Protein AF-A0A2M6Y5S2-F1 (afdb_monomer_lite)

Radius of gyration: 33.94 Å; chains: 1; bounding box: 105×79×78 Å

Sequence (461 aa):
KIAKMRRDILLYLNNHSEAVNIYMGDARPRAISLNTSYFFAAGTSFRGGTDPILTAVAGLVFTLGRTHCLILPEGSVAGDVKIKNIRRALALNSYLEARGVSKSRLEVNLTGADVSFPKELTSIKGMIILFDYKKEPRLDDVADIRSKGPRVSLGVYPTALAVHKGEGAVVEFSVFDSPAGRPSWSFQVFQVMPDGSRLQLQEISGNGPQYNQSFWNGRKKFFGSPYPSGKYIFTVIAKDLQGRETSLSRYLAIRLTPEEEKAMAAKPAAKTTKAAVAPSGAKSRTLKPGAGGRKGKLIRKSSRGKAVLKKGKSSALRKKGVRKPAVRKAVEMPDEEGAGAPPEAAASGKAAPSEGGEFSGQVSYKIYFKENTATITSTSEKKLAQVADTLGLYPRANIALTGYAYSGEANAEVMAENRVNYVATRLTEKYKIEQARMDIKSRVSETPNKSTVEIKMTDNE

Foldseek 3Di:
DLLVLLVVLVVVLVVPVVAKDFDDDDRATQKMFGACVQQDDPQQDGDPPCVVNLLSVLSNLLSLPQKAKEKEFFCQLVQPQDPSRLSNSVSSLVSSQVLQNDPLRYHYDRGNPPPDDDPSCSPDGHIMIGIHPPDGRHQADPDPVPDLFWDKTWHWPPQEDALVVQDWIKIKMKTHADPLGKKKKKKWKWFQDPVRDTDTQDMDIDIGIDIDIDIGRQARVVPHDHDAWGKMKIKMWIAGPVRRIDIDIDMHTHDHDPVVVVVVVPPPPPPPPPPPPDPDDDDDDDDDDDDDDDDDDDDDDDDDDDDDDDDDDDDDDDDDDDDDDDDDDDDDDDDDDDDDDDDDDDDDDDDDDDDDDDDDPWDKDKWAAPALDLHTDPVRVVVLVVVLVVCVVVVPWAKEKEFEDEPPRDVRQVLSQSNSVVSLCCCCPVSVRDSVSYRTYYDYDNDPPRRIMMMTIDDDD

pLDDT: mean 77.04, std 23.63, range [24.09, 97.44]

Secondary structure (DSSP, 8-state):
-HHHHHHHHHHHHHTTTTTEEEEE-SSSEEEEEE-HHHHBSSTTPBPTT-HHHHHHHHHHHHTTTT-EEEEE-TTGGGT---HHHHHHHHHHHHHHHHTT--GGGEEE-SS-TT----GGGTT--SEEEEEESSSPPP------TT-SSS-EEEEEESSEE-GGGT--EEEEEEE--BTTBSPEEEEEEEEEPTTS-EEEEEEEEEES-EEEEEEE-SBTTTTSPBPPSEEEEEEEEEE-TT--EEEEEEEEEEPPPHHHHHHHHTS-----------S------------------------------------------------------------------------PPP------SS-EEEEEBPTTSSPBPHHHHHHHHHHHHHHHH-TT-EEEEEEEEETTSTTHHHHHHHHHHHHHHHHHHTT---GGGEEEEEEEESSTT--EEEEEEEPP-

Structure (mmCIF, N/CA/C/O backbone):
data_AF-A0A2M6Y5S2-F1
#
_entry.id   AF-A0A2M6Y5S2-F1
#
loop_
_atom_site.group_PDB
_atom_site.id
_atom_site.type_symbol
_atom_site.label_atom_id
_atom_site.label_alt_id
_atom_site.label_comp_id
_atom_site.label_asym_id
_atom_site.label_entity_id
_atom_site.label_seq_id
_atom_site.pdbx_PDB_ins_code
_atom_site.Cartn_x
_atom_site.Cartn_y
_atom_site.Cartn_z
_atom_site.occupancy
_atom_site.B_iso_or_equiv
_atom_site.auth_seq_id
_atom_site.auth_comp_id
_atom_site.auth_asym_id
_atom_site.auth_atom_id
_atom_site.pdbx_PDB_model_num
ATOM 1 N N . LYS A 1 1 ? -0.927 -13.638 16.080 1.00 88.25 1 LYS A N 1
ATOM 2 C CA . LYS A 1 1 ? -2.156 -13.266 15.322 1.00 88.25 1 LYS A CA 1
ATOM 3 C C . LYS A 1 1 ? -1.870 -12.912 13.856 1.00 88.25 1 LYS A C 1
ATOM 5 O O . LYS A 1 1 ? -2.447 -13.584 13.014 1.00 88.25 1 LYS A O 1
ATOM 10 N N . ILE A 1 2 ? -0.966 -11.970 13.528 1.00 91.50 2 ILE A N 1
ATOM 11 C CA . ILE A 1 2 ? -0.655 -11.558 12.130 1.00 91.50 2 ILE A CA 1
ATOM 12 C C . ILE A 1 2 ? -0.407 -12.742 11.174 1.00 91.50 2 ILE A C 1
ATOM 14 O O . ILE A 1 2 ? -0.986 -12.773 10.095 1.00 91.50 2 ILE A O 1
ATOM 18 N N . ALA A 1 3 ? 0.359 -13.760 11.583 1.00 92.50 3 ALA A N 1
ATOM 19 C CA . ALA A 1 3 ? 0.596 -14.952 10.758 1.00 92.50 3 ALA A CA 1
ATOM 20 C C . ALA A 1 3 ? -0.687 -15.717 10.358 1.00 92.50 3 ALA A C 1
ATOM 22 O O . ALA A 1 3 ? -0.731 -16.273 9.263 1.00 92.50 3 ALA A O 1
ATOM 23 N N . LYS A 1 4 ? -1.743 -15.702 11.192 1.00 92.62 4 LYS A N 1
ATOM 24 C CA . LYS A 1 4 ? -3.052 -16.260 10.814 1.00 92.62 4 LYS A CA 1
ATOM 25 C C . LYS A 1 4 ? -3.721 -15.380 9.760 1.00 92.62 4 LYS A C 1
ATOM 27 O O . LYS A 1 4 ? -4.085 -15.894 8.718 1.00 92.62 4 LYS A O 1
ATOM 32 N N . MET A 1 5 ? -3.787 -14.063 9.983 1.00 93.56 5 MET A N 1
ATOM 33 C CA . MET A 1 5 ? -4.363 -13.127 9.003 1.00 93.56 5 MET A CA 1
ATOM 34 C C . MET A 1 5 ? -3.682 -13.268 7.635 1.00 93.56 5 MET A C 1
ATOM 36 O O . MET A 1 5 ? -4.363 -13.358 6.623 1.00 93.56 5 MET A O 1
ATOM 40 N N . ARG A 1 6 ? -2.349 -13.409 7.610 1.00 94.88 6 ARG A N 1
ATOM 41 C CA . ARG A 1 6 ? -1.598 -13.694 6.382 1.00 94.88 6 ARG A CA 1
ATOM 42 C C . ARG A 1 6 ? -2.002 -15.018 5.731 1.00 94.88 6 ARG A C 1
ATOM 44 O O . ARG A 1 6 ? -2.213 -15.040 4.526 1.00 94.88 6 ARG A O 1
ATOM 51 N N . ARG A 1 7 ? -2.121 -16.111 6.497 1.00 94.88 7 ARG A N 1
ATOM 52 C CA . ARG A 1 7 ? -2.585 -17.414 5.983 1.00 94.88 7 ARG A CA 1
ATOM 53 C C . ARG A 1 7 ? -3.999 -17.318 5.405 1.00 94.88 7 ARG A C 1
ATOM 55 O O . ARG A 1 7 ? -4.222 -17.799 4.302 1.00 94.88 7 ARG A O 1
ATOM 62 N N . ASP A 1 8 ? -4.917 -16.682 6.125 1.00 95.06 8 ASP A N 1
ATOM 63 C CA . ASP A 1 8 ? -6.316 -16.531 5.722 1.00 95.06 8 ASP A CA 1
ATOM 64 C C . ASP A 1 8 ? -6.422 -15.708 4.411 1.00 95.06 8 ASP A C 1
ATOM 66 O O . ASP A 1 8 ? -7.167 -16.076 3.504 1.00 95.06 8 ASP A O 1
ATOM 70 N N . ILE A 1 9 ? -5.602 -14.656 4.259 1.00 96.44 9 ILE A N 1
ATOM 71 C CA . ILE A 1 9 ? -5.486 -13.849 3.027 1.00 96.44 9 ILE A CA 1
ATOM 72 C C . ILE A 1 9 ? -4.849 -14.636 1.875 1.00 96.44 9 ILE A C 1
ATOM 74 O O . ILE A 1 9 ? -5.352 -14.577 0.757 1.00 96.44 9 ILE A O 1
ATOM 78 N N . LEU A 1 10 ? -3.761 -15.374 2.122 1.00 96.06 10 LEU A N 1
ATOM 79 C CA . LEU A 1 10 ? -3.102 -16.191 1.096 1.00 96.06 10 LEU A CA 1
ATOM 80 C C . LEU A 1 10 ? -4.044 -17.278 0.562 1.00 96.06 10 LEU A C 1
ATOM 82 O O . LEU A 1 10 ? -4.091 -17.485 -0.644 1.00 96.06 10 LEU A O 1
ATOM 86 N N . LEU A 1 11 ? -4.843 -17.913 1.428 1.00 95.88 11 LEU A N 1
ATOM 87 C CA . LEU A 1 11 ? -5.880 -18.866 1.018 1.00 95.88 11 LEU A CA 1
ATOM 88 C C . LEU A 1 11 ? -6.980 -18.189 0.185 1.00 95.88 11 LEU A C 1
ATOM 90 O O . LEU A 1 11 ? -7.353 -18.707 -0.864 1.00 95.88 11 LEU A O 1
ATOM 94 N N . TYR A 1 12 ? -7.462 -17.012 0.601 1.00 96.81 12 TYR A N 1
ATOM 95 C CA . TYR A 1 12 ? -8.447 -16.253 -0.177 1.00 96.81 12 TYR A CA 1
ATOM 96 C C . TYR A 1 12 ? -7.918 -15.861 -1.567 1.00 96.81 12 TYR A C 1
ATOM 98 O O . TYR A 1 12 ? -8.630 -16.028 -2.554 1.00 96.81 12 TYR A O 1
ATOM 106 N N . LEU A 1 13 ? -6.672 -15.386 -1.665 1.00 96.56 13 LEU A N 1
ATOM 107 C CA . LEU A 1 13 ? -6.040 -15.031 -2.940 1.00 96.56 13 LEU A CA 1
ATOM 108 C C . LEU A 1 13 ? -5.778 -16.264 -3.821 1.00 96.56 13 LEU A C 1
ATOM 110 O O . LEU A 1 13 ? -6.035 -16.209 -5.017 1.00 96.56 13 LEU A O 1
ATOM 114 N N . ASN A 1 14 ? -5.345 -17.389 -3.241 1.00 94.31 14 ASN A N 1
ATOM 115 C CA . ASN A 1 14 ? -5.121 -18.645 -3.967 1.00 94.31 14 ASN A CA 1
ATOM 116 C C . ASN A 1 14 ? -6.411 -19.212 -4.589 1.00 94.31 14 ASN A C 1
ATOM 118 O O . ASN A 1 14 ? -6.361 -19.855 -5.633 1.00 94.31 14 ASN A O 1
ATOM 122 N N . ASN A 1 15 ? -7.567 -18.947 -3.974 1.00 95.69 15 ASN A N 1
ATOM 123 C CA . ASN A 1 15 ? -8.879 -19.313 -4.515 1.00 95.69 15 ASN A CA 1
ATOM 124 C C . ASN A 1 15 ? -9.334 -18.422 -5.694 1.00 95.69 15 ASN A C 1
ATOM 126 O O . ASN A 1 15 ? -10.400 -18.676 -6.245 1.00 95.69 15 ASN A O 1
ATOM 130 N N . HIS A 1 16 ? -8.550 -17.403 -6.067 1.00 95.44 16 HIS A N 1
ATOM 131 C CA . HIS A 1 16 ? -8.779 -16.514 -7.213 1.00 95.44 16 HIS A CA 1
ATOM 132 C C . HIS A 1 16 ? -7.547 -16.514 -8.143 1.00 95.44 16 HIS A C 1
ATOM 134 O O . HIS A 1 16 ? -6.990 -15.462 -8.476 1.00 95.44 16 HIS A O 1
ATOM 140 N N . SER A 1 17 ? -7.063 -17.702 -8.519 1.00 90.81 17 SER A N 1
ATOM 141 C CA . SER A 1 17 ? -5.843 -17.886 -9.325 1.00 90.81 17 SER A CA 1
ATOM 142 C C . SER A 1 17 ? -5.946 -17.333 -10.755 1.00 90.81 17 SER A C 1
ATOM 144 O O . SER A 1 17 ? -4.929 -17.033 -11.388 1.00 90.81 17 SER A O 1
ATOM 146 N N . GLU A 1 18 ? -7.164 -17.100 -11.251 1.00 92.69 18 GLU A N 1
ATOM 147 C CA . GLU A 1 18 ? -7.430 -16.366 -12.489 1.00 92.69 18 GLU A CA 1
ATOM 148 C C . GLU A 1 18 ? -7.097 -14.866 -12.374 1.00 92.69 18 GLU A C 1
ATOM 150 O O . GLU A 1 18 ? -6.831 -14.206 -13.386 1.00 92.69 18 GLU A O 1
ATOM 155 N N . ALA A 1 19 ? -7.079 -14.335 -11.147 1.00 94.12 19 ALA A N 1
ATOM 156 C CA . ALA A 1 19 ? -6.738 -12.957 -10.817 1.00 94.12 19 ALA A CA 1
ATOM 157 C C . ALA A 1 19 ? -5.302 -12.820 -10.284 1.00 94.12 19 ALA A C 1
ATOM 159 O O . ALA A 1 19 ? -4.558 -11.960 -10.765 1.00 94.12 19 ALA A O 1
ATOM 160 N N . VAL A 1 20 ? -4.909 -13.640 -9.299 1.00 96.25 20 VAL A N 1
ATOM 161 C CA . VAL A 1 20 ? -3.630 -13.529 -8.574 1.00 96.25 20 VAL A CA 1
ATOM 162 C C . VAL A 1 20 ? -2.955 -14.890 -8.411 1.00 96.25 20 VAL A C 1
ATOM 164 O O . VAL A 1 20 ? -3.503 -15.785 -7.779 1.00 96.25 20 VAL A O 1
ATOM 167 N N . ASN A 1 21 ? -1.716 -15.018 -8.891 1.00 94.44 21 ASN A N 1
ATOM 168 C CA . ASN A 1 21 ? -0.873 -16.188 -8.625 1.00 94.44 21 ASN A CA 1
ATOM 169 C C . ASN A 1 21 ? 0.155 -15.864 -7.536 1.00 94.44 21 ASN A C 1
ATOM 171 O O . ASN A 1 21 ? 0.670 -14.746 -7.470 1.00 94.44 21 ASN A O 1
ATOM 175 N N . ILE A 1 22 ? 0.443 -16.835 -6.667 1.00 93.88 22 ILE A N 1
ATOM 176 C CA . ILE A 1 22 ? 1.291 -16.661 -5.481 1.00 93.88 22 ILE A CA 1
ATOM 177 C C . ILE A 1 22 ? 2.538 -17.530 -5.614 1.00 93.88 22 ILE A C 1
ATOM 179 O O . ILE A 1 22 ? 2.443 -18.744 -5.762 1.00 93.88 22 ILE A O 1
ATOM 183 N N . TYR A 1 23 ? 3.710 -16.910 -5.492 1.00 91.81 23 TYR A N 1
ATOM 184 C CA . TYR A 1 23 ? 5.002 -17.579 -5.592 1.00 91.81 23 TYR A CA 1
ATOM 185 C C . TYR A 1 23 ? 5.626 -17.636 -4.200 1.00 91.81 23 TYR A C 1
ATOM 187 O O . TYR A 1 23 ? 6.154 -16.645 -3.685 1.00 91.81 23 TYR A O 1
ATOM 195 N N . MET A 1 24 ? 5.501 -18.794 -3.556 1.00 91.19 24 MET A N 1
ATOM 196 C CA . MET A 1 24 ? 6.010 -19.034 -2.208 1.00 91.19 24 MET A CA 1
ATOM 197 C C . MET A 1 24 ? 7.519 -19.305 -2.216 1.00 91.19 24 MET A C 1
ATOM 199 O O . MET A 1 24 ? 8.033 -20.003 -3.083 1.00 91.19 24 MET A O 1
ATOM 203 N N . GLY A 1 25 ? 8.221 -18.765 -1.220 1.00 84.69 25 GLY A N 1
ATOM 204 C CA . GLY A 1 25 ? 9.410 -19.405 -0.660 1.00 84.69 25 GLY A CA 1
ATOM 205 C C . GLY A 1 25 ? 9.037 -20.181 0.604 1.00 84.69 25 GLY A C 1
ATOM 206 O O . GLY A 1 25 ? 7.863 -20.243 0.973 1.00 84.69 25 GLY A O 1
ATOM 207 N N . ASP A 1 26 ? 10.045 -20.697 1.301 1.00 79.50 26 ASP A N 1
ATOM 208 C CA . ASP A 1 26 ? 9.968 -21.664 2.410 1.00 79.50 26 ASP A CA 1
ATOM 209 C C . ASP A 1 26 ? 8.795 -21.442 3.387 1.00 79.50 26 ASP A C 1
ATOM 211 O O . ASP A 1 26 ? 8.036 -22.363 3.679 1.00 79.50 26 ASP A O 1
ATOM 215 N N . ALA A 1 27 ? 8.620 -20.210 3.883 1.00 84.25 27 ALA A N 1
ATOM 216 C CA . ALA A 1 27 ? 7.582 -19.867 4.867 1.00 84.25 27 ALA A CA 1
ATOM 217 C C . ALA A 1 27 ? 6.834 -18.546 4.582 1.00 84.25 27 ALA A C 1
ATOM 219 O O . ALA A 1 27 ? 6.041 -18.078 5.411 1.00 84.25 27 ALA A O 1
ATOM 220 N N . ARG A 1 28 ? 7.114 -17.885 3.450 1.00 90.00 28 ARG A N 1
ATOM 221 C CA . ARG A 1 28 ? 6.581 -16.556 3.087 1.00 90.00 28 ARG A CA 1
ATOM 222 C C . ARG A 1 28 ? 6.488 -16.409 1.559 1.00 90.00 28 ARG A C 1
ATOM 224 O O . ARG A 1 28 ? 7.314 -16.996 0.864 1.00 90.00 28 ARG A O 1
ATOM 231 N N . PRO A 1 29 ? 5.549 -15.612 1.014 1.00 92.56 29 PRO A N 1
ATOM 232 C CA . PRO A 1 29 ? 5.533 -15.314 -0.418 1.00 92.56 29 PRO A CA 1
ATOM 233 C C . PRO A 1 29 ? 6.794 -14.536 -0.813 1.00 92.56 29 PRO A C 1
ATOM 235 O O . PRO A 1 29 ? 7.163 -13.577 -0.136 1.00 92.56 29 PRO A O 1
ATOM 238 N N . ARG A 1 30 ? 7.450 -14.928 -1.905 1.00 92.19 30 ARG A N 1
ATOM 239 C CA . ARG A 1 30 ? 8.561 -14.182 -2.525 1.00 92.19 30 ARG A CA 1
ATOM 240 C C . ARG A 1 30 ? 8.066 -13.267 -3.642 1.00 92.19 30 ARG A C 1
ATOM 242 O O . ARG A 1 30 ? 8.657 -12.215 -3.862 1.00 92.19 30 ARG A O 1
ATOM 249 N N . ALA A 1 31 ? 6.956 -13.624 -4.288 1.00 93.75 31 ALA A N 1
ATOM 250 C CA . ALA A 1 31 ? 6.244 -12.746 -5.206 1.00 93.75 31 ALA A CA 1
ATOM 251 C C . ALA A 1 31 ? 4.741 -13.062 -5.271 1.00 93.75 31 ALA A C 1
ATOM 253 O O . ALA A 1 31 ? 4.296 -14.141 -4.871 1.00 93.75 31 ALA A O 1
ATOM 254 N N . ILE A 1 32 ? 3.975 -12.138 -5.845 1.00 95.38 32 ILE A N 1
ATOM 255 C CA . ILE A 1 32 ? 2.676 -12.418 -6.472 1.00 95.38 32 ILE A CA 1
ATOM 256 C C . ILE A 1 32 ? 2.669 -11.871 -7.901 1.00 95.38 32 ILE A C 1
ATOM 258 O O . ILE A 1 32 ? 3.343 -10.878 -8.181 1.00 95.38 32 ILE A O 1
ATOM 262 N N . SER A 1 33 ? 1.880 -12.474 -8.790 1.00 95.00 33 SER A N 1
ATOM 263 C CA . SER A 1 33 ? 1.545 -11.877 -10.085 1.00 95.00 33 SER A CA 1
ATOM 264 C C . SER A 1 33 ? 0.052 -11.596 -10.196 1.00 95.00 33 SER A C 1
ATOM 266 O O . SER A 1 33 ? -0.781 -12.372 -9.733 1.00 95.00 33 SER A O 1
ATOM 268 N N . LEU A 1 34 ? -0.281 -10.451 -10.786 1.00 96.62 34 LEU A N 1
ATOM 269 C CA . LEU A 1 34 ? -1.629 -9.941 -10.970 1.00 96.62 34 LEU A CA 1
ATOM 270 C C . LEU A 1 34 ? -1.964 -9.947 -12.464 1.00 96.62 34 LEU A C 1
ATOM 272 O O . LEU A 1 34 ? -1.293 -9.298 -13.275 1.00 96.62 34 LEU A O 1
ATOM 276 N N . ASN A 1 35 ? -3.040 -10.640 -12.829 1.00 95.38 35 ASN A N 1
ATOM 277 C CA . ASN A 1 35 ? -3.552 -10.676 -14.192 1.00 95.38 35 ASN A CA 1
ATOM 278 C C . ASN A 1 35 ? -4.073 -9.283 -14.595 1.00 95.38 35 ASN A C 1
ATOM 280 O O . ASN A 1 35 ? -5.148 -8.849 -14.173 1.00 95.38 35 A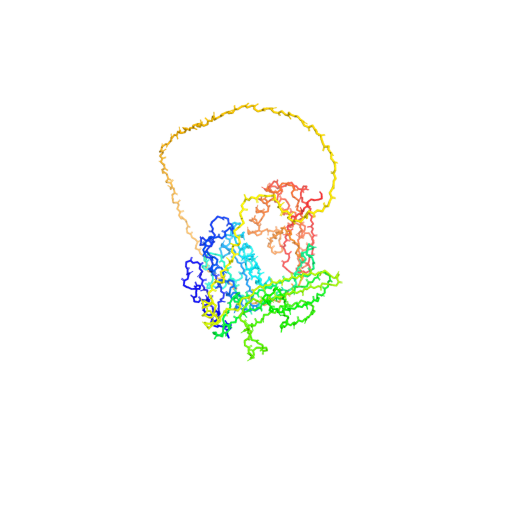SN A O 1
ATOM 284 N N . THR A 1 36 ? -3.331 -8.562 -15.443 1.00 93.88 36 THR A N 1
ATOM 285 C CA . THR A 1 36 ? -3.689 -7.180 -15.816 1.00 93.88 36 THR A CA 1
ATOM 286 C C . THR A 1 36 ? -4.986 -7.100 -16.625 1.00 93.88 36 THR A C 1
ATOM 288 O O . THR A 1 36 ? -5.627 -6.048 -16.660 1.00 93.88 36 THR A O 1
ATOM 291 N N . SER A 1 37 ? -5.390 -8.202 -17.263 1.00 92.88 37 SER A N 1
ATOM 292 C CA . SER A 1 37 ? -6.654 -8.305 -17.991 1.00 92.88 37 SER A CA 1
ATOM 293 C C . SER A 1 37 ? -7.832 -8.607 -17.065 1.00 92.88 37 SER A C 1
ATOM 295 O O . SER A 1 37 ? -8.950 -8.223 -17.393 1.00 92.88 37 SER A O 1
ATOM 297 N N . TYR A 1 38 ? -7.596 -9.204 -15.894 1.00 95.12 38 TYR A N 1
ATOM 298 C CA . TYR A 1 38 ? -8.596 -9.306 -14.829 1.00 95.12 38 TYR A CA 1
ATOM 299 C C . TYR A 1 38 ? -8.804 -7.946 -14.150 1.00 95.12 38 TYR A C 1
ATOM 301 O O . TYR A 1 38 ? -9.917 -7.427 -14.105 1.00 95.12 38 TYR A O 1
ATOM 309 N N . PHE A 1 39 ? -7.723 -7.322 -13.670 1.00 95.12 39 PHE A N 1
ATOM 310 C CA . PHE A 1 39 ? -7.830 -6.112 -12.849 1.00 95.12 39 PHE A CA 1
ATOM 311 C C . PHE A 1 39 ? -8.221 -4.850 -13.615 1.00 95.12 39 PHE A C 1
ATOM 313 O O . PHE A 1 39 ? -8.902 -4.005 -13.043 1.00 95.12 39 PHE A O 1
ATOM 320 N N . PHE A 1 40 ? -7.844 -4.703 -14.889 1.00 94.88 40 PHE A N 1
ATOM 321 C CA . PHE A 1 40 ? -8.068 -3.468 -15.648 1.00 94.88 40 PHE A CA 1
ATOM 322 C C . PHE A 1 40 ? -8.975 -3.691 -16.865 1.00 94.88 40 PHE A C 1
ATOM 324 O O . PHE A 1 40 ? -8.863 -4.698 -17.572 1.00 94.88 40 PHE A O 1
ATOM 331 N N . ALA A 1 41 ? -9.867 -2.735 -17.140 1.00 84.25 41 ALA A N 1
ATOM 332 C CA . ALA A 1 41 ? -10.672 -2.718 -18.365 1.00 84.25 41 ALA A CA 1
ATOM 333 C C . ALA A 1 41 ? -9.865 -2.085 -19.514 1.00 84.25 41 ALA A C 1
ATOM 335 O O . ALA A 1 41 ? -9.048 -2.749 -20.157 1.00 84.25 41 ALA A O 1
ATOM 336 N N . ALA A 1 42 ? -10.037 -0.780 -19.722 1.00 80.50 42 ALA A N 1
ATOM 337 C CA . ALA A 1 42 ? -9.237 0.037 -20.626 1.00 80.50 42 ALA A CA 1
ATOM 338 C C . ALA A 1 42 ? -8.294 0.950 -19.824 1.00 80.50 42 ALA A C 1
ATOM 340 O O . ALA A 1 42 ? -8.620 1.380 -18.718 1.00 80.50 42 ALA A O 1
ATOM 341 N N . GLY A 1 43 ? -7.113 1.238 -20.379 1.00 85.81 43 GLY A N 1
ATOM 342 C CA . GLY A 1 43 ? -6.108 2.079 -19.723 1.00 85.81 43 GLY A CA 1
ATOM 343 C C . GLY A 1 43 ? -5.727 1.587 -18.320 1.00 85.81 43 GLY A C 1
ATOM 344 O O . GLY A 1 43 ? -5.275 0.448 -18.155 1.00 85.81 43 GLY A O 1
ATOM 345 N N . THR A 1 44 ? -5.898 2.479 -17.342 1.00 90.56 44 THR A N 1
ATOM 346 C CA . THR A 1 44 ? -5.498 2.354 -15.930 1.00 90.56 44 THR A CA 1
ATOM 347 C C . THR A 1 44 ? -6.658 2.142 -14.957 1.00 90.56 44 THR A C 1
ATOM 349 O O . THR A 1 44 ? -6.414 1.956 -13.769 1.00 90.56 44 THR A O 1
ATOM 352 N N . SER A 1 45 ? -7.912 2.168 -15.414 1.00 92.56 45 SER A N 1
ATOM 353 C CA . SER A 1 45 ? -9.073 2.020 -14.531 1.00 92.56 45 SER A CA 1
ATOM 354 C C . SER A 1 45 ? -9.289 0.559 -14.132 1.00 92.56 45 SER A C 1
ATOM 356 O O . SER A 1 45 ? -9.368 -0.326 -14.994 1.00 92.56 45 SER A O 1
ATOM 358 N N . PHE A 1 46 ? -9.418 0.316 -12.826 1.00 94.56 46 PHE A N 1
ATOM 359 C CA . PHE A 1 46 ? -9.778 -0.995 -12.288 1.00 94.56 46 PHE A CA 1
ATOM 360 C C . PHE A 1 46 ? -11.188 -1.417 -12.729 1.00 94.56 46 PHE A C 1
ATOM 362 O O . PHE A 1 46 ? -12.073 -0.575 -12.905 1.00 94.56 46 PHE A O 1
ATOM 369 N N . ARG A 1 47 ? -11.417 -2.723 -12.900 1.00 95.56 47 ARG A N 1
ATOM 370 C CA . ARG A 1 47 ? -12.755 -3.265 -13.183 1.00 95.56 47 ARG A CA 1
ATOM 371 C C . ARG A 1 47 ? -13.617 -3.263 -11.921 1.00 95.56 47 ARG A C 1
ATOM 373 O O . ARG A 1 47 ? -13.129 -3.541 -10.823 1.00 95.56 47 ARG A O 1
ATOM 380 N N . GLY A 1 48 ? -14.918 -3.030 -12.094 1.00 93.94 48 GLY A N 1
ATOM 381 C CA . GLY A 1 48 ? -15.902 -3.265 -11.036 1.00 93.94 48 GLY A CA 1
ATOM 382 C C . GLY A 1 48 ? -15.817 -4.705 -10.512 1.00 93.94 48 GLY A C 1
ATOM 383 O O . GLY A 1 48 ? -15.512 -5.622 -11.269 1.00 93.94 48 GLY A O 1
ATOM 384 N N . GLY A 1 49 ? -16.034 -4.890 -9.209 1.00 92.44 49 GLY A N 1
ATOM 385 C CA . GLY A 1 49 ? -15.932 -6.197 -8.547 1.00 92.44 49 GLY A CA 1
ATOM 386 C C . GLY A 1 49 ? -14.516 -6.639 -8.152 1.00 92.44 49 GLY A C 1
ATOM 387 O O . GLY A 1 49 ? -14.397 -7.580 -7.379 1.00 92.44 49 GLY A O 1
ATOM 388 N N . THR A 1 50 ? -13.448 -5.959 -8.592 1.00 95.00 50 THR A N 1
ATOM 389 C CA . THR A 1 50 ? -12.057 -6.363 -8.269 1.00 95.00 50 THR A CA 1
ATOM 390 C C . THR A 1 50 ? -11.528 -5.826 -6.931 1.00 95.00 50 THR A C 1
ATOM 392 O O . THR A 1 50 ? -10.521 -6.318 -6.419 1.00 95.00 50 THR A O 1
ATOM 395 N N . ASP A 1 51 ? -12.225 -4.861 -6.321 1.00 94.62 51 ASP A N 1
ATOM 396 C CA . ASP A 1 51 ? -11.834 -4.222 -5.055 1.00 94.62 51 ASP A CA 1
ATOM 397 C C . ASP A 1 51 ? -11.634 -5.186 -3.861 1.00 94.62 51 ASP A C 1
ATOM 399 O O . ASP A 1 51 ? -10.682 -4.971 -3.109 1.00 94.62 51 ASP A O 1
ATOM 403 N N . PRO A 1 52 ? -12.414 -6.276 -3.673 1.00 95.81 52 PRO A N 1
ATOM 404 C CA . PRO A 1 52 ? -12.156 -7.254 -2.612 1.00 95.81 52 PRO A CA 1
ATOM 405 C C . PRO A 1 52 ? -10.789 -7.936 -2.754 1.00 95.81 52 PRO A C 1
ATOM 407 O O . PRO A 1 52 ? -10.061 -8.071 -1.771 1.00 95.81 52 PRO A O 1
ATOM 410 N N . ILE A 1 53 ? -10.397 -8.291 -3.981 1.00 96.88 53 ILE A N 1
ATOM 411 C CA . ILE A 1 53 ? -9.113 -8.947 -4.266 1.00 96.88 53 ILE A CA 1
ATOM 412 C C . ILE A 1 53 ? -7.967 -7.935 -4.151 1.00 96.88 53 ILE A C 1
ATOM 414 O O . ILE A 1 53 ? -6.963 -8.225 -3.507 1.00 96.88 53 ILE A O 1
ATOM 418 N N . LEU A 1 54 ? -8.135 -6.707 -4.654 1.00 96.56 54 LEU A N 1
ATOM 419 C CA . LEU A 1 54 ? -7.168 -5.620 -4.439 1.00 96.56 54 LEU A CA 1
ATOM 420 C C . LEU A 1 54 ? -7.016 -5.272 -2.942 1.00 96.56 54 LEU A C 1
ATOM 422 O O . LEU A 1 54 ? -5.918 -4.986 -2.469 1.00 96.56 54 LEU A O 1
ATOM 426 N N . THR A 1 55 ? -8.102 -5.329 -2.167 1.00 96.19 55 THR A N 1
ATOM 427 C CA . THR A 1 55 ? -8.099 -5.170 -0.702 1.00 96.19 55 THR A CA 1
ATOM 428 C C . THR A 1 55 ? -7.379 -6.326 -0.006 1.00 96.19 55 THR A C 1
ATOM 430 O O . THR A 1 55 ? -6.667 -6.090 0.969 1.00 96.19 55 THR A O 1
ATOM 433 N N . ALA A 1 56 ? -7.504 -7.557 -0.504 1.00 97.12 56 ALA A N 1
ATOM 434 C CA . ALA A 1 56 ? -6.745 -8.704 -0.012 1.00 97.12 56 ALA A CA 1
ATOM 435 C C . ALA A 1 56 ? -5.250 -8.617 -0.377 1.00 97.12 56 ALA A C 1
ATOM 437 O O . ALA A 1 56 ? -4.415 -8.930 0.465 1.00 97.12 56 ALA A O 1
ATOM 438 N N . VAL A 1 57 ? -4.889 -8.107 -1.562 1.00 97.44 57 VAL A N 1
ATOM 439 C CA . VAL A 1 57 ? -3.490 -7.814 -1.936 1.00 97.44 57 VAL A CA 1
ATOM 440 C C . VAL A 1 57 ? -2.888 -6.736 -1.026 1.00 97.44 57 VAL A C 1
ATOM 442 O O . VAL A 1 57 ? -1.801 -6.935 -0.487 1.00 97.44 57 VAL A O 1
ATOM 445 N N . ALA A 1 58 ? -3.606 -5.637 -0.766 1.00 96.62 58 ALA A N 1
ATOM 446 C CA . ALA A 1 58 ? -3.173 -4.633 0.212 1.00 96.62 58 ALA A CA 1
ATOM 447 C C . ALA A 1 58 ? -3.027 -5.244 1.621 1.00 96.62 58 ALA A C 1
ATOM 449 O O . ALA A 1 58 ? -2.024 -5.029 2.299 1.00 96.62 58 ALA A O 1
ATOM 450 N N . GLY A 1 59 ? -3.996 -6.068 2.033 1.00 96.50 59 GLY A N 1
ATOM 451 C CA . GLY A 1 59 ? -3.964 -6.837 3.277 1.00 96.50 59 GLY A CA 1
ATOM 452 C C . GLY A 1 59 ? -2.746 -7.748 3.404 1.00 96.50 59 GLY A C 1
ATOM 453 O O . GLY A 1 59 ? -2.128 -7.800 4.468 1.00 96.50 59 GLY A O 1
ATOM 454 N N . LEU A 1 60 ? -2.362 -8.426 2.318 1.00 97.12 60 LEU A N 1
ATOM 455 C CA . LEU A 1 60 ? -1.159 -9.249 2.282 1.00 97.12 60 LEU A CA 1
ATOM 456 C C . LEU A 1 60 ? 0.061 -8.392 2.627 1.00 97.12 60 LEU A C 1
ATOM 458 O O . LEU A 1 60 ? 0.755 -8.729 3.585 1.00 97.12 60 LEU A O 1
ATOM 462 N N . VAL A 1 61 ? 0.251 -7.258 1.940 1.00 96.56 61 VAL A N 1
ATOM 463 C CA . VAL A 1 61 ? 1.361 -6.319 2.187 1.00 96.56 61 VAL A CA 1
ATOM 464 C C . VAL A 1 61 ? 1.398 -5.853 3.648 1.00 96.56 61 VAL A C 1
ATOM 466 O O . VAL A 1 61 ? 2.441 -5.986 4.289 1.00 96.56 61 VAL A O 1
ATOM 469 N N . PHE A 1 62 ? 0.267 -5.429 4.231 1.00 95.81 62 PHE A N 1
ATOM 470 C CA . PHE A 1 62 ? 0.198 -5.091 5.664 1.00 95.81 62 PHE A CA 1
ATOM 471 C C . PHE A 1 62 ? 0.708 -6.243 6.553 1.00 95.81 62 PHE A C 1
ATOM 473 O O . PHE A 1 62 ? 1.510 -6.025 7.462 1.00 95.81 62 PHE A O 1
ATOM 480 N N . THR A 1 63 ? 0.312 -7.491 6.272 1.00 95.31 63 THR A N 1
ATOM 481 C CA . THR A 1 63 ? 0.743 -8.673 7.049 1.00 95.31 63 THR A CA 1
ATOM 482 C C . THR A 1 63 ? 2.176 -9.166 6.772 1.00 95.31 63 THR A C 1
ATOM 484 O O . THR A 1 63 ? 2.605 -10.157 7.381 1.00 95.31 63 THR A O 1
ATOM 487 N N . LEU A 1 64 ? 2.931 -8.498 5.891 1.00 94.00 64 LEU A N 1
ATOM 488 C CA . LEU A 1 64 ? 4.356 -8.753 5.645 1.00 94.00 64 LEU A CA 1
ATOM 489 C C . LEU A 1 64 ? 5.296 -7.828 6.446 1.00 94.00 64 LEU A C 1
ATOM 491 O O . LEU A 1 64 ? 6.494 -8.103 6.509 1.00 94.00 64 LEU A O 1
ATOM 495 N N . GLY A 1 65 ? 4.799 -6.799 7.138 1.00 89.94 65 GLY A N 1
ATOM 496 C CA . GLY A 1 65 ? 5.613 -5.998 8.065 1.00 89.94 65 GLY A CA 1
ATOM 497 C C . GLY A 1 65 ? 6.554 -5.000 7.383 1.00 89.94 65 GLY A C 1
ATOM 498 O O . GLY A 1 65 ? 6.129 -4.247 6.513 1.00 89.94 65 GLY A O 1
ATOM 499 N N . ARG A 1 66 ? 7.836 -4.966 7.789 1.00 91.81 66 ARG A N 1
ATOM 500 C CA . ARG A 1 66 ? 8.873 -4.083 7.197 1.00 91.81 66 ARG A CA 1
ATOM 501 C C . ARG A 1 66 ? 9.250 -4.445 5.747 1.00 91.81 66 ARG A C 1
ATOM 503 O O . ARG A 1 66 ? 9.964 -3.677 5.124 1.00 91.81 66 ARG A O 1
ATOM 510 N N . THR A 1 67 ? 8.771 -5.580 5.231 1.00 93.69 67 THR A N 1
ATOM 511 C CA . THR A 1 67 ? 9.077 -6.120 3.893 1.00 93.69 67 THR A CA 1
ATOM 512 C C . THR A 1 67 ? 8.876 -5.090 2.783 1.00 93.69 67 THR A C 1
ATOM 514 O O . THR A 1 67 ? 7.793 -4.519 2.641 1.00 93.69 67 THR A O 1
ATOM 517 N N . HIS A 1 68 ? 9.910 -4.900 1.972 1.00 94.50 68 HIS A N 1
ATOM 518 C CA . HIS A 1 68 ? 9.896 -4.030 0.810 1.00 94.50 68 HIS A CA 1
ATOM 519 C C . HIS A 1 68 ? 9.183 -4.706 -0.375 1.00 94.50 68 HIS A C 1
ATOM 521 O O . HIS A 1 68 ? 9.386 -5.887 -0.656 1.00 94.50 68 HIS A O 1
ATOM 527 N N . CYS A 1 69 ? 8.338 -3.957 -1.078 1.00 95.31 69 CYS A N 1
ATOM 528 C CA . CYS A 1 69 ? 7.467 -4.422 -2.152 1.00 95.31 69 CYS A CA 1
ATOM 529 C C . CYS A 1 69 ? 7.821 -3.698 -3.460 1.00 95.31 69 CYS A C 1
ATOM 531 O O . CYS A 1 69 ? 7.485 -2.527 -3.648 1.00 95.31 69 CYS A O 1
ATOM 533 N N . LEU A 1 70 ? 8.492 -4.407 -4.367 1.00 94.75 70 LEU A N 1
ATOM 534 C CA . LEU A 1 70 ? 8.881 -3.895 -5.680 1.00 94.75 70 LEU A CA 1
ATOM 535 C C . LEU A 1 70 ? 7.837 -4.300 -6.728 1.00 94.75 70 LEU A C 1
ATOM 537 O O . LEU A 1 70 ? 7.692 -5.481 -7.044 1.00 94.75 70 LEU A O 1
ATOM 541 N N . ILE A 1 71 ? 7.112 -3.320 -7.263 1.00 95.75 71 ILE A N 1
ATOM 542 C CA . ILE A 1 71 ? 6.088 -3.495 -8.295 1.00 95.75 71 ILE A CA 1
ATOM 543 C C . ILE A 1 71 ? 6.739 -3.379 -9.676 1.00 95.75 71 ILE A C 1
ATOM 545 O O . ILE A 1 71 ? 7.449 -2.414 -9.963 1.00 95.75 71 ILE A O 1
ATOM 549 N N . LEU A 1 72 ? 6.461 -4.350 -10.543 1.00 94.50 72 LEU A N 1
ATOM 550 C CA . LEU A 1 72 ? 7.017 -4.458 -11.888 1.00 94.50 72 LEU A CA 1
ATOM 551 C C . LEU A 1 72 ? 5.890 -4.532 -12.929 1.00 94.50 72 LEU A C 1
ATOM 553 O O . LEU A 1 72 ? 4.993 -5.377 -12.800 1.00 94.50 72 LEU A O 1
ATOM 557 N N . PRO A 1 73 ? 5.911 -3.679 -13.967 1.00 94.50 73 PRO A N 1
ATOM 558 C CA . PRO A 1 73 ? 4.998 -3.764 -15.096 1.00 94.50 73 PRO A CA 1
ATOM 559 C C . PRO A 1 73 ? 4.964 -5.147 -15.755 1.00 94.50 73 PRO A C 1
ATOM 561 O O . PRO A 1 73 ? 5.969 -5.845 -15.886 1.00 94.50 73 PRO A O 1
ATOM 564 N N . GLU A 1 74 ? 3.792 -5.512 -16.269 1.00 92.19 74 GLU A N 1
ATOM 565 C CA . GLU A 1 74 ? 3.670 -6.652 -17.176 1.00 92.19 74 GLU A CA 1
ATOM 566 C C . GLU A 1 74 ? 4.532 -6.425 -18.427 1.00 92.19 74 GLU A C 1
ATOM 568 O O . GLU A 1 74 ? 4.353 -5.428 -19.136 1.00 92.19 74 GLU A O 1
ATOM 573 N N . GLY A 1 75 ? 5.455 -7.359 -18.671 1.00 88.62 75 GLY A N 1
ATOM 574 C CA . GLY A 1 75 ? 6.492 -7.278 -19.703 1.00 88.62 75 GLY A CA 1
ATOM 575 C C . GLY A 1 75 ? 7.922 -7.209 -19.153 1.00 88.62 75 GLY A C 1
ATOM 576 O O . GLY A 1 75 ? 8.844 -7.603 -19.860 1.00 88.62 75 GLY A O 1
ATOM 577 N N . SER A 1 76 ? 8.125 -6.800 -17.890 1.00 89.38 76 SER A N 1
ATOM 578 C CA . SER A 1 76 ? 9.468 -6.547 -17.329 1.00 89.38 76 SER A CA 1
ATOM 579 C C . SER A 1 76 ? 10.420 -7.742 -17.371 1.00 89.38 76 SER A C 1
ATOM 581 O O . SER A 1 76 ? 11.599 -7.557 -17.644 1.00 89.38 76 SER A O 1
ATOM 583 N N . VAL A 1 77 ? 9.920 -8.964 -17.172 1.00 84.62 77 VAL A N 1
ATOM 584 C CA . VAL A 1 77 ? 10.741 -10.191 -17.216 1.00 84.62 77 VAL A CA 1
ATOM 585 C C . VAL A 1 77 ? 11.280 -10.484 -18.627 1.00 84.62 77 VAL A C 1
ATOM 587 O O . VAL A 1 77 ? 12.330 -11.097 -18.775 1.00 84.62 77 VAL A O 1
ATOM 590 N N . ALA A 1 78 ? 10.579 -10.022 -19.668 1.00 82.75 78 ALA A N 1
ATOM 591 C CA . ALA A 1 78 ? 10.929 -10.228 -21.075 1.00 82.75 78 ALA A CA 1
ATOM 592 C C . ALA A 1 78 ? 11.525 -8.972 -21.750 1.00 82.75 78 ALA A C 1
ATOM 594 O O . ALA A 1 78 ? 11.760 -8.977 -22.955 1.00 82.75 78 ALA A O 1
ATOM 595 N N . GLY A 1 79 ? 11.700 -7.868 -21.014 1.00 82.69 79 GLY A N 1
ATOM 596 C CA . GLY A 1 79 ? 12.138 -6.569 -21.546 1.00 82.69 79 GLY A CA 1
ATOM 597 C C . GLY A 1 79 ? 11.100 -5.793 -22.380 1.00 82.69 79 GLY A C 1
ATOM 598 O O . GLY A 1 79 ? 11.289 -4.604 -22.624 1.00 82.69 79 GLY A O 1
ATOM 599 N N . ASP A 1 80 ? 9.980 -6.405 -22.777 1.00 86.00 80 ASP A N 1
ATOM 600 C CA . ASP A 1 80 ? 8.892 -5.780 -23.554 1.00 86.00 80 ASP A CA 1
ATOM 601 C C . ASP A 1 80 ? 7.896 -5.023 -22.650 1.00 86.00 80 ASP A C 1
ATOM 603 O O . ASP A 1 80 ? 6.712 -5.360 -22.531 1.00 86.00 80 ASP A O 1
ATOM 607 N N . VAL A 1 81 ? 8.380 -3.986 -21.957 1.00 89.31 81 VAL A N 1
ATOM 608 C CA . VAL A 1 81 ? 7.523 -3.151 -21.105 1.00 89.31 81 VAL A CA 1
ATOM 609 C C . VAL A 1 81 ? 6.791 -2.088 -21.917 1.00 89.31 81 VAL A C 1
ATOM 611 O O . VAL A 1 81 ? 7.326 -1.043 -22.286 1.00 89.31 81 VAL A O 1
ATOM 614 N N . LYS A 1 82 ? 5.494 -2.310 -22.117 1.00 91.62 82 LYS A N 1
ATOM 615 C CA . LYS A 1 82 ? 4.607 -1.367 -22.808 1.00 91.62 82 LYS A CA 1
ATOM 616 C C . LYS A 1 82 ? 4.143 -0.247 -21.872 1.00 91.62 82 LYS A C 1
ATOM 618 O O . LYS A 1 82 ? 3.708 -0.509 -20.753 1.00 91.62 82 LYS A O 1
ATOM 623 N N . ILE A 1 83 ? 4.110 1.000 -22.359 1.00 90.94 83 ILE A N 1
ATOM 624 C CA . ILE A 1 83 ? 3.708 2.209 -21.595 1.00 90.94 83 ILE A CA 1
ATOM 625 C C . ILE A 1 83 ? 2.358 2.031 -20.869 1.00 90.94 83 ILE A C 1
ATOM 627 O O . ILE A 1 83 ? 2.184 2.473 -19.732 1.00 90.94 83 ILE A O 1
ATOM 631 N N . LYS A 1 84 ? 1.403 1.328 -21.494 1.00 93.44 84 LYS A N 1
ATOM 632 C CA . LYS A 1 84 ? 0.109 0.948 -20.894 1.00 93.44 84 LYS A CA 1
ATOM 633 C C . LYS A 1 84 ? 0.275 0.189 -19.569 1.00 93.44 84 LYS A C 1
ATOM 635 O O . LYS A 1 84 ? -0.475 0.437 -18.628 1.00 93.44 84 LYS A O 1
ATOM 640 N N . ASN A 1 85 ? 1.253 -0.708 -19.491 1.00 93.19 85 ASN A N 1
ATOM 641 C CA . ASN A 1 85 ? 1.525 -1.545 -18.327 1.00 93.19 85 ASN A CA 1
ATOM 642 C C . ASN A 1 85 ? 2.308 -0.783 -17.249 1.00 93.19 85 ASN A C 1
ATOM 644 O O . ASN A 1 85 ? 1.999 -0.953 -16.072 1.00 93.19 85 ASN A O 1
ATOM 648 N N . ILE A 1 86 ? 3.193 0.148 -17.631 1.00 93.69 86 ILE A N 1
ATOM 649 C CA . ILE A 1 86 ? 3.814 1.110 -16.699 1.00 93.69 86 ILE A CA 1
ATOM 650 C C . ILE A 1 86 ? 2.732 1.923 -15.977 1.00 93.69 86 ILE A C 1
ATOM 652 O O . ILE A 1 86 ? 2.669 1.947 -14.749 1.00 93.69 86 ILE A O 1
ATOM 656 N N . ARG A 1 87 ? 1.805 2.530 -16.733 1.00 94.38 87 ARG A N 1
ATOM 657 C CA . ARG A 1 87 ? 0.704 3.323 -16.157 1.00 94.38 87 ARG A CA 1
ATOM 658 C C . ARG A 1 87 ? -0.219 2.490 -15.253 1.00 94.38 87 ARG A C 1
ATOM 660 O O . ARG A 1 87 ? -0.746 3.017 -14.278 1.00 94.38 87 ARG A O 1
ATOM 667 N N . ARG A 1 88 ? -0.403 1.195 -15.542 1.00 95.56 88 ARG A N 1
ATOM 668 C CA . ARG A 1 88 ? -1.148 0.253 -14.684 1.00 95.56 88 ARG A CA 1
ATOM 669 C C . ARG A 1 88 ? -0.397 -0.089 -13.390 1.00 95.56 88 ARG A C 1
ATOM 671 O O . ARG A 1 88 ? -1.035 -0.156 -12.345 1.00 95.56 88 ARG A O 1
ATOM 678 N N . ALA A 1 89 ? 0.925 -0.266 -13.437 1.00 95.88 89 ALA A N 1
ATOM 679 C CA . ALA A 1 89 ? 1.746 -0.495 -12.243 1.00 95.88 89 ALA A CA 1
ATOM 680 C C . ALA A 1 89 ? 1.723 0.721 -11.302 1.00 95.88 89 ALA A C 1
ATOM 682 O O . ALA A 1 89 ? 1.510 0.571 -10.101 1.00 95.88 89 ALA A O 1
ATOM 683 N N . LEU A 1 90 ? 1.811 1.933 -11.862 1.00 95.44 90 LEU A N 1
ATOM 684 C CA . LEU A 1 90 ? 1.622 3.179 -11.112 1.00 95.44 90 LEU A CA 1
ATOM 685 C C . LEU A 1 90 ? 0.210 3.283 -10.502 1.00 95.44 90 LEU A C 1
ATOM 687 O O . LEU A 1 90 ? 0.079 3.674 -9.346 1.00 95.44 90 LEU A O 1
ATOM 691 N N . ALA A 1 91 ? -0.840 2.870 -11.222 1.00 95.50 91 ALA A N 1
ATOM 692 C CA . ALA A 1 91 ? -2.204 2.840 -10.685 1.00 95.50 91 ALA A CA 1
ATOM 693 C C . ALA A 1 91 ? -2.377 1.841 -9.521 1.00 95.50 91 ALA A C 1
ATOM 695 O O . ALA A 1 91 ? -3.080 2.146 -8.556 1.00 95.50 91 ALA A O 1
ATOM 696 N N . LEU A 1 92 ? -1.713 0.676 -9.568 1.00 96.88 92 LEU A N 1
ATOM 697 C CA . LEU A 1 92 ? -1.671 -0.263 -8.441 1.00 96.88 92 LEU A CA 1
ATOM 698 C C . LEU A 1 92 ? -0.915 0.326 -7.245 1.00 96.88 92 LEU A C 1
ATOM 700 O O . LEU A 1 92 ? -1.403 0.242 -6.120 1.00 96.88 92 LEU A O 1
ATOM 704 N N . ASN A 1 93 ? 0.224 0.975 -7.486 1.00 96.56 93 ASN A N 1
ATOM 705 C CA . ASN A 1 93 ? 0.977 1.661 -6.442 1.00 96.56 93 ASN A CA 1
ATOM 706 C C . ASN A 1 93 ? 0.119 2.727 -5.732 1.00 96.56 93 ASN A C 1
ATOM 708 O O . ASN A 1 93 ? -0.063 2.669 -4.518 1.00 96.56 93 ASN A O 1
ATOM 712 N N . SER A 1 94 ? -0.514 3.633 -6.486 1.00 95.00 94 SER A N 1
ATOM 713 C CA . SER A 1 94 ? -1.415 4.651 -5.926 1.00 95.00 94 SER A CA 1
ATOM 714 C C . SER A 1 94 ? -2.624 4.059 -5.188 1.00 95.00 94 SER A C 1
ATOM 716 O O . SER A 1 94 ? -3.101 4.663 -4.229 1.00 95.00 94 SER A O 1
ATOM 718 N N . TYR A 1 95 ? -3.114 2.876 -5.578 1.00 96.19 95 TYR A N 1
AT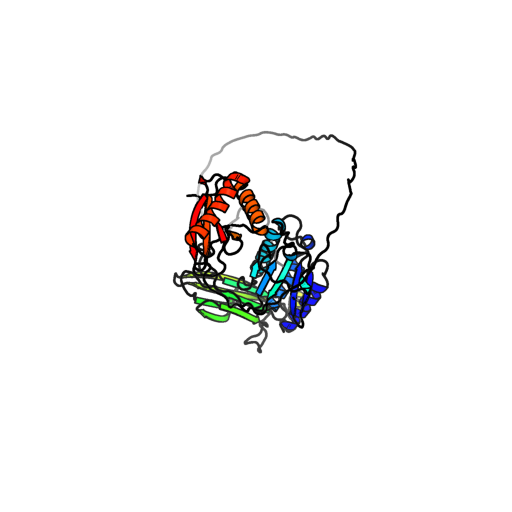OM 719 C CA . TYR A 1 95 ? -4.158 2.170 -4.828 1.00 96.19 95 TYR A CA 1
ATOM 720 C C . TYR A 1 95 ? -3.655 1.683 -3.457 1.00 96.19 95 TYR A C 1
ATOM 722 O O . TYR A 1 95 ? -4.339 1.880 -2.450 1.00 96.19 95 TYR A O 1
ATOM 730 N N . LEU A 1 96 ? -2.459 1.084 -3.392 1.00 96.31 96 LEU A N 1
ATOM 731 C CA . LEU A 1 96 ? -1.854 0.638 -2.130 1.00 96.31 96 LEU A CA 1
ATOM 732 C C . LEU A 1 96 ? -1.591 1.831 -1.196 1.00 96.31 96 LEU A C 1
ATOM 734 O O . LEU A 1 96 ? -1.982 1.798 -0.027 1.00 96.31 96 LEU A O 1
ATOM 738 N N . GLU A 1 97 ? -1.038 2.922 -1.730 1.00 94.12 97 GLU A N 1
ATOM 739 C CA . GLU A 1 97 ? -0.841 4.187 -1.010 1.00 94.12 97 GLU A CA 1
ATOM 740 C C . GLU A 1 97 ? -2.162 4.764 -0.472 1.00 94.12 97 GLU A C 1
ATOM 742 O O . GLU A 1 97 ? -2.243 5.156 0.694 1.00 94.12 97 GLU A O 1
ATOM 747 N N . ALA A 1 98 ? -3.229 4.773 -1.280 1.00 93.12 98 ALA A N 1
ATOM 748 C CA . ALA A 1 98 ? -4.548 5.253 -0.861 1.00 93.12 98 ALA A CA 1
ATOM 749 C C . ALA A 1 98 ? -5.142 4.401 0.276 1.00 93.12 98 ALA A C 1
ATOM 751 O O . ALA A 1 98 ? -5.698 4.944 1.236 1.00 93.12 98 ALA A O 1
ATOM 752 N N . ARG A 1 99 ? -4.951 3.073 0.225 1.00 93.94 99 ARG A N 1
ATOM 753 C CA . ARG A 1 99 ? -5.278 2.143 1.324 1.00 93.94 99 ARG A CA 1
ATOM 754 C C . ARG A 1 99 ? -4.399 2.340 2.569 1.00 93.94 99 ARG A C 1
ATOM 756 O O . ARG A 1 99 ? -4.736 1.814 3.627 1.00 93.94 99 ARG A O 1
ATOM 763 N N . GLY A 1 100 ? -3.344 3.150 2.478 1.00 92.44 100 GLY A N 1
ATOM 764 C CA . GLY A 1 100 ? -2.478 3.545 3.587 1.00 92.44 100 GLY A CA 1
ATOM 765 C C . GLY A 1 100 ? -1.193 2.731 3.712 1.00 92.44 100 GLY A C 1
ATOM 766 O O . GLY A 1 100 ? -0.508 2.870 4.719 1.00 92.44 100 GLY A O 1
ATOM 767 N N . VAL A 1 101 ? -0.863 1.898 2.719 1.00 94.56 101 VAL A N 1
ATOM 768 C CA . VAL A 1 101 ? 0.416 1.179 2.683 1.00 94.56 101 VAL A CA 1
ATOM 769 C C . VAL A 1 101 ? 1.546 2.202 2.568 1.00 94.56 101 VAL A C 1
ATOM 771 O O . VAL A 1 101 ? 1.568 3.009 1.638 1.00 94.56 101 VAL A O 1
ATOM 774 N N . SER A 1 102 ? 2.480 2.189 3.521 1.00 93.00 102 SER A N 1
ATOM 775 C CA . SER A 1 102 ? 3.562 3.179 3.550 1.00 93.00 102 SER A CA 1
ATOM 776 C C . SER A 1 102 ? 4.487 3.101 2.327 1.00 93.00 102 SER A C 1
ATOM 778 O O . SER A 1 102 ? 5.057 2.040 2.047 1.00 93.00 102 SER A O 1
ATOM 780 N N . LYS A 1 103 ? 4.695 4.261 1.678 1.00 90.75 103 LYS A N 1
ATOM 781 C CA . LYS A 1 103 ? 5.607 4.476 0.538 1.00 90.75 103 LYS A CA 1
ATOM 782 C C . LYS A 1 103 ? 7.053 4.049 0.804 1.00 90.75 103 LYS A C 1
ATOM 784 O O . LYS A 1 103 ? 7.747 3.714 -0.143 1.00 90.75 103 LYS A O 1
ATOM 789 N N . SER A 1 104 ? 7.507 4.000 2.059 1.00 90.94 104 SER A N 1
ATOM 790 C CA . SER A 1 104 ? 8.892 3.623 2.389 1.00 90.94 104 SER A CA 1
ATOM 791 C C . SER A 1 104 ? 9.247 2.183 2.004 1.00 90.94 104 SER A C 1
ATOM 793 O O . SER A 1 104 ? 10.421 1.830 1.929 1.00 90.94 104 SER A O 1
ATOM 795 N N . ARG A 1 105 ? 8.236 1.347 1.740 1.00 93.31 105 ARG A N 1
ATOM 796 C CA . ARG A 1 105 ? 8.371 -0.027 1.234 1.00 93.31 105 ARG A CA 1
ATOM 797 C C . ARG A 1 105 ? 7.773 -0.204 -0.165 1.00 93.31 105 ARG A C 1
ATOM 799 O O . ARG A 1 105 ? 7.619 -1.345 -0.581 1.00 93.31 105 ARG A O 1
ATOM 806 N N . LEU A 1 106 ? 7.353 0.860 -0.852 1.00 93.50 106 LEU A N 1
ATOM 807 C CA . LEU A 1 106 ? 6.754 0.766 -2.186 1.00 93.50 106 LEU A CA 1
ATOM 808 C C . LEU A 1 106 ? 7.699 1.361 -3.226 1.00 93.50 106 LEU A C 1
ATOM 810 O O . LEU A 1 106 ? 8.009 2.548 -3.199 1.00 93.50 106 LEU A O 1
ATOM 814 N N . GLU A 1 107 ? 8.108 0.530 -4.176 1.00 92.38 107 GLU A N 1
ATOM 815 C CA . GLU A 1 107 ? 8.950 0.917 -5.304 1.00 92.38 107 GLU A CA 1
ATOM 816 C C . GLU A 1 107 ? 8.295 0.432 -6.597 1.00 92.38 107 GLU A C 1
ATOM 818 O O . GLU A 1 107 ? 7.712 -0.653 -6.632 1.00 92.38 107 GLU A O 1
ATOM 823 N N . VAL A 1 108 ? 8.391 1.216 -7.671 1.00 91.81 108 VAL A N 1
ATOM 824 C CA . VAL A 1 108 ? 7.913 0.814 -9.001 1.00 91.81 108 VAL A CA 1
ATOM 825 C C . VAL A 1 108 ? 9.070 0.946 -9.983 1.00 91.81 108 VAL A C 1
ATOM 827 O O . VAL A 1 108 ? 9.369 2.051 -10.435 1.00 91.81 108 VAL A O 1
ATOM 830 N N . ASN A 1 109 ? 9.729 -0.163 -10.326 1.00 91.00 109 ASN A N 1
ATOM 831 C CA . ASN A 1 109 ? 10.735 -0.140 -11.390 1.00 91.00 109 ASN A CA 1
ATOM 832 C C . ASN A 1 109 ? 10.007 -0.228 -12.740 1.00 91.00 109 ASN A C 1
ATOM 834 O O . ASN A 1 109 ? 9.307 -1.198 -13.026 1.00 91.00 109 ASN A O 1
ATOM 838 N N . LEU A 1 110 ? 10.147 0.819 -13.555 1.00 86.50 110 LEU A N 1
ATOM 839 C CA . LEU A 1 110 ? 9.377 1.010 -14.787 1.00 86.50 110 LEU A CA 1
ATOM 840 C C . LEU A 1 110 ? 9.887 0.167 -15.970 1.00 86.50 110 LEU A C 1
ATOM 842 O O . LEU A 1 110 ? 9.198 0.098 -16.984 1.00 86.50 110 LEU A O 1
ATOM 846 N N . THR A 1 111 ? 11.069 -0.448 -15.860 1.00 73.94 111 THR A N 1
ATOM 847 C CA . THR A 1 111 ? 11.695 -1.268 -16.915 1.00 73.94 111 THR A CA 1
ATOM 848 C C . THR A 1 111 ? 11.874 -2.721 -16.470 1.00 73.94 111 THR A C 1
ATOM 850 O O . THR A 1 111 ? 11.594 -3.641 -17.232 1.00 73.94 111 THR A O 1
ATOM 853 N N . GLY A 1 112 ? 12.285 -2.943 -15.220 1.00 70.88 112 GLY A N 1
ATOM 854 C CA . GLY A 1 112 ? 12.718 -4.241 -14.700 1.00 70.88 112 GLY A CA 1
ATOM 855 C C . GLY A 1 112 ? 14.145 -4.638 -15.098 1.00 70.88 112 GLY A C 1
ATOM 856 O O . GLY A 1 112 ? 14.579 -5.721 -14.726 1.00 70.88 112 GLY A O 1
ATOM 857 N N . ALA A 1 113 ? 14.878 -3.784 -15.824 1.00 67.50 113 ALA A N 1
ATOM 858 C CA . ALA A 1 113 ? 16.185 -4.120 -16.398 1.00 67.50 113 ALA A CA 1
ATOM 859 C C . ALA A 1 113 ? 17.264 -4.412 -15.338 1.00 67.50 113 ALA A C 1
ATOM 861 O O . ALA A 1 113 ? 18.104 -5.284 -15.534 1.00 67.50 113 ALA A O 1
ATOM 862 N N . ASP A 1 114 ? 17.210 -3.708 -14.208 1.00 71.75 114 ASP A N 1
ATOM 863 C CA . ASP A 1 114 ? 18.188 -3.795 -13.115 1.00 71.75 114 ASP A CA 1
ATOM 864 C C . ASP A 1 114 ? 17.774 -4.808 -12.025 1.00 71.75 114 ASP A C 1
ATOM 866 O O . ASP A 1 114 ? 18.336 -4.833 -10.929 1.00 71.75 114 ASP A O 1
ATOM 870 N N . VAL A 1 115 ? 16.745 -5.625 -12.288 1.00 75.19 115 VAL A N 1
ATOM 871 C CA . VAL A 1 115 ? 16.146 -6.539 -11.306 1.00 75.19 115 VAL A CA 1
ATOM 872 C C . VAL A 1 115 ? 16.664 -7.958 -11.516 1.00 75.19 115 VAL A C 1
ATOM 874 O O . VAL A 1 115 ? 16.356 -8.613 -12.508 1.00 75.19 115 VAL A O 1
ATOM 877 N N . SER A 1 116 ? 17.405 -8.475 -10.534 1.00 70.69 116 SER A N 1
ATOM 878 C CA . SER A 1 116 ? 17.800 -9.886 -10.510 1.00 70.69 116 SER A CA 1
ATOM 879 C C . SER A 1 116 ? 16.592 -10.769 -10.181 1.00 70.69 116 SER A C 1
ATOM 881 O O . SER A 1 116 ? 16.193 -10.905 -9.021 1.00 70.69 116 SER A O 1
ATOM 883 N N . PHE A 1 117 ? 15.980 -11.352 -11.213 1.00 71.75 117 PHE A N 1
ATOM 884 C CA . PHE A 1 117 ? 14.896 -12.319 -11.058 1.00 71.75 117 PHE A CA 1
ATOM 885 C C . PHE A 1 117 ? 15.453 -13.683 -10.608 1.00 71.75 117 PHE A C 1
ATOM 887 O O . PHE A 1 117 ? 16.301 -14.254 -11.298 1.00 71.75 117 PHE A O 1
ATOM 894 N N . PRO A 1 118 ? 14.957 -14.268 -9.499 1.00 69.44 118 PRO A N 1
ATOM 895 C CA . PRO A 1 118 ? 15.162 -15.683 -9.203 1.00 69.44 118 PRO A CA 1
ATOM 896 C C . PRO A 1 118 ? 14.676 -16.551 -10.367 1.00 69.44 118 PRO A C 1
ATOM 898 O O . PRO A 1 118 ? 13.683 -16.206 -11.012 1.00 69.44 118 PRO A O 1
ATOM 901 N N . LYS A 1 119 ? 15.333 -17.691 -10.620 1.00 71.44 119 LYS A N 1
ATOM 902 C CA . LYS A 1 119 ? 15.046 -18.549 -11.786 1.00 71.44 119 LYS A CA 1
ATOM 903 C C . LYS A 1 119 ? 13.576 -18.977 -11.820 1.00 71.44 119 LYS A C 1
ATOM 905 O O . LYS A 1 119 ? 12.942 -18.918 -12.869 1.00 71.44 119 LYS A O 1
ATOM 910 N N . GLU A 1 120 ? 13.014 -19.280 -10.654 1.00 71.31 120 GLU A N 1
ATOM 911 C CA . GLU A 1 120 ? 11.600 -19.610 -10.417 1.00 71.31 120 GLU A CA 1
ATOM 912 C C . GLU A 1 120 ? 10.605 -18.542 -10.918 1.00 71.31 120 GLU A C 1
ATOM 914 O O . GLU A 1 120 ? 9.444 -18.859 -11.170 1.00 71.31 120 GLU A O 1
ATOM 919 N N . LEU A 1 121 ? 11.030 -17.278 -11.038 1.00 72.19 121 LEU A N 1
ATOM 920 C CA . LEU A 1 121 ? 10.176 -16.137 -11.389 1.00 72.19 121 LEU A CA 1
ATOM 921 C C . LEU A 1 121 ? 10.331 -15.684 -12.858 1.00 72.19 121 LEU A C 1
ATOM 923 O O . LEU A 1 121 ? 9.662 -14.744 -13.286 1.00 72.19 121 LEU A O 1
ATOM 927 N N . THR A 1 122 ? 11.179 -16.354 -13.646 1.00 71.81 122 THR A N 1
ATOM 928 C CA . THR A 1 122 ? 11.504 -15.974 -15.040 1.00 71.81 122 THR A CA 1
ATOM 929 C C . THR A 1 122 ? 10.394 -16.256 -16.061 1.00 71.81 122 THR A C 1
ATOM 931 O O . THR A 1 122 ? 10.412 -15.707 -17.158 1.00 71.81 122 THR A O 1
ATOM 934 N N . SER A 1 123 ? 9.396 -17.072 -15.714 1.00 72.56 123 SER A N 1
ATOM 935 C CA . SER A 1 123 ? 8.276 -17.446 -16.595 1.00 72.56 123 SER A CA 1
ATOM 936 C C . SER A 1 123 ? 6.960 -16.719 -16.275 1.00 72.56 123 SER A C 1
ATOM 938 O O . SER A 1 123 ? 5.905 -17.047 -16.829 1.00 72.56 123 SER A O 1
ATOM 940 N N . ILE A 1 124 ? 6.993 -15.738 -15.366 1.00 81.19 124 ILE A N 1
ATOM 941 C CA . ILE A 1 124 ? 5.791 -15.102 -14.820 1.00 81.19 124 ILE A CA 1
ATOM 942 C C . ILE A 1 124 ? 5.113 -14.178 -15.838 1.00 81.19 124 ILE A C 1
ATOM 944 O O . ILE A 1 124 ? 5.730 -13.302 -16.442 1.00 81.19 124 ILE A O 1
ATOM 948 N N . LYS A 1 125 ? 3.791 -14.343 -15.964 1.00 83.88 125 LYS A N 1
ATOM 949 C CA . LYS A 1 125 ? 2.895 -13.492 -16.760 1.00 83.88 125 LYS A CA 1
ATOM 950 C C . LYS A 1 125 ? 2.111 -12.537 -15.853 1.00 83.88 125 LYS A C 1
ATOM 952 O O . LYS A 1 125 ? 1.858 -12.851 -14.689 1.00 83.88 125 LYS A O 1
ATOM 957 N N . GLY A 1 126 ? 1.677 -11.404 -16.403 1.00 91.00 126 GLY A N 1
ATOM 958 C CA . GLY A 1 126 ? 0.995 -10.346 -15.654 1.00 91.00 126 GLY A CA 1
ATOM 959 C C . GLY A 1 126 ? 1.953 -9.338 -15.012 1.00 91.00 126 GLY A C 1
ATOM 960 O O . GLY A 1 126 ? 3.148 -9.317 -15.295 1.00 91.00 126 GLY A O 1
ATOM 961 N N . MET A 1 127 ? 1.405 -8.461 -14.171 1.00 94.62 127 MET A N 1
ATOM 962 C CA . MET A 1 127 ? 2.165 -7.488 -13.375 1.00 94.62 127 MET A CA 1
ATOM 963 C C . MET A 1 127 ? 2.666 -8.169 -12.102 1.00 94.62 127 MET A C 1
ATOM 965 O O . MET A 1 127 ? 1.918 -8.938 -11.508 1.00 94.62 127 MET A O 1
ATOM 969 N N . ILE A 1 128 ? 3.891 -7.896 -11.660 1.00 94.38 128 ILE A N 1
ATOM 970 C CA . ILE A 1 128 ? 4.516 -8.627 -10.546 1.00 94.38 128 ILE A CA 1
ATOM 971 C C . ILE A 1 128 ? 4.680 -7.698 -9.340 1.00 94.38 128 ILE A C 1
ATOM 973 O O . ILE A 1 128 ? 5.004 -6.526 -9.508 1.00 94.38 128 ILE A O 1
ATOM 977 N N . ILE A 1 129 ? 4.490 -8.219 -8.127 1.00 95.50 129 ILE A N 1
ATOM 978 C CA . ILE A 1 129 ? 5.039 -7.617 -6.905 1.00 95.50 129 ILE A CA 1
ATOM 979 C C . ILE A 1 129 ? 6.051 -8.600 -6.320 1.00 95.50 129 ILE A C 1
ATOM 981 O O . ILE A 1 129 ? 5.682 -9.721 -5.968 1.00 95.50 129 ILE A O 1
ATOM 985 N N . LEU A 1 130 ? 7.314 -8.187 -6.226 1.00 93.81 130 LEU A N 1
ATOM 986 C CA . LEU A 1 130 ? 8.380 -8.917 -5.538 1.00 93.81 130 LEU A CA 1
ATOM 987 C C . LEU A 1 130 ? 8.463 -8.466 -4.075 1.00 93.81 130 LEU A C 1
ATOM 989 O O . LEU A 1 130 ? 8.348 -7.274 -3.784 1.00 93.81 130 LEU A O 1
ATOM 993 N N . PHE A 1 131 ? 8.696 -9.412 -3.165 1.00 94.25 131 PHE A N 1
ATOM 994 C CA . PHE A 1 131 ? 8.811 -9.168 -1.727 1.00 94.25 131 PHE A CA 1
ATOM 995 C C . PHE A 1 131 ? 10.254 -9.368 -1.253 1.00 94.25 131 PHE A C 1
ATOM 997 O O . PHE A 1 131 ? 10.727 -10.499 -1.123 1.00 94.25 131 PHE A O 1
ATOM 1004 N N . ASP A 1 132 ? 10.942 -8.263 -0.968 1.00 92.38 132 ASP A N 1
ATOM 1005 C CA . ASP A 1 132 ? 12.280 -8.262 -0.384 1.00 92.38 132 ASP A CA 1
ATOM 1006 C C . ASP A 1 132 ? 12.190 -8.100 1.143 1.00 92.38 132 ASP A C 1
ATOM 1008 O O . ASP A 1 132 ? 11.700 -7.103 1.674 1.00 92.38 132 ASP A O 1
ATOM 1012 N N . TYR A 1 133 ? 12.659 -9.123 1.857 1.00 91.88 133 TYR A N 1
ATOM 1013 C CA . TYR A 1 133 ? 12.675 -9.193 3.320 1.00 91.88 133 TYR A CA 1
ATOM 1014 C C . TYR A 1 133 ? 13.968 -8.647 3.951 1.00 91.88 133 TYR A C 1
ATOM 1016 O O . TYR A 1 133 ? 14.084 -8.666 5.176 1.00 91.88 133 TYR A O 1
ATOM 1024 N N . LYS A 1 134 ? 14.943 -8.225 3.136 1.00 90.31 134 LYS A N 1
ATOM 1025 C CA . LYS A 1 134 ? 16.257 -7.705 3.546 1.00 90.31 134 LYS A CA 1
ATOM 1026 C C . LYS A 1 134 ? 16.381 -6.194 3.332 1.00 90.31 134 LYS A C 1
ATOM 1028 O O . LYS A 1 134 ? 17.053 -5.542 4.125 1.00 90.31 134 LYS A O 1
ATOM 1033 N N . LYS A 1 135 ? 15.749 -5.638 2.290 1.00 90.06 135 LYS A N 1
ATOM 1034 C CA . LYS A 1 135 ? 15.702 -4.185 2.044 1.00 90.06 135 LYS A CA 1
ATOM 1035 C C . LYS A 1 135 ? 14.842 -3.490 3.110 1.00 90.06 135 LYS A C 1
ATOM 1037 O O . LYS A 1 135 ? 13.674 -3.826 3.299 1.00 90.06 135 LYS A O 1
ATOM 1042 N N . GLU A 1 136 ? 15.444 -2.537 3.817 1.00 88.25 136 GLU A N 1
ATOM 1043 C CA . GLU A 1 136 ? 14.801 -1.735 4.866 1.00 88.25 136 GLU A CA 1
ATOM 1044 C C . GLU A 1 136 ? 13.809 -0.699 4.285 1.00 88.25 136 GLU A C 1
ATOM 1046 O O . GLU A 1 136 ? 13.943 -0.302 3.123 1.00 88.25 136 GLU A O 1
ATOM 1051 N N . PRO A 1 137 ? 12.827 -0.215 5.075 1.00 89.00 137 PRO A N 1
ATOM 1052 C CA . PRO A 1 137 ? 11.949 0.877 4.660 1.00 89.00 137 PRO A CA 1
ATOM 1053 C C . PRO A 1 137 ? 12.717 2.202 4.490 1.00 89.00 137 PRO A C 1
ATOM 1055 O O . PRO A 1 137 ? 13.202 2.760 5.472 1.00 89.00 137 PRO A O 1
ATOM 1058 N N . ARG A 1 138 ? 12.771 2.748 3.269 1.00 90.00 138 ARG A N 1
ATOM 1059 C CA . ARG A 1 138 ? 13.421 4.035 2.960 1.00 90.00 138 ARG A CA 1
ATOM 1060 C C . ARG A 1 138 ? 12.577 5.211 3.458 1.00 90.00 138 ARG A C 1
ATOM 1062 O O . ARG A 1 138 ? 11.458 5.404 2.985 1.00 90.00 138 ARG A O 1
ATOM 1069 N N . LEU A 1 139 ? 13.111 6.016 4.374 1.00 87.38 139 LEU A N 1
ATOM 1070 C CA . LEU A 1 139 ? 12.426 7.202 4.921 1.00 87.38 139 LEU A CA 1
ATOM 1071 C C . LEU A 1 139 ? 13.000 8.528 4.386 1.00 87.38 139 LEU A C 1
ATOM 1073 O O . LEU A 1 139 ? 12.431 9.594 4.626 1.00 87.38 139 LEU A O 1
ATOM 1077 N N . ASP A 1 140 ? 14.070 8.430 3.602 1.00 80.00 140 ASP A N 1
ATOM 1078 C CA . ASP A 1 140 ? 14.854 9.523 3.026 1.00 80.00 140 ASP A CA 1
ATOM 1079 C C . ASP A 1 140 ? 14.315 9.834 1.619 1.00 80.00 140 ASP A C 1
ATOM 1081 O O . ASP A 1 140 ? 14.820 9.369 0.587 1.00 80.00 140 ASP A O 1
ATOM 1085 N N . ASP A 1 141 ? 13.190 10.544 1.589 1.00 67.12 141 ASP A N 1
ATOM 1086 C CA . ASP A 1 141 ? 12.400 10.837 0.391 1.00 67.12 141 ASP A CA 1
ATOM 1087 C C . ASP A 1 141 ? 12.716 12.253 -0.116 1.00 67.12 141 ASP A C 1
ATOM 1089 O O . ASP A 1 141 ? 12.400 13.254 0.532 1.00 67.12 141 ASP A O 1
ATOM 1093 N N . VAL A 1 142 ? 13.403 12.348 -1.259 1.00 54.69 142 VAL A N 1
ATOM 1094 C CA . VAL A 1 142 ? 13.977 13.614 -1.735 1.00 54.69 142 VAL A CA 1
ATOM 1095 C C . VAL A 1 142 ? 12.896 14.488 -2.372 1.00 54.69 142 VAL A C 1
ATOM 1097 O O . VAL A 1 142 ? 12.565 14.355 -3.546 1.00 54.69 142 VAL A O 1
ATOM 1100 N N . ALA A 1 143 ? 12.404 15.426 -1.565 1.00 49.47 143 ALA A N 1
ATOM 1101 C CA . ALA A 1 143 ? 11.774 16.680 -1.969 1.00 49.47 143 ALA A CA 1
ATOM 1102 C C . ALA A 1 143 ? 10.589 16.593 -2.957 1.00 49.47 143 ALA A C 1
ATOM 1104 O O . ALA A 1 143 ? 10.696 16.949 -4.131 1.00 49.47 143 ALA A O 1
ATOM 1105 N N . ASP A 1 144 ? 9.385 16.361 -2.423 1.00 55.28 144 ASP A N 1
ATOM 1106 C CA . ASP A 1 144 ? 8.229 17.101 -2.946 1.00 55.28 144 ASP A CA 1
ATOM 1107 C C . ASP A 1 144 ? 8.265 18.525 -2.367 1.00 55.28 144 ASP A C 1
ATOM 1109 O O . ASP A 1 144 ? 7.798 18.778 -1.253 1.00 55.28 144 ASP A O 1
ATOM 1113 N N . ILE A 1 145 ? 8.847 19.465 -3.119 1.00 52.47 145 ILE A N 1
ATOM 1114 C CA . ILE A 1 145 ? 8.983 20.882 -2.728 1.00 52.47 145 ILE A CA 1
ATOM 1115 C C . ILE A 1 145 ? 7.604 21.538 -2.486 1.00 52.47 145 ILE A C 1
ATOM 1117 O O . ILE A 1 145 ? 7.504 22.537 -1.777 1.00 52.47 145 ILE A O 1
ATOM 1121 N N . ARG A 1 146 ? 6.516 20.956 -3.017 1.00 57.47 146 ARG A N 1
ATOM 1122 C CA . ARG A 1 146 ? 5.134 21.440 -2.852 1.00 57.47 146 ARG A CA 1
ATOM 1123 C C . ARG A 1 146 ? 4.434 20.854 -1.615 1.00 57.47 146 ARG A C 1
ATOM 1125 O O . ARG A 1 146 ? 3.262 21.160 -1.379 1.00 57.47 146 ARG A O 1
ATOM 1132 N N . SER A 1 147 ? 5.116 20.021 -0.826 1.00 64.19 147 SER A N 1
ATOM 1133 C CA . SER A 1 147 ? 4.577 19.460 0.418 1.00 64.19 147 SER A CA 1
ATOM 1134 C C . SER A 1 147 ? 4.315 20.541 1.478 1.00 64.19 147 SER A C 1
ATOM 1136 O O . SER A 1 147 ? 5.097 21.470 1.681 1.00 64.19 147 SER A O 1
ATOM 1138 N N . LYS A 1 148 ? 3.182 20.422 2.183 1.00 73.19 148 LYS A N 1
ATOM 1139 C CA . LYS A 1 148 ? 2.723 21.386 3.205 1.00 73.19 148 LYS A CA 1
ATOM 1140 C C . LYS A 1 148 ? 3.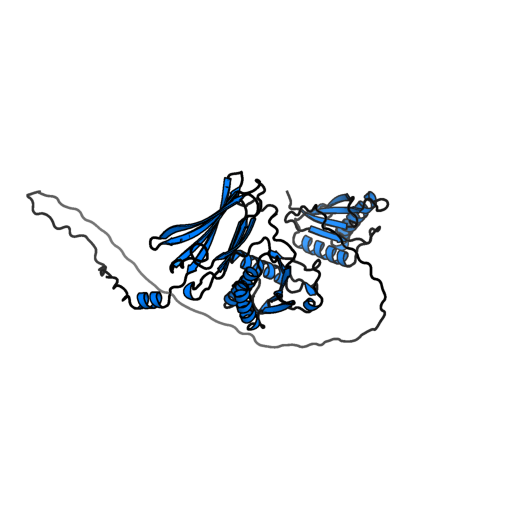301 21.119 4.606 1.00 73.19 148 LYS A C 1
ATOM 1142 O O . LYS A 1 148 ? 2.708 21.524 5.599 1.00 73.19 148 LYS A O 1
ATOM 1147 N N . GLY A 1 149 ? 4.431 20.421 4.679 1.00 83.12 149 GLY A N 1
ATOM 1148 C CA . GLY A 1 149 ? 5.028 19.869 5.895 1.00 83.12 149 GLY A CA 1
ATOM 1149 C C . GLY A 1 149 ? 5.586 18.463 5.637 1.00 83.12 149 GLY A C 1
ATOM 1150 O O . GLY A 1 149 ? 5.577 18.012 4.488 1.00 83.12 149 GLY A O 1
ATOM 1151 N N . PRO A 1 150 ? 6.056 17.755 6.679 1.00 88.12 150 PRO A N 1
ATOM 1152 C CA . PRO A 1 150 ? 6.632 16.416 6.550 1.00 88.12 150 PRO A CA 1
ATOM 1153 C C . PRO A 1 150 ? 5.680 15.433 5.867 1.00 88.12 150 PRO A C 1
ATOM 1155 O O . PRO A 1 150 ? 4.490 15.388 6.187 1.00 88.12 150 PRO A O 1
ATOM 1158 N N . ARG A 1 151 ? 6.192 14.589 4.966 1.00 89.81 151 ARG A N 1
ATOM 1159 C CA . ARG A 1 151 ? 5.378 13.515 4.385 1.00 89.81 151 ARG A CA 1
ATOM 1160 C C . ARG A 1 151 ? 5.043 12.497 5.480 1.00 89.81 151 ARG A C 1
ATOM 1162 O O . ARG A 1 151 ? 5.913 12.078 6.242 1.00 89.81 151 ARG A O 1
ATOM 1169 N N . VAL A 1 152 ? 3.785 12.059 5.522 1.00 92.81 152 VAL A N 1
ATOM 1170 C CA . VAL A 1 152 ? 3.319 10.980 6.405 1.00 92.81 152 VAL A CA 1
ATOM 1171 C C . VAL A 1 152 ? 2.523 9.936 5.630 1.00 92.81 152 VAL A C 1
ATOM 1173 O O . VAL A 1 152 ? 1.932 10.224 4.588 1.00 92.81 152 VAL A O 1
ATOM 1176 N N . SER A 1 153 ? 2.471 8.719 6.162 1.00 94.06 153 SER A N 1
ATOM 1177 C CA . SER A 1 153 ? 1.528 7.681 5.741 1.00 94.06 153 SER A CA 1
ATOM 1178 C C . SER A 1 153 ? 0.904 7.010 6.963 1.00 94.06 153 SER A C 1
ATOM 1180 O O . SER A 1 153 ? 1.528 6.948 8.019 1.00 94.06 153 SER A O 1
ATOM 1182 N N . LEU A 1 154 ? -0.333 6.529 6.825 1.00 96.62 154 LEU A N 1
ATOM 1183 C CA . LEU A 1 154 ? -1.072 5.818 7.868 1.00 96.62 154 LEU A CA 1
ATOM 1184 C C . LEU A 1 154 ? -2.016 4.807 7.211 1.00 96.62 154 LEU A C 1
ATOM 1186 O O . LEU A 1 154 ? -2.868 5.181 6.396 1.00 96.62 154 LEU A O 1
ATOM 1190 N N . GLY A 1 155 ? -1.892 3.544 7.610 1.00 96.06 155 GLY A N 1
ATOM 1191 C CA . GLY A 1 155 ? -2.702 2.426 7.145 1.00 96.06 155 GLY A CA 1
ATOM 1192 C C . GLY A 1 155 ? -3.237 1.592 8.303 1.00 96.06 155 GLY A C 1
ATOM 1193 O O . GLY A 1 155 ? -2.585 1.430 9.334 1.00 96.06 155 GLY A O 1
ATOM 1194 N N . VAL A 1 156 ? -4.457 1.082 8.136 1.00 96.31 156 VAL A N 1
ATOM 1195 C CA . VAL A 1 156 ? -5.167 0.277 9.139 1.00 96.31 156 VAL A CA 1
ATOM 1196 C C . VAL A 1 156 ? -5.867 -0.872 8.423 1.00 96.31 156 VAL A C 1
ATOM 1198 O O . VAL A 1 156 ? -6.713 -0.634 7.558 1.00 96.31 156 VAL A O 1
ATOM 1201 N N . TYR A 1 157 ? -5.527 -2.114 8.771 1.00 95.75 157 TYR A N 1
ATOM 1202 C CA . TYR A 1 157 ? -6.068 -3.301 8.111 1.00 95.75 157 TYR A CA 1
ATOM 1203 C C . TYR A 1 157 ? -6.313 -4.477 9.079 1.00 95.75 157 TYR A C 1
ATOM 1205 O O . TYR A 1 157 ? -5.375 -4.901 9.755 1.00 95.75 157 TYR A O 1
ATOM 1213 N N . PRO A 1 158 ? -7.514 -5.090 9.097 1.00 94.69 158 PRO A N 1
ATOM 1214 C CA . PRO A 1 158 ? -8.735 -4.649 8.420 1.00 94.69 158 PRO A CA 1
ATOM 1215 C C . PRO A 1 158 ? -9.311 -3.368 9.048 1.00 94.69 158 PRO A C 1
ATOM 1217 O O . PRO A 1 158 ? -9.052 -3.047 10.204 1.00 94.69 158 PRO A O 1
ATOM 1220 N N . THR A 1 159 ? -10.154 -2.657 8.297 1.00 93.62 159 THR A N 1
ATOM 1221 C CA . THR A 1 159 ? -10.872 -1.455 8.767 1.00 93.62 159 THR A CA 1
ATOM 1222 C C . THR A 1 159 ? -12.085 -1.768 9.655 1.00 93.62 159 THR A C 1
ATOM 1224 O O . THR A 1 159 ? -12.728 -0.853 10.169 1.00 93.62 159 THR A O 1
ATOM 1227 N N . ALA A 1 160 ? -12.410 -3.045 9.871 1.00 94.06 160 ALA A N 1
ATOM 1228 C CA . ALA A 1 160 ? -13.421 -3.485 10.828 1.00 94.06 160 ALA A CA 1
ATOM 1229 C C . ALA A 1 160 ? -13.021 -4.818 11.475 1.00 94.06 160 ALA A C 1
ATOM 1231 O O . ALA A 1 160 ? -12.528 -5.710 10.782 1.00 94.06 160 ALA A O 1
ATOM 1232 N N . LEU A 1 161 ? -13.259 -4.962 12.781 1.00 93.50 161 LEU A N 1
ATOM 1233 C CA . LEU A 1 161 ? -12.879 -6.146 13.562 1.00 93.50 161 LEU A CA 1
ATOM 1234 C C . LEU A 1 161 ? -13.910 -6.500 14.644 1.00 93.50 161 LEU A C 1
ATOM 1236 O O . LEU A 1 161 ? -14.638 -5.638 15.128 1.00 93.50 161 LEU A O 1
ATOM 1240 N N . ALA A 1 162 ? -13.959 -7.768 15.043 1.00 91.44 162 ALA A N 1
ATOM 1241 C CA . ALA A 1 162 ? -14.735 -8.274 16.173 1.00 91.44 162 ALA A CA 1
ATOM 1242 C C . ALA A 1 162 ? -13.808 -8.675 17.338 1.00 91.44 162 ALA A C 1
ATOM 1244 O O . ALA A 1 162 ? -13.268 -9.786 17.368 1.00 91.44 162 ALA A O 1
ATOM 1245 N N . VAL A 1 163 ? -13.649 -7.798 18.340 1.00 89.06 163 VAL A N 1
ATOM 1246 C CA . VAL A 1 163 ? -12.806 -8.076 19.530 1.00 89.06 163 VAL A CA 1
ATOM 1247 C C . VAL A 1 163 ? -13.283 -9.325 20.282 1.00 89.06 163 VAL A C 1
ATOM 1249 O O . VAL A 1 163 ? -12.463 -10.080 20.805 1.00 89.06 163 VAL A O 1
ATOM 1252 N N . HIS A 1 164 ? -14.592 -9.601 20.267 1.00 87.00 164 HIS A N 1
ATOM 1253 C CA . HIS A 1 164 ? -15.183 -10.799 20.870 1.00 87.00 164 HIS A CA 1
ATOM 1254 C C . HIS A 1 164 ? -14.739 -12.114 20.188 1.00 87.00 164 HIS A C 1
ATOM 1256 O O . HIS A 1 164 ? -14.704 -13.150 20.840 1.00 87.00 164 HIS A O 1
ATOM 1262 N N . LYS A 1 165 ? -14.308 -12.080 18.915 1.00 88.19 165 LYS A N 1
ATOM 1263 C CA . LYS A 1 165 ? -13.685 -13.222 18.204 1.00 88.19 165 LYS A CA 1
ATOM 1264 C C . LYS A 1 165 ? -12.154 -13.240 18.333 1.00 88.19 165 LYS A C 1
ATOM 1266 O O . LYS A 1 165 ? -11.470 -14.072 17.735 1.00 88.19 165 LYS A O 1
ATOM 1271 N N . GLY A 1 166 ? -11.584 -12.297 19.087 1.00 85.62 166 GLY A N 1
ATOM 1272 C CA . GLY A 1 166 ? -10.141 -12.081 19.169 1.00 85.62 166 GLY A CA 1
ATOM 1273 C C . GLY A 1 166 ? -9.519 -11.667 17.831 1.00 85.62 166 GLY A C 1
ATOM 1274 O O . GLY A 1 166 ? -8.374 -12.046 17.557 1.00 85.62 166 GLY A O 1
ATOM 1275 N N . GLU A 1 167 ? -10.268 -10.957 16.985 1.00 90.56 167 GLU A N 1
ATOM 1276 C CA . GLU A 1 167 ? -9.732 -10.258 15.812 1.00 90.56 167 GLU A CA 1
ATOM 1277 C C . GLU A 1 167 ? -8.873 -9.051 16.248 1.00 90.56 167 GLU A C 1
ATOM 1279 O O . GLU A 1 167 ? -8.835 -8.675 17.420 1.00 90.56 167 GLU A O 1
ATOM 1284 N N . GLY A 1 168 ? -8.141 -8.459 15.309 1.00 92.38 168 GLY A N 1
ATOM 1285 C CA . GLY A 1 168 ? -7.272 -7.304 15.536 1.00 92.38 168 GLY A CA 1
ATOM 1286 C C . GLY A 1 168 ? -6.826 -6.708 14.204 1.00 92.38 168 GLY A C 1
ATOM 1287 O O . GLY A 1 168 ? -6.873 -7.403 13.190 1.00 92.38 168 GLY A O 1
ATOM 1288 N N . ALA A 1 169 ? -6.383 -5.454 14.205 1.00 95.00 169 ALA A N 1
ATOM 1289 C CA . ALA A 1 169 ? -5.845 -4.782 13.028 1.00 95.00 169 ALA A CA 1
ATOM 1290 C C . ALA A 1 169 ? -4.321 -4.647 13.097 1.00 95.00 169 ALA A C 1
ATOM 1292 O O . ALA A 1 169 ? -3.743 -4.422 14.160 1.00 95.00 169 ALA A O 1
ATOM 1293 N N . VAL A 1 170 ? -3.670 -4.749 11.942 1.00 96.12 170 VAL A N 1
ATOM 1294 C CA . VAL A 1 170 ? -2.360 -4.144 11.711 1.00 96.12 170 VAL A CA 1
ATOM 1295 C C . VAL A 1 170 ? -2.578 -2.641 11.557 1.00 96.12 170 VAL A C 1
ATOM 1297 O O . VAL A 1 170 ? -3.409 -2.220 10.750 1.00 96.12 170 VAL A O 1
ATOM 1300 N N . VAL A 1 171 ? -1.841 -1.844 12.324 1.00 95.38 171 VAL A N 1
ATOM 1301 C CA . VAL A 1 171 ? -1.773 -0.388 12.168 1.00 95.38 171 VAL A CA 1
ATOM 1302 C C . VAL A 1 171 ? -0.328 -0.037 11.873 1.00 95.38 171 VAL A C 1
ATOM 1304 O O . VAL A 1 171 ? 0.556 -0.366 12.664 1.00 95.38 171 VAL A O 1
ATOM 1307 N N . GLU A 1 172 ? -0.081 0.616 10.746 1.00 95.38 172 GLU A N 1
ATOM 1308 C CA . GLU A 1 172 ? 1.248 1.094 10.370 1.00 95.38 172 GLU A CA 1
ATOM 1309 C C . GLU A 1 172 ? 1.223 2.574 10.028 1.00 95.38 172 GLU A C 1
ATOM 1311 O O . GLU A 1 172 ? 0.241 3.088 9.491 1.00 95.38 172 GLU A O 1
ATOM 1316 N N . PHE A 1 173 ? 2.329 3.246 10.314 1.00 95.88 173 PHE A N 1
ATOM 1317 C CA . PHE A 1 173 ? 2.568 4.599 9.855 1.00 95.88 173 PHE A CA 1
ATOM 1318 C C . PHE A 1 173 ? 4.023 4.796 9.458 1.00 95.88 173 PHE A C 1
ATOM 1320 O O . PHE A 1 173 ? 4.921 4.071 9.897 1.00 95.88 173 PHE A O 1
ATOM 1327 N N . SER A 1 174 ? 4.254 5.827 8.653 1.00 94.94 174 SER A N 1
ATOM 1328 C CA . SER A 1 174 ? 5.582 6.410 8.540 1.00 94.94 174 SER A CA 1
ATOM 1329 C C . SER A 1 174 ? 5.541 7.925 8.576 1.00 94.94 174 SER A C 1
ATOM 1331 O O . SER A 1 174 ? 4.583 8.542 8.110 1.00 94.94 174 SER A O 1
ATOM 1333 N N . VAL A 1 175 ? 6.622 8.493 9.091 1.00 94.38 175 VAL A N 1
ATOM 1334 C CA . VAL A 1 175 ? 6.995 9.899 8.981 1.00 94.38 175 VAL A CA 1
ATOM 1335 C C . VAL A 1 175 ? 8.331 9.913 8.249 1.00 94.38 175 VAL A C 1
ATOM 1337 O O . VAL A 1 175 ? 9.267 9.237 8.675 1.00 94.38 175 VAL A O 1
ATOM 1340 N N . PHE A 1 176 ? 8.388 10.603 7.115 1.00 92.00 176 PHE A N 1
ATOM 1341 C CA . PHE A 1 176 ? 9.606 10.765 6.315 1.00 92.00 176 PHE A CA 1
ATOM 1342 C C . PHE A 1 176 ? 10.367 12.003 6.792 1.00 92.00 176 PHE A C 1
ATOM 1344 O O . PHE A 1 176 ? 9.766 12.887 7.409 1.00 92.00 176 PHE A O 1
ATOM 1351 N N . ASP A 1 177 ? 11.664 12.089 6.496 1.00 87.88 177 ASP A N 1
ATOM 1352 C CA . ASP A 1 177 ? 12.420 13.305 6.806 1.00 87.88 177 ASP A CA 1
ATOM 1353 C C . ASP A 1 177 ? 11.925 14.509 5.979 1.00 87.88 177 ASP A C 1
ATOM 1355 O O . ASP A 1 177 ? 11.304 14.358 4.922 1.00 87.88 177 ASP A O 1
ATOM 1359 N N . SER A 1 178 ? 12.165 15.725 6.478 1.00 83.12 178 SER A N 1
ATOM 1360 C CA . SER A 1 178 ? 11.794 16.974 5.797 1.00 83.12 178 SER A CA 1
ATOM 1361 C C . SER A 1 178 ? 13.049 17.740 5.367 1.00 83.12 178 SER A C 1
ATOM 1363 O O . SER A 1 178 ? 13.997 17.830 6.150 1.00 83.12 178 SER A O 1
ATOM 1365 N N . PRO A 1 179 ? 13.058 18.397 4.188 1.00 78.19 179 PRO A N 1
ATOM 1366 C CA . PRO A 1 179 ? 14.112 19.350 3.823 1.00 78.19 179 PRO A CA 1
ATOM 1367 C C . PRO A 1 179 ? 14.281 20.501 4.832 1.00 78.19 179 PRO A C 1
ATOM 1369 O O . PRO A 1 179 ? 15.326 21.139 4.869 1.00 78.19 179 PRO A O 1
ATOM 1372 N N . ALA A 1 180 ? 13.268 20.757 5.669 1.00 79.12 180 ALA A N 1
ATOM 1373 C CA . ALA A 1 180 ? 13.313 21.712 6.778 1.00 79.12 180 ALA A CA 1
ATOM 1374 C C . ALA A 1 180 ? 13.810 21.092 8.108 1.00 79.12 180 ALA A C 1
ATOM 1376 O O . ALA A 1 180 ? 13.491 21.601 9.183 1.00 79.12 180 ALA A O 1
ATOM 1377 N N . GLY A 1 181 ? 14.564 19.991 8.046 1.00 80.25 181 GLY A N 1
ATOM 1378 C CA . GLY A 1 181 ? 15.126 19.289 9.201 1.00 80.25 181 GLY A CA 1
ATOM 1379 C C . GLY A 1 181 ? 14.214 18.207 9.788 1.00 80.25 181 GLY A C 1
ATOM 1380 O O . GLY A 1 181 ? 13.078 18.005 9.354 1.00 80.25 181 GLY A O 1
ATOM 1381 N N . ARG A 1 182 ? 14.732 17.500 10.801 1.00 87.94 182 ARG A N 1
ATOM 1382 C CA . ARG A 1 182 ? 14.063 16.345 11.422 1.00 87.94 182 ARG A CA 1
ATOM 1383 C C . ARG A 1 182 ? 12.677 16.721 11.967 1.00 87.94 182 ARG A C 1
ATOM 1385 O O . ARG A 1 182 ? 12.594 17.619 12.806 1.00 87.94 182 ARG A O 1
ATOM 1392 N N . PRO A 1 183 ? 11.597 16.038 11.551 1.00 91.62 183 PRO A N 1
ATOM 1393 C CA . PRO A 1 183 ? 10.249 16.363 11.997 1.00 91.62 183 PRO A CA 1
ATOM 1394 C C . PRO A 1 183 ? 9.983 15.880 13.424 1.00 91.62 183 PRO A C 1
ATOM 1396 O O . PRO A 1 183 ? 10.459 14.826 13.837 1.00 91.62 183 PRO A O 1
ATOM 1399 N N . SER A 1 184 ? 9.145 16.612 14.147 1.00 94.88 184 SER A N 1
ATOM 1400 C CA . SER A 1 184 ? 8.446 16.107 15.334 1.00 94.88 184 SER A CA 1
ATOM 1401 C C . SER A 1 184 ? 7.145 15.420 14.910 1.00 94.88 184 SER A C 1
ATOM 1403 O O . SER A 1 184 ? 6.554 15.802 13.897 1.00 94.88 184 SER A O 1
ATOM 1405 N N . TRP A 1 185 ? 6.684 14.407 15.644 1.00 96.12 185 TRP A N 1
ATOM 1406 C CA . TRP A 1 185 ? 5.433 13.716 15.321 1.00 96.12 185 TRP A CA 1
ATOM 1407 C C . TRP A 1 185 ? 4.696 13.152 16.539 1.00 96.12 185 TRP A C 1
ATOM 1409 O O . TRP A 1 185 ? 5.297 12.835 17.567 1.00 96.12 185 TRP A O 1
ATOM 1419 N N . SER A 1 186 ? 3.380 12.977 16.393 1.00 97.25 186 SER A N 1
ATOM 1420 C CA . SER A 1 186 ? 2.539 12.195 17.301 1.00 97.25 186 SER A CA 1
ATOM 1421 C C . SER A 1 186 ? 1.623 11.232 16.539 1.00 97.25 186 SER A C 1
ATOM 1423 O O . SER A 1 186 ? 1.123 11.514 15.449 1.00 97.25 186 SER A O 1
ATOM 1425 N N . PHE A 1 187 ? 1.416 10.059 17.127 1.00 96.81 187 PHE A N 1
ATOM 1426 C CA . PHE A 1 187 ? 0.451 9.047 16.722 1.00 96.81 187 PHE A CA 1
ATOM 1427 C C . PHE A 1 187 ? -0.571 8.889 17.848 1.00 96.81 187 PHE A C 1
ATOM 1429 O O . PHE A 1 187 ? -0.218 8.559 18.981 1.00 96.81 187 PHE A O 1
ATOM 1436 N N . GLN A 1 188 ? -1.839 9.125 17.532 1.00 95.12 188 GLN A N 1
ATOM 1437 C CA . GLN A 1 188 ? -2.938 9.194 18.491 1.00 95.12 188 GLN A CA 1
ATOM 1438 C C . GLN A 1 188 ? -4.065 8.236 18.087 1.00 95.12 188 GLN A C 1
ATOM 1440 O O . GLN A 1 188 ? -4.379 8.079 16.903 1.00 95.12 188 GLN A O 1
ATOM 1445 N N . VAL A 1 189 ? -4.704 7.616 19.080 1.00 94.12 189 VAL A N 1
ATOM 1446 C CA . VAL A 1 189 ? -5.870 6.741 18.895 1.00 94.12 189 VAL A CA 1
ATOM 1447 C C . VAL A 1 189 ? -7.049 7.299 19.678 1.00 94.12 189 VAL A C 1
ATOM 1449 O O . VAL A 1 189 ? -6.966 7.467 20.894 1.00 94.12 189 VAL A O 1
ATOM 1452 N N . PHE A 1 190 ? -8.162 7.542 18.990 1.00 94.00 190 PHE A N 1
ATOM 1453 C CA . PHE A 1 190 ? -9.389 8.099 19.552 1.00 94.00 190 PHE A CA 1
ATOM 1454 C C . PHE A 1 190 ? -10.562 7.125 19.429 1.00 94.00 190 PHE A C 1
ATOM 1456 O O . PHE A 1 190 ? -10.737 6.483 18.392 1.00 94.00 190 PHE A O 1
ATOM 1463 N N . GLN A 1 191 ? -11.424 7.089 20.443 1.00 94.06 191 GLN A N 1
ATOM 1464 C CA . GLN A 1 191 ? -12.800 6.613 20.310 1.00 94.06 191 GLN A CA 1
ATOM 1465 C C . GLN A 1 191 ? -13.684 7.778 19.858 1.00 94.06 191 GLN A C 1
ATOM 1467 O O . GLN A 1 191 ? -13.601 8.868 20.423 1.00 94.06 191 GLN A O 1
ATOM 1472 N N . VAL A 1 192 ? -14.547 7.545 18.868 1.00 93.31 192 VAL A N 1
ATOM 1473 C CA . VAL A 1 192 ? -15.614 8.485 18.505 1.00 93.31 192 VAL A CA 1
ATOM 1474 C C . VAL A 1 192 ? -16.830 8.180 19.371 1.00 93.31 192 VAL A C 1
ATOM 1476 O O . VAL A 1 192 ? -17.356 7.066 19.350 1.00 93.31 192 VAL A O 1
ATOM 1479 N N . MET A 1 193 ? -17.253 9.169 20.144 1.00 92.88 193 MET A N 1
ATOM 1480 C CA . MET A 1 193 ? -18.388 9.082 21.056 1.00 92.88 193 MET A CA 1
ATOM 1481 C C . MET A 1 193 ? -19.721 9.330 20.313 1.00 92.88 193 MET A C 1
ATOM 1483 O O . MET A 1 193 ? -19.708 9.821 19.180 1.00 92.88 193 MET A O 1
ATOM 1487 N N . PRO A 1 194 ? -20.889 8.986 20.898 1.00 87.69 194 PRO A N 1
ATOM 1488 C CA . PRO A 1 194 ? -22.188 9.115 20.220 1.00 87.69 194 PRO A CA 1
ATOM 1489 C C . PRO A 1 194 ? -22.589 10.552 19.845 1.00 87.69 194 PRO A C 1
ATOM 1491 O O . PRO A 1 194 ? -23.369 10.744 18.918 1.00 87.69 194 PRO A O 1
ATOM 1494 N N . ASP A 1 195 ? -22.045 11.546 20.546 1.00 88.50 195 ASP A N 1
ATOM 1495 C CA . ASP A 1 195 ? -22.178 12.986 20.282 1.00 88.50 195 ASP A CA 1
ATOM 1496 C C . ASP A 1 195 ? -21.212 13.504 19.193 1.00 88.50 195 ASP A C 1
ATOM 1498 O O . ASP A 1 195 ? -21.263 14.672 18.815 1.00 88.50 195 ASP A O 1
ATOM 1502 N N . GLY A 1 196 ? -20.322 12.646 18.681 1.00 87.00 196 GLY A N 1
ATOM 1503 C CA . GLY A 1 196 ? -19.263 13.001 17.736 1.00 87.00 196 GLY A CA 1
ATOM 1504 C C . GLY A 1 196 ? -17.968 13.505 18.384 1.00 87.00 196 GLY A C 1
ATOM 1505 O O . GLY A 1 196 ? -17.002 13.762 17.658 1.00 87.00 196 GLY A O 1
ATOM 1506 N N . SER A 1 197 ? -17.905 13.614 19.717 1.00 91.44 197 SER A N 1
ATOM 1507 C CA . SER A 1 197 ? -16.672 13.968 20.429 1.00 91.44 197 SER A CA 1
ATOM 1508 C C . SER A 1 197 ? -15.620 12.852 20.328 1.00 91.44 197 SER A C 1
ATOM 1510 O O . SER A 1 197 ? -15.905 11.714 19.935 1.00 91.44 197 SER A O 1
ATOM 1512 N N . ARG A 1 198 ? -14.358 13.186 20.626 1.00 93.38 198 ARG A N 1
ATOM 1513 C CA . ARG A 1 198 ? -13.211 12.276 20.495 1.00 93.38 198 ARG A CA 1
ATOM 1514 C C . ARG A 1 198 ? -12.554 12.056 21.852 1.00 93.38 198 ARG A C 1
ATOM 1516 O O . ARG A 1 198 ? -11.922 12.964 22.380 1.00 93.38 198 ARG A O 1
ATOM 1523 N N . LEU A 1 199 ? -12.655 10.841 22.381 1.00 92.06 199 LEU A N 1
ATOM 1524 C CA . LEU A 1 199 ? -11.948 10.436 23.594 1.00 92.06 199 LEU A CA 1
ATOM 1525 C C . LEU A 1 199 ? -10.584 9.848 23.215 1.00 92.06 199 LEU A C 1
ATOM 1527 O O . LEU A 1 199 ? -10.531 8.814 22.547 1.00 92.06 199 LEU A O 1
ATOM 1531 N N . GLN A 1 200 ? -9.490 10.484 23.636 1.00 92.50 200 GLN A N 1
ATOM 1532 C CA . GLN A 1 200 ? -8.136 9.962 23.431 1.00 92.50 200 GLN A CA 1
ATOM 1533 C C . GLN A 1 200 ? -7.911 8.704 24.286 1.00 92.50 200 GLN A C 1
ATOM 1535 O O . GLN A 1 200 ? -8.208 8.683 25.478 1.00 92.50 200 GLN A O 1
ATOM 1540 N N . LEU A 1 201 ? -7.400 7.642 23.662 1.00 90.38 201 LEU A N 1
ATOM 1541 C CA . LEU A 1 201 ? -7.185 6.323 24.272 1.00 90.38 201 LEU A CA 1
ATOM 1542 C C . LEU A 1 201 ? -5.703 5.988 24.439 1.00 90.38 201 LEU A C 1
ATOM 1544 O O . LEU A 1 201 ? -5.333 5.233 25.337 1.00 90.38 201 LEU A O 1
ATOM 1548 N N . GLN A 1 202 ? -4.886 6.491 23.516 1.00 88.69 202 GLN A N 1
ATOM 1549 C CA . GLN A 1 202 ? -3.455 6.250 23.419 1.00 88.69 202 GLN A CA 1
ATOM 1550 C C . GLN A 1 202 ? -2.818 7.390 22.625 1.00 88.69 202 GLN A C 1
ATOM 1552 O O . GLN A 1 202 ? -3.394 7.859 21.643 1.00 88.69 202 GLN A O 1
ATOM 1557 N N . GLU A 1 203 ? -1.615 7.778 23.027 1.00 91.88 203 GLU A N 1
ATOM 1558 C CA . GLU A 1 203 ? -0.735 8.678 22.293 1.00 91.88 203 GLU A CA 1
ATOM 1559 C C . GLU A 1 203 ? 0.704 8.158 22.389 1.00 91.88 203 GLU A C 1
ATOM 1561 O O . GLU A 1 203 ? 1.090 7.564 23.397 1.00 91.88 203 GLU A O 1
ATOM 1566 N N . ILE A 1 204 ? 1.470 8.334 21.315 1.00 93.44 204 ILE A N 1
ATOM 1567 C CA . ILE A 1 204 ? 2.913 8.096 21.233 1.00 93.44 204 ILE A CA 1
ATOM 1568 C C . ILE A 1 204 ? 3.491 9.259 20.431 1.00 93.44 204 ILE A C 1
ATOM 1570 O O . ILE A 1 204 ? 2.995 9.537 19.342 1.00 93.44 204 ILE A O 1
ATOM 1574 N N . SER A 1 205 ? 4.537 9.913 20.922 1.00 95.19 205 SER A N 1
ATOM 1575 C CA . SER A 1 205 ? 5.256 10.963 20.194 1.00 95.19 205 SER A CA 1
ATOM 1576 C C . SER A 1 205 ? 6.721 10.596 19.965 1.00 95.19 205 SER A C 1
ATOM 1578 O O . SER A 1 205 ? 7.261 9.692 20.607 1.00 95.19 205 SER A O 1
ATOM 1580 N N . GLY A 1 206 ? 7.357 11.282 19.019 1.00 94.56 206 GLY A N 1
ATOM 1581 C CA . GLY A 1 206 ? 8.759 11.085 18.671 1.00 94.56 206 GLY A CA 1
ATOM 1582 C C . GLY A 1 206 ? 9.298 12.194 17.772 1.00 94.56 206 GLY A C 1
ATOM 1583 O O . GLY A 1 206 ? 8.585 13.130 17.415 1.00 94.56 206 GLY A O 1
ATOM 1584 N N . ASN A 1 207 ? 10.579 12.084 17.422 1.00 94.00 207 ASN A N 1
ATOM 1585 C CA . ASN A 1 207 ? 11.289 13.030 16.562 1.00 94.00 207 ASN A CA 1
ATOM 1586 C C . ASN A 1 207 ? 12.134 12.272 15.529 1.00 94.00 207 ASN A C 1
ATOM 1588 O O . ASN A 1 207 ? 12.607 11.170 15.804 1.00 94.00 207 ASN A O 1
ATOM 1592 N N . GLY A 1 208 ? 12.365 12.890 14.373 1.00 91.62 208 GLY A N 1
ATOM 1593 C CA . GLY A 1 208 ? 13.049 12.279 13.237 1.00 91.62 208 GLY A CA 1
ATOM 1594 C C . GLY A 1 208 ? 12.153 11.352 12.403 1.00 91.62 208 GLY A C 1
ATOM 1595 O O . GLY A 1 208 ? 10.973 11.156 12.721 1.00 91.62 208 GLY A O 1
ATOM 1596 N N . PRO A 1 209 ? 12.709 10.784 11.320 1.00 92.50 209 PRO A N 1
ATOM 1597 C CA . PRO A 1 209 ? 11.998 9.853 10.459 1.00 92.50 209 PRO A CA 1
ATOM 1598 C C . PRO A 1 209 ? 11.691 8.556 11.218 1.00 92.50 209 PRO A C 1
ATOM 1600 O O . PRO A 1 209 ? 12.529 8.019 11.940 1.00 92.50 209 PRO A O 1
ATOM 1603 N N . GLN A 1 210 ? 10.485 8.021 11.037 1.00 93.94 210 GLN A N 1
ATOM 1604 C CA . GLN A 1 210 ? 10.041 6.798 11.703 1.00 93.94 210 GLN A CA 1
ATOM 1605 C C . GLN A 1 210 ? 9.213 5.937 10.752 1.00 93.94 210 GLN A C 1
ATOM 1607 O O . GLN A 1 210 ? 8.283 6.422 10.119 1.00 93.94 210 GLN A O 1
ATOM 1612 N N . TYR A 1 211 ? 9.471 4.629 10.738 1.00 94.88 211 TYR A N 1
ATOM 1613 C CA . TYR A 1 211 ? 8.498 3.621 10.312 1.00 94.88 211 TYR A CA 1
ATOM 1614 C C . TYR A 1 211 ? 8.044 2.825 11.537 1.00 94.88 211 TYR A C 1
ATOM 1616 O O . TYR A 1 211 ? 8.883 2.339 12.300 1.00 94.88 211 TYR A O 1
ATOM 1624 N N . ASN A 1 212 ? 6.738 2.661 11.729 1.00 94.56 212 ASN A N 1
ATOM 1625 C CA . ASN A 1 212 ? 6.178 1.843 12.801 1.00 94.56 212 ASN A CA 1
ATOM 1626 C C . ASN A 1 212 ? 5.081 0.928 12.245 1.00 94.56 212 ASN A C 1
ATOM 1628 O O . ASN A 1 212 ? 4.254 1.358 11.444 1.00 94.56 212 ASN A O 1
ATOM 1632 N N . GLN A 1 213 ? 5.051 -0.326 12.698 1.00 93.56 213 GLN A N 1
ATOM 1633 C CA . GLN A 1 213 ? 3.897 -1.203 12.537 1.00 93.56 213 GLN A CA 1
ATOM 1634 C C . GLN A 1 213 ? 3.596 -1.890 13.871 1.00 93.56 213 GLN A C 1
ATOM 1636 O O . GLN A 1 213 ? 4.477 -2.476 14.497 1.00 93.56 213 GLN A O 1
ATOM 1641 N N . SER A 1 214 ? 2.328 -1.854 14.268 1.00 91.75 214 SER A N 1
ATOM 1642 C CA . SER A 1 214 ? 1.804 -2.417 15.508 1.00 91.75 214 SER A CA 1
ATOM 1643 C C . SER A 1 214 ? 0.573 -3.293 15.244 1.00 91.75 214 SER A C 1
ATOM 1645 O O . SER A 1 214 ? -0.043 -3.235 14.176 1.00 91.75 214 SER A O 1
ATOM 1647 N N . PHE A 1 215 ? 0.208 -4.131 16.218 1.00 92.25 215 PHE A N 1
ATOM 1648 C CA . PHE A 1 215 ? -1.017 -4.932 16.179 1.00 92.25 215 PHE A CA 1
ATOM 1649 C C . PHE A 1 215 ? -1.994 -4.441 17.249 1.00 92.25 215 PHE A C 1
ATOM 1651 O O . PHE A 1 215 ? -1.784 -4.666 18.441 1.00 92.25 215 PHE A O 1
ATOM 1658 N N . TRP A 1 216 ? -3.073 -3.792 16.819 1.00 93.06 216 TRP A N 1
ATOM 1659 C CA . TRP A 1 216 ? -4.113 -3.262 17.692 1.00 93.06 216 TRP A CA 1
ATOM 1660 C C . TRP A 1 216 ? -5.264 -4.265 17.814 1.00 93.06 216 TRP A C 1
ATOM 1662 O O . TRP A 1 216 ? -5.994 -4.533 16.861 1.00 93.06 216 TRP A O 1
ATOM 1672 N N . ASN A 1 217 ? -5.430 -4.843 19.002 1.00 89.06 217 ASN A N 1
ATOM 1673 C CA . ASN A 1 217 ? -6.394 -5.915 19.274 1.00 89.06 217 ASN A CA 1
ATOM 1674 C C . ASN A 1 217 ? -7.725 -5.426 19.881 1.00 89.06 217 ASN A C 1
ATOM 1676 O O . ASN A 1 217 ? -8.505 -6.237 20.380 1.00 89.06 217 ASN A O 1
ATOM 1680 N N . GLY A 1 218 ? -7.965 -4.110 19.888 1.00 88.56 218 GLY A N 1
ATOM 1681 C CA . GLY A 1 218 ? -9.172 -3.506 20.453 1.00 88.56 218 GLY A CA 1
ATOM 1682 C C . GLY A 1 218 ? -9.331 -3.685 21.967 1.00 88.56 218 GLY A C 1
ATOM 1683 O O . GLY A 1 218 ? -10.461 -3.753 22.444 1.00 88.56 218 GLY A O 1
ATOM 1684 N N . ARG A 1 219 ? -8.232 -3.758 22.734 1.00 87.25 219 ARG A N 1
ATOM 1685 C CA . ARG A 1 219 ? -8.247 -3.886 24.205 1.00 87.25 219 ARG A CA 1
ATOM 1686 C C . ARG A 1 219 ? -7.393 -2.833 24.904 1.00 87.25 219 ARG A C 1
ATOM 1688 O O . ARG A 1 219 ? -6.308 -2.481 24.440 1.00 87.25 219 ARG A O 1
ATOM 1695 N N . LYS A 1 220 ? -7.849 -2.392 26.080 1.00 83.31 220 LYS A N 1
ATOM 1696 C CA . LYS A 1 220 ? -7.094 -1.493 26.969 1.00 83.31 220 LYS A CA 1
ATOM 1697 C C . LYS A 1 220 ? -5.782 -2.161 27.396 1.00 83.31 220 LYS A C 1
ATOM 1699 O O . LYS A 1 220 ? -5.801 -3.304 27.845 1.00 83.31 220 LYS A O 1
ATOM 1704 N N . LYS A 1 221 ? -4.648 -1.457 27.274 1.00 74.88 221 LYS A N 1
ATOM 1705 C CA . LYS A 1 221 ? -3.299 -1.964 27.625 1.00 74.88 221 LYS A CA 1
ATOM 1706 C C . LYS A 1 221 ? -2.982 -3.361 27.037 1.00 74.88 221 LYS A C 1
ATOM 1708 O O . LYS A 1 221 ? -2.321 -4.164 27.688 1.00 74.88 221 LYS A O 1
ATOM 1713 N N . PHE A 1 222 ? -3.483 -3.662 25.832 1.00 73.56 222 PHE A N 1
ATOM 1714 C CA . PHE A 1 222 ? -3.382 -4.948 25.112 1.00 73.56 222 PHE A CA 1
ATOM 1715 C C . PHE A 1 222 ? -4.057 -6.163 25.787 1.00 73.56 222 PHE A C 1
ATOM 1717 O O . PHE A 1 222 ? -4.795 -6.887 25.120 1.00 73.56 222 PHE A O 1
ATOM 1724 N N . PHE A 1 223 ? -3.857 -6.399 27.084 1.00 75.12 223 PHE A N 1
ATOM 1725 C CA . PHE A 1 223 ? -4.388 -7.567 27.807 1.00 75.12 223 PHE A CA 1
ATOM 1726 C C . PHE A 1 223 ? -5.682 -7.295 28.591 1.00 75.12 223 PHE A C 1
ATOM 1728 O O . PHE A 1 223 ? -6.327 -8.236 29.046 1.00 75.12 223 PHE A O 1
ATOM 1735 N N . GLY A 1 224 ? -6.079 -6.030 28.747 1.00 81.12 224 GLY A N 1
ATOM 1736 C CA . GLY A 1 224 ? -7.251 -5.638 29.525 1.00 81.12 224 GLY A CA 1
ATOM 1737 C C . GLY A 1 224 ? -8.593 -5.875 28.826 1.00 81.12 224 GLY A C 1
ATOM 1738 O O . GLY A 1 224 ? -8.730 -6.636 27.857 1.00 81.12 224 GLY A O 1
ATOM 1739 N N . SER A 1 225 ? -9.617 -5.189 29.336 1.00 86.62 225 SER A N 1
ATOM 1740 C CA . SER A 1 225 ? -10.970 -5.245 28.786 1.00 86.62 225 SER A CA 1
ATOM 1741 C C . SER A 1 225 ? -11.030 -4.729 27.338 1.00 86.62 225 SER A C 1
ATOM 1743 O O . SER A 1 225 ? -10.258 -3.834 26.965 1.00 86.62 225 SER A O 1
ATOM 1745 N N . PRO A 1 226 ? -11.936 -5.284 26.509 1.00 89.75 226 PRO A N 1
ATOM 1746 C CA . PRO A 1 226 ? -12.273 -4.716 25.209 1.00 89.75 226 PRO A CA 1
ATOM 1747 C C . PRO A 1 226 ? -12.614 -3.227 25.297 1.00 89.75 226 PRO A C 1
ATOM 1749 O O . PRO A 1 226 ? -13.227 -2.769 26.265 1.00 89.75 226 PRO A O 1
ATOM 1752 N N . TYR A 1 227 ? -12.254 -2.480 24.259 1.00 90.88 2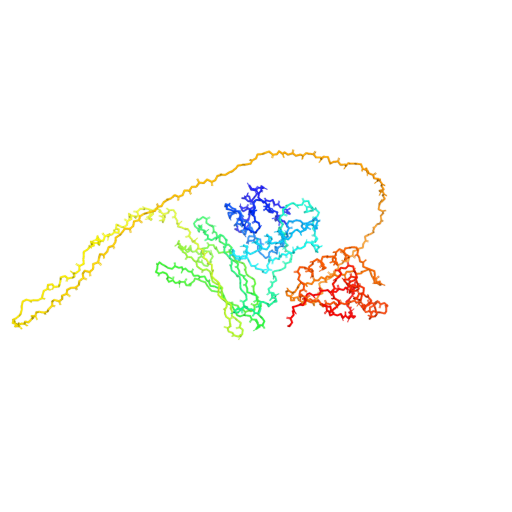27 TYR A N 1
ATOM 1753 C CA . TYR A 1 227 ? -12.969 -1.252 23.931 1.00 90.88 227 TYR A CA 1
ATOM 1754 C C . TYR A 1 227 ? -14.382 -1.616 23.426 1.00 90.88 227 TYR A C 1
ATOM 1756 O O . TYR A 1 227 ? -14.553 -2.700 22.856 1.00 90.88 227 TYR A O 1
ATOM 1764 N N . PRO A 1 228 ? -15.398 -0.766 23.668 1.00 91.38 228 PRO A N 1
ATOM 1765 C CA . PRO A 1 228 ? -16.770 -1.031 23.239 1.00 91.38 228 PRO A CA 1
ATOM 1766 C C . PRO A 1 228 ? -16.900 -1.070 21.709 1.00 91.38 228 PRO A C 1
ATOM 1768 O O . PRO A 1 228 ? -16.000 -0.666 20.970 1.00 91.38 228 PRO A O 1
ATOM 1771 N N . SER A 1 229 ? -18.044 -1.539 21.215 1.00 92.50 229 SER A N 1
ATOM 1772 C CA . SER A 1 229 ? -18.377 -1.405 19.799 1.00 92.50 229 SER A CA 1
ATOM 1773 C C . SER A 1 229 ? -18.580 0.062 19.405 1.00 92.50 229 SER A C 1
ATOM 1775 O O . SER A 1 229 ? -19.011 0.897 20.203 1.00 92.50 229 SER A O 1
ATOM 1777 N N . GLY A 1 230 ? -18.210 0.407 18.169 1.00 92.75 230 GLY A N 1
ATOM 1778 C CA . GLY A 1 230 ? -18.213 1.798 17.714 1.00 92.75 230 GLY A CA 1
ATOM 1779 C C . GLY A 1 230 ? -17.121 2.133 16.702 1.00 92.75 230 GLY A C 1
ATOM 1780 O O . GLY A 1 230 ? -16.490 1.253 16.111 1.00 92.75 230 GLY A O 1
ATOM 1781 N N . LYS A 1 231 ? -16.917 3.436 16.483 1.00 94.94 231 LYS A N 1
ATOM 1782 C CA . LYS A 1 231 ? -15.932 3.981 15.539 1.00 94.94 231 LYS A CA 1
ATOM 1783 C C . LYS A 1 231 ? -14.696 4.481 16.281 1.00 94.94 231 LYS A C 1
ATOM 1785 O O . LYS A 1 231 ? -14.802 5.168 17.292 1.00 94.94 231 LYS A O 1
ATOM 1790 N N . TYR A 1 232 ? -13.535 4.189 15.715 1.00 95.44 232 TYR A N 1
ATOM 1791 C CA . TYR A 1 232 ? -12.223 4.571 16.216 1.00 95.44 232 TYR A CA 1
ATOM 1792 C C . TYR A 1 232 ? -11.468 5.326 15.123 1.00 95.44 232 TYR A C 1
ATOM 1794 O O . TYR A 1 232 ? -11.626 5.027 13.935 1.00 95.44 232 TYR A O 1
ATOM 1802 N N . ILE A 1 233 ? -10.673 6.318 15.517 1.00 96.25 233 ILE A N 1
ATOM 1803 C CA . ILE A 1 233 ? -9.823 7.102 14.616 1.00 96.25 233 ILE A CA 1
ATOM 1804 C C . ILE A 1 233 ? -8.376 6.925 15.054 1.00 96.25 233 ILE A C 1
ATOM 1806 O O . ILE A 1 233 ? -8.022 7.244 16.185 1.00 96.25 233 ILE A O 1
ATOM 1810 N N . PHE A 1 234 ? -7.546 6.464 14.131 1.00 96.50 234 PHE A N 1
ATOM 1811 C CA . PHE A 1 234 ? -6.097 6.573 14.216 1.00 96.50 234 PHE A CA 1
ATOM 1812 C C . PHE A 1 234 ? -5.690 7.862 13.508 1.00 96.50 234 PHE A C 1
ATOM 1814 O O . PHE A 1 234 ? -6.189 8.124 12.412 1.00 96.50 234 PHE A O 1
ATOM 1821 N N . THR A 1 235 ? -4.801 8.651 14.102 1.00 96.69 235 THR A N 1
ATOM 1822 C CA . THR A 1 235 ? -4.270 9.885 13.510 1.00 96.69 235 THR A CA 1
ATOM 1823 C C . THR A 1 235 ? -2.757 9.918 13.663 1.00 96.69 235 THR A C 1
ATOM 1825 O O . THR A 1 235 ? -2.237 9.579 14.722 1.00 96.69 235 THR A O 1
ATOM 1828 N N . VAL A 1 236 ? -2.063 10.345 12.611 1.00 96.81 236 VAL A N 1
ATOM 1829 C CA . VAL A 1 236 ? -0.647 10.728 12.640 1.00 96.81 236 VAL A CA 1
ATOM 1830 C C . VAL A 1 236 ? -0.569 12.215 12.338 1.00 96.81 236 VAL A C 1
ATOM 1832 O O . VAL A 1 236 ? -1.166 12.668 11.361 1.00 96.81 236 VAL A O 1
ATOM 1835 N N . ILE A 1 237 ? 0.169 12.953 13.157 1.00 95.62 237 ILE A N 1
ATOM 1836 C CA . ILE A 1 237 ? 0.506 14.362 12.958 1.00 95.62 237 ILE A CA 1
ATOM 1837 C C . ILE A 1 237 ? 2.029 14.447 12.890 1.00 95.62 237 ILE A C 1
ATOM 1839 O O . ILE A 1 237 ? 2.703 13.883 13.749 1.00 95.62 237 ILE A O 1
ATOM 1843 N N . ALA A 1 238 ? 2.579 15.138 11.894 1.00 94.94 238 ALA A N 1
ATOM 1844 C CA . ALA A 1 238 ? 4.006 15.441 11.822 1.00 94.94 238 ALA A CA 1
ATOM 1845 C C . ALA A 1 238 ? 4.241 16.907 11.453 1.00 94.94 238 ALA A C 1
ATOM 1847 O O . ALA A 1 238 ? 3.536 17.459 10.605 1.00 94.94 238 ALA A O 1
ATOM 1848 N N . LYS A 1 239 ? 5.242 17.525 12.082 1.00 93.25 239 LYS A N 1
ATOM 1849 C CA . LYS A 1 239 ? 5.532 18.959 12.007 1.00 93.25 239 LYS A CA 1
ATOM 1850 C C . LYS A 1 239 ? 7.036 19.210 11.916 1.00 93.25 239 LYS A C 1
ATOM 1852 O O . LYS A 1 239 ? 7.794 18.688 12.736 1.00 93.25 239 LYS A O 1
ATOM 1857 N N . ASP A 1 240 ? 7.467 19.987 10.924 1.00 90.06 240 ASP A N 1
ATOM 1858 C CA . ASP A 1 240 ? 8.880 20.358 10.752 1.00 90.06 240 ASP A CA 1
ATOM 1859 C C . ASP A 1 240 ? 9.290 21.592 11.575 1.00 90.06 240 ASP A C 1
ATOM 1861 O O . ASP A 1 240 ? 8.470 22.213 12.256 1.00 90.06 240 ASP A O 1
ATOM 1865 N N . LEU A 1 241 ? 10.577 21.953 11.508 1.00 87.06 241 LEU A N 1
ATOM 1866 C CA . LEU A 1 241 ? 11.148 23.092 12.238 1.00 87.06 241 LEU A CA 1
ATOM 1867 C C . LEU A 1 241 ? 10.613 24.452 11.751 1.00 87.06 241 LEU A C 1
ATOM 1869 O O . LEU A 1 241 ? 10.654 25.425 12.497 1.00 87.06 241 LEU A O 1
ATOM 1873 N N . GLN A 1 242 ? 10.061 24.520 10.533 1.00 86.50 242 GLN A N 1
ATOM 1874 C CA . GLN A 1 242 ? 9.342 25.693 10.014 1.00 86.50 242 GLN A CA 1
ATOM 1875 C C . GLN A 1 242 ? 7.884 25.745 10.510 1.00 86.50 242 GLN A C 1
ATOM 1877 O O . GLN A 1 242 ? 7.127 26.644 10.147 1.00 86.50 242 GLN A O 1
ATOM 1882 N N . GLY A 1 243 ? 7.469 24.780 11.335 1.00 84.69 243 GLY A N 1
ATOM 1883 C CA . GLY A 1 243 ? 6.134 24.689 11.908 1.00 84.69 243 GLY A CA 1
ATOM 1884 C C . GLY A 1 243 ? 5.066 24.173 10.943 1.00 84.69 243 GLY A C 1
ATOM 1885 O O . GLY A 1 243 ? 3.886 24.202 11.299 1.00 84.69 243 GLY A O 1
ATOM 1886 N N . ARG A 1 244 ? 5.447 23.692 9.753 1.00 89.31 244 ARG A N 1
ATOM 1887 C CA . ARG A 1 244 ? 4.519 23.193 8.731 1.00 89.31 244 ARG A CA 1
ATOM 1888 C C . ARG A 1 244 ? 4.043 21.795 9.117 1.00 89.31 244 ARG A C 1
ATOM 1890 O O . ARG A 1 244 ? 4.861 20.913 9.377 1.00 89.31 244 ARG A O 1
ATOM 1897 N N . GLU A 1 245 ? 2.729 21.592 9.162 1.00 92.00 245 GLU A N 1
ATOM 1898 C CA . GLU A 1 245 ? 2.103 20.391 9.723 1.00 92.00 245 GLU A CA 1
ATOM 1899 C C . GLU A 1 245 ? 1.363 19.569 8.659 1.00 92.00 245 GLU A C 1
ATOM 1901 O O . GLU A 1 245 ? 0.550 20.095 7.897 1.00 92.00 245 GLU A O 1
ATOM 1906 N N . THR A 1 246 ? 1.586 18.253 8.664 1.00 93.06 246 THR A N 1
ATOM 1907 C CA . THR A 1 246 ? 0.760 17.287 7.932 1.00 93.06 246 THR A CA 1
ATOM 1908 C C . THR A 1 246 ? 0.060 16.356 8.916 1.00 93.06 246 THR A C 1
ATOM 1910 O O . THR A 1 246 ? 0.709 15.660 9.696 1.00 93.06 246 THR A O 1
ATOM 1913 N N . SER A 1 247 ? -1.271 16.313 8.844 1.00 94.12 247 SER A N 1
ATOM 1914 C CA . SER A 1 247 ? -2.124 15.438 9.653 1.00 94.12 247 SER A CA 1
ATOM 1915 C C . SER A 1 247 ? -2.878 14.449 8.762 1.00 94.12 247 SER A C 1
ATOM 1917 O O . SER A 1 247 ? -3.417 14.822 7.716 1.00 94.12 247 SER A O 1
ATOM 1919 N N . LEU A 1 248 ? -2.912 13.174 9.157 1.00 95.12 248 LEU A N 1
ATOM 1920 C CA . LEU A 1 248 ? -3.549 12.093 8.408 1.00 95.12 248 LEU A CA 1
ATOM 1921 C C . LEU A 1 248 ? -4.305 11.153 9.349 1.00 95.12 248 LEU A C 1
ATOM 1923 O O . LEU A 1 248 ? -3.708 10.533 10.226 1.00 95.12 248 LEU A O 1
ATOM 1927 N N . SER A 1 249 ? -5.610 10.988 9.117 1.00 95.62 249 SER A N 1
ATOM 1928 C CA . SER A 1 249 ? -6.465 10.081 9.895 1.00 95.62 249 SER A CA 1
ATOM 1929 C C . SER A 1 249 ? -6.942 8.857 9.102 1.00 95.62 249 SER A C 1
ATOM 1931 O O . SER A 1 249 ? -7.108 8.897 7.876 1.00 95.62 249 SER A O 1
ATOM 1933 N N . ARG A 1 250 ? -7.219 7.761 9.815 1.00 95.88 250 ARG A N 1
ATOM 1934 C CA . ARG A 1 250 ? -7.857 6.533 9.314 1.00 95.88 250 ARG A CA 1
ATOM 1935 C C . ARG A 1 250 ? -8.901 6.024 10.306 1.00 95.88 250 ARG A C 1
ATOM 1937 O O . ARG A 1 250 ? -8.690 6.066 11.514 1.00 95.88 250 ARG A O 1
ATOM 1944 N N . TYR A 1 251 ? -10.020 5.530 9.781 1.00 94.81 251 TYR A N 1
ATOM 1945 C CA . TYR A 1 251 ? -11.124 4.989 10.576 1.00 94.81 251 TYR A CA 1
ATOM 1946 C C . TYR A 1 251 ? -11.026 3.471 10.733 1.00 94.81 251 TYR A C 1
ATOM 1948 O O . TYR A 1 251 ? -10.636 2.764 9.803 1.00 94.81 251 TYR A O 1
ATOM 1956 N N . LEU A 1 252 ? -11.477 2.983 11.886 1.00 95.56 252 LEU A N 1
ATOM 1957 C CA . LEU A 1 252 ? -11.717 1.573 12.168 1.00 95.56 252 LEU A CA 1
ATOM 1958 C C . LEU A 1 252 ? -13.060 1.401 12.889 1.00 95.56 252 LEU A C 1
ATOM 1960 O O . LEU A 1 252 ? -13.439 2.240 13.704 1.00 95.56 252 LEU A O 1
ATOM 1964 N N . ALA A 1 253 ? -13.771 0.308 12.617 1.00 95.69 253 ALA A N 1
ATOM 1965 C CA . ALA A 1 253 ? -14.980 -0.072 13.345 1.00 95.69 253 ALA A CA 1
ATOM 1966 C C . ALA A 1 253 ? -14.742 -1.304 14.234 1.00 95.69 253 ALA A C 1
ATOM 1968 O O . ALA A 1 253 ? -14.350 -2.365 13.742 1.00 95.69 253 ALA A O 1
ATOM 1969 N N . ILE A 1 254 ? -15.045 -1.197 15.530 1.00 94.69 254 ILE A N 1
ATOM 1970 C CA . ILE A 1 254 ? -15.290 -2.383 16.356 1.00 94.69 254 ILE A CA 1
ATOM 1971 C C . ILE A 1 254 ? -16.737 -2.808 16.102 1.00 94.69 254 ILE A C 1
ATOM 1973 O O . ILE A 1 254 ? -17.673 -2.052 16.376 1.00 94.69 254 ILE A O 1
ATOM 1977 N N . ARG A 1 255 ? -16.907 -4.013 15.550 1.00 92.81 255 ARG A N 1
ATOM 1978 C CA . ARG A 1 255 ? -18.210 -4.656 15.353 1.00 92.81 255 ARG A CA 1
ATOM 1979 C C . ARG A 1 255 ? -18.877 -4.918 16.700 1.00 92.81 255 ARG A C 1
ATOM 1981 O O . ARG A 1 255 ? -18.203 -5.265 17.671 1.00 92.81 255 ARG A O 1
ATOM 1988 N N . LEU A 1 256 ? -20.198 -4.798 16.702 1.00 88.56 256 LEU A N 1
ATOM 1989 C CA . LEU A 1 256 ? -21.060 -5.107 17.836 1.00 88.56 256 LEU A CA 1
ATOM 1990 C C . LEU A 1 256 ? -20.891 -6.565 18.288 1.00 88.56 256 LEU A C 1
ATOM 1992 O O . LEU A 1 256 ? -20.456 -7.427 17.518 1.00 88.56 256 LEU A O 1
ATOM 1996 N N . THR A 1 257 ? -21.208 -6.853 19.547 1.00 86.44 257 THR A N 1
ATOM 1997 C CA . THR A 1 257 ? -21.386 -8.240 20.003 1.00 86.44 257 THR A CA 1
ATOM 1998 C C . THR A 1 257 ? -22.732 -8.791 19.506 1.00 86.44 257 THR A C 1
ATOM 2000 O O . THR A 1 257 ? -23.658 -8.014 19.275 1.00 86.44 257 THR A O 1
ATOM 2003 N N . PRO A 1 258 ? -22.913 -10.122 19.395 1.00 84.31 258 PRO A N 1
ATOM 2004 C CA . PRO A 1 258 ? -24.215 -10.702 19.045 1.00 84.31 258 PRO A CA 1
ATOM 2005 C C . PRO A 1 258 ? -25.339 -10.355 20.040 1.00 84.31 258 PRO A C 1
ATOM 2007 O O . PRO A 1 258 ? -26.517 -10.453 19.708 1.00 84.31 258 PRO A O 1
ATOM 2010 N N . GLU A 1 259 ? -24.986 -9.962 21.266 1.00 80.56 259 GLU A N 1
ATOM 2011 C CA . GLU A 1 259 ? -25.913 -9.479 22.293 1.00 80.56 259 GLU A CA 1
ATOM 2012 C C . GLU A 1 259 ? -26.309 -8.019 22.044 1.00 80.56 259 GLU A C 1
ATOM 2014 O O . GLU A 1 259 ? -27.492 -7.695 22.084 1.00 80.56 259 GLU A O 1
ATOM 2019 N N . GLU A 1 260 ? -25.351 -7.154 21.698 1.00 81.44 260 GLU A N 1
ATOM 2020 C CA . GLU A 1 260 ? -25.604 -5.769 21.283 1.00 81.44 260 GLU A CA 1
ATOM 2021 C C . GLU A 1 260 ? -26.416 -5.707 19.977 1.00 81.44 260 GLU A C 1
ATOM 2023 O O . GLU A 1 260 ? -27.343 -4.906 19.869 1.00 81.44 260 GLU A O 1
ATOM 2028 N N . GLU A 1 261 ? -26.131 -6.581 19.005 1.00 80.00 261 GLU A N 1
ATOM 2029 C CA . GLU A 1 261 ? -26.905 -6.704 17.760 1.00 80.00 261 GLU A CA 1
ATOM 2030 C C . GLU A 1 261 ? -28.360 -7.102 18.049 1.00 80.00 261 GLU A C 1
ATOM 2032 O O . GLU A 1 261 ? -29.284 -6.445 17.561 1.00 80.00 261 GLU A O 1
ATOM 2037 N N . LYS A 1 262 ? -28.584 -8.107 18.910 1.00 79.94 262 LYS A N 1
ATOM 2038 C CA . LYS A 1 262 ? -29.929 -8.486 19.378 1.00 79.94 262 LYS A CA 1
ATOM 2039 C C . LYS A 1 262 ? -30.610 -7.353 20.147 1.00 79.94 262 LYS A C 1
ATOM 2041 O O . LYS A 1 262 ? -31.779 -7.081 19.897 1.00 79.94 262 LYS A O 1
ATOM 2046 N N . ALA A 1 263 ? -29.901 -6.663 21.039 1.00 80.19 263 ALA A N 1
ATOM 2047 C CA . ALA A 1 263 ? -30.448 -5.563 21.833 1.00 80.19 263 ALA A CA 1
ATOM 2048 C C . ALA A 1 263 ? -30.797 -4.327 20.984 1.00 80.19 263 ALA A C 1
ATOM 2050 O O . ALA A 1 263 ? -31.740 -3.608 21.313 1.00 80.19 263 ALA A O 1
ATOM 2051 N N . MET A 1 264 ? -30.083 -4.076 19.882 1.00 75.06 264 MET A N 1
ATOM 2052 C CA . MET A 1 264 ? -30.468 -3.051 18.908 1.00 75.06 264 MET A CA 1
ATOM 2053 C C . MET A 1 264 ? -31.632 -3.496 18.020 1.00 75.06 264 MET A C 1
ATOM 2055 O O . MET A 1 264 ? -32.531 -2.696 17.790 1.00 75.06 264 MET A O 1
ATOM 2059 N N . ALA A 1 265 ? -31.662 -4.752 17.564 1.00 75.62 265 ALA A N 1
ATOM 2060 C CA . ALA A 1 265 ? -32.784 -5.288 16.788 1.00 75.62 265 ALA A CA 1
ATOM 2061 C C . ALA A 1 265 ? -34.090 -5.359 17.607 1.00 75.62 265 ALA A C 1
ATOM 2063 O O . ALA A 1 265 ? -35.174 -5.168 17.062 1.00 75.62 265 ALA A O 1
ATOM 2064 N N . ALA A 1 266 ? -33.985 -5.585 18.920 1.00 73.25 266 ALA A N 1
ATOM 2065 C CA . ALA A 1 266 ? -35.104 -5.593 19.860 1.00 73.25 266 ALA A CA 1
ATOM 2066 C C . ALA A 1 266 ? -35.575 -4.189 20.285 1.00 73.25 266 ALA A C 1
ATOM 2068 O O . ALA A 1 266 ? -36.643 -4.069 20.886 1.00 73.25 266 ALA A O 1
ATOM 2069 N N . LYS A 1 267 ? -34.830 -3.115 19.978 1.00 65.06 267 LYS A N 1
ATOM 2070 C CA . LYS A 1 267 ? -35.343 -1.748 20.138 1.00 65.06 267 LYS A CA 1
ATOM 2071 C C . LYS A 1 267 ? -36.314 -1.466 18.989 1.00 65.06 267 LYS A C 1
ATOM 2073 O O . LYS A 1 267 ? -35.859 -1.346 17.850 1.00 65.06 267 LYS A O 1
ATOM 2078 N N . PRO A 1 268 ? -37.631 -1.317 19.240 1.00 52.53 268 PRO A N 1
ATOM 2079 C CA . PRO A 1 268 ? -38.551 -0.929 18.183 1.00 52.53 268 PRO A CA 1
ATOM 2080 C C . PRO A 1 268 ? -38.105 0.422 17.628 1.00 52.53 268 PRO A C 1
ATOM 2082 O O . PRO A 1 268 ? -37.786 1.334 18.396 1.00 52.53 268 PRO A O 1
ATOM 2085 N N . ALA A 1 269 ? -38.075 0.552 16.299 1.00 49.44 269 ALA A N 1
ATOM 2086 C CA . ALA A 1 269 ? -37.717 1.804 15.646 1.00 49.44 269 ALA A CA 1
ATOM 2087 C C . ALA A 1 269 ? -38.626 2.917 16.183 1.00 49.44 269 ALA A C 1
ATOM 2089 O O . ALA A 1 269 ? -39.832 2.920 15.918 1.00 49.44 269 ALA A O 1
ATOM 2090 N N . ALA A 1 270 ? -38.052 3.821 16.985 1.00 46.78 270 ALA A N 1
ATOM 2091 C CA . ALA A 1 270 ? -38.802 4.872 17.655 1.00 46.78 270 ALA A CA 1
ATOM 2092 C C . ALA A 1 270 ? -39.583 5.644 16.593 1.00 46.78 270 ALA A C 1
ATOM 2094 O O . ALA A 1 270 ? -38.980 6.199 15.669 1.00 46.78 270 ALA A O 1
ATOM 2095 N N . LYS A 1 271 ? -40.922 5.613 16.686 1.00 41.75 271 LYS A N 1
ATOM 2096 C CA . LYS A 1 271 ? -41.803 6.228 15.691 1.00 41.75 271 LYS A CA 1
ATOM 2097 C C . LYS A 1 271 ? -41.397 7.687 15.554 1.00 41.75 271 LYS A C 1
ATOM 2099 O O . LYS A 1 271 ? -41.680 8.488 16.441 1.00 41.75 271 LYS A O 1
ATOM 2104 N N . THR A 1 272 ? -40.749 8.025 14.441 1.00 37.84 272 THR A N 1
ATOM 2105 C CA . THR A 1 272 ? -40.515 9.416 14.076 1.00 37.84 272 THR A CA 1
ATOM 2106 C C . THR A 1 272 ? -41.889 10.026 13.893 1.00 37.84 272 THR A C 1
ATOM 2108 O O . THR A 1 272 ? -42.585 9.746 12.915 1.00 37.84 272 THR A O 1
ATOM 2111 N N . THR A 1 273 ? -42.302 10.820 14.876 1.00 39.75 273 THR A N 1
ATOM 2112 C CA . THR A 1 273 ? -43.515 11.623 14.838 1.00 39.75 273 THR A CA 1
ATOM 2113 C C . THR A 1 273 ? -43.325 12.679 13.762 1.00 39.75 273 THR A C 1
ATOM 2115 O O . THR A 1 273 ? -42.950 13.820 14.020 1.00 39.75 273 THR A O 1
ATOM 2118 N N . LYS A 1 274 ? -43.569 12.268 12.512 1.00 36.78 274 LYS A N 1
ATOM 2119 C CA . LYS A 1 274 ? -43.760 13.158 11.375 1.00 36.78 274 LYS A CA 1
ATOM 2120 C C . LYS A 1 274 ? -44.956 14.041 11.702 1.00 36.78 274 LYS A C 1
ATOM 2122 O O . LYS A 1 274 ? -46.091 13.695 11.383 1.00 36.78 274 LYS A O 1
ATOM 2127 N N . ALA A 1 275 ? -44.691 15.170 12.355 1.00 37.31 275 ALA A N 1
ATOM 2128 C CA . ALA A 1 275 ? -45.621 16.277 12.413 1.00 37.31 275 ALA A CA 1
ATOM 2129 C C . ALA A 1 275 ? -46.013 16.582 10.964 1.00 37.31 275 ALA A C 1
ATOM 2131 O O . ALA A 1 275 ? -45.154 16.894 10.136 1.00 37.31 275 ALA A O 1
ATOM 2132 N N . ALA A 1 276 ? -47.286 16.376 10.635 1.00 36.09 276 ALA A N 1
ATOM 2133 C CA . ALA A 1 276 ? -47.770 16.546 9.279 1.00 36.09 276 ALA A CA 1
ATOM 2134 C C . ALA A 1 276 ? -47.726 18.040 8.939 1.00 36.09 276 ALA A C 1
ATOM 2136 O O . ALA A 1 276 ? -48.592 18.806 9.358 1.00 36.09 276 ALA A O 1
ATOM 2137 N N . VAL A 1 277 ? -46.688 18.460 8.211 1.00 37.00 277 VAL A N 1
ATOM 2138 C CA . VAL A 1 277 ? -46.544 19.839 7.736 1.00 37.00 277 VAL A CA 1
ATOM 2139 C C . VAL A 1 277 ? -47.598 20.079 6.657 1.00 37.00 277 VAL A C 1
ATOM 2141 O O . VAL A 1 277 ? -47.377 19.816 5.476 1.00 37.00 277 VAL A O 1
ATOM 2144 N N . ALA A 1 278 ? -48.773 20.536 7.086 1.00 35.16 278 ALA A N 1
ATOM 2145 C CA . ALA A 1 278 ? -49.858 20.922 6.199 1.00 35.16 278 ALA A CA 1
ATOM 2146 C C . ALA A 1 278 ? -49.441 22.151 5.362 1.00 35.16 278 ALA A C 1
ATOM 2148 O O . ALA A 1 278 ? -48.989 23.150 5.931 1.00 35.16 278 ALA A O 1
ATOM 2149 N N . PRO A 1 279 ? -49.581 22.120 4.023 1.00 40.88 279 PRO A N 1
ATOM 2150 C CA . PRO A 1 279 ? -49.159 23.215 3.155 1.00 40.88 279 PRO A CA 1
ATOM 2151 C C . PRO A 1 279 ? -50.227 24.321 3.074 1.00 40.88 279 PRO A C 1
ATOM 2153 O O . PRO A 1 279 ? -50.864 24.518 2.042 1.00 40.88 279 PRO A O 1
ATOM 2156 N N . SER A 1 280 ? -50.406 25.078 4.159 1.00 35.88 280 SER A N 1
ATOM 2157 C CA . SER A 1 280 ? -51.201 26.316 4.173 1.00 35.88 280 SER A CA 1
ATOM 2158 C C . SER A 1 280 ? -50.509 27.394 5.011 1.00 35.88 280 SER A C 1
ATOM 2160 O O . SER A 1 280 ? -50.057 27.126 6.122 1.00 35.88 280 SER A O 1
ATOM 2162 N N . GLY A 1 281 ? -50.389 28.605 4.461 1.00 30.70 281 GLY A N 1
ATOM 2163 C CA . GLY A 1 281 ? -49.631 29.702 5.071 1.00 30.70 281 GLY A CA 1
ATOM 2164 C C . GLY A 1 281 ? -50.436 30.604 6.017 1.00 30.70 281 GLY A C 1
ATOM 2165 O O . GLY A 1 281 ? -51.557 30.295 6.394 1.00 30.70 281 GLY A O 1
ATOM 2166 N N . ALA A 1 282 ? -49.845 31.766 6.323 1.00 35.03 282 ALA A N 1
ATOM 2167 C CA . ALA A 1 282 ? -50.424 32.891 7.074 1.00 35.03 282 ALA A CA 1
ATOM 2168 C C . ALA A 1 282 ? -50.813 32.615 8.547 1.00 35.03 282 ALA A C 1
ATOM 2170 O O . ALA A 1 282 ? -51.914 32.194 8.882 1.00 35.03 282 ALA A O 1
ATOM 2171 N N . LYS A 1 283 ? -49.889 32.974 9.449 1.00 35.44 283 LYS A N 1
ATOM 2172 C CA . LYS A 1 283 ? -50.046 32.990 10.914 1.00 35.44 283 LYS A CA 1
ATOM 2173 C C . LYS A 1 283 ? -51.309 33.752 11.362 1.00 35.44 283 LYS A C 1
ATOM 2175 O O . LYS A 1 283 ? -51.367 34.968 11.186 1.00 35.44 283 LYS A O 1
ATOM 2180 N N . SER A 1 284 ? -52.224 33.099 12.076 1.00 30.14 284 SER A N 1
ATOM 2181 C CA . SER A 1 284 ? -53.206 33.774 12.935 1.00 30.14 284 SER A CA 1
ATOM 2182 C C . SER A 1 284 ? -52.645 33.917 14.358 1.00 30.14 284 SER A C 1
ATOM 2184 O O . SER A 1 284 ? -52.481 32.944 15.088 1.00 30.14 284 SER A O 1
ATOM 2186 N N . ARG A 1 285 ? -52.318 35.150 14.769 1.00 37.09 285 ARG A N 1
ATOM 2187 C CA . ARG A 1 285 ? -51.979 35.472 16.167 1.00 37.09 285 ARG A CA 1
ATOM 2188 C C . ARG A 1 285 ? -53.225 36.007 16.870 1.00 37.09 285 ARG A C 1
ATOM 2190 O O . ARG A 1 285 ? -53.546 37.183 16.743 1.00 37.09 285 ARG A O 1
ATOM 2197 N N . THR A 1 286 ? -53.916 35.146 17.609 1.00 32.38 286 THR A N 1
ATOM 2198 C CA . THR A 1 286 ? -54.969 35.547 18.558 1.00 32.38 286 THR A CA 1
ATOM 2199 C C . THR A 1 286 ? -54.352 36.365 19.708 1.00 32.38 286 THR A C 1
ATOM 2201 O O . THR A 1 286 ? -53.202 36.099 20.056 1.00 32.38 286 THR A O 1
ATOM 2204 N N . LEU A 1 287 ? -55.124 37.302 20.299 1.00 32.94 287 LEU A N 1
ATOM 2205 C CA . LEU A 1 287 ? -54.784 38.386 21.268 1.00 32.94 287 LEU A CA 1
ATOM 2206 C C . LEU A 1 287 ? -54.772 39.779 20.592 1.00 32.94 287 LEU A C 1
ATOM 2208 O O . LEU A 1 287 ? -53.994 39.988 19.669 1.00 32.94 287 LEU A O 1
ATOM 2212 N N . LYS A 1 288 ? -55.547 40.793 21.015 1.00 42.16 288 LYS A N 1
ATOM 2213 C CA . LYS A 1 288 ? -56.527 40.939 22.124 1.00 42.16 288 LYS A CA 1
ATOM 2214 C C . LYS A 1 288 ? -57.690 41.852 21.672 1.00 42.16 288 LYS A C 1
ATOM 2216 O O . LYS A 1 288 ? -57.462 42.674 20.788 1.00 42.16 288 LYS A O 1
ATOM 2221 N N . PRO A 1 289 ? -58.862 41.840 22.333 1.00 33.94 289 PRO A N 1
ATOM 2222 C CA . PRO A 1 289 ? -59.754 42.996 22.352 1.00 33.94 289 PRO A CA 1
ATOM 2223 C C . PRO A 1 289 ? -59.280 44.013 23.410 1.00 33.94 289 PRO A C 1
ATOM 2225 O O . PRO A 1 289 ? -59.214 43.707 24.598 1.00 33.94 289 PRO A O 1
ATOM 2228 N N . GLY A 1 290 ? -58.936 45.223 22.970 1.00 30.25 290 GLY A N 1
ATOM 2229 C CA . GLY A 1 290 ? -58.589 46.380 23.801 1.00 30.25 290 GLY A CA 1
ATOM 2230 C C . GLY A 1 290 ? -58.927 47.663 23.034 1.00 30.25 290 GLY A C 1
ATOM 2231 O O . GLY A 1 290 ? -58.791 47.692 21.815 1.00 30.25 290 GLY A O 1
ATOM 2232 N N . ALA A 1 291 ? -59.456 48.674 23.721 1.00 31.69 291 ALA A N 1
ATOM 2233 C CA . ALA A 1 291 ? -60.266 49.750 23.141 1.00 31.69 291 ALA A CA 1
ATOM 2234 C C . ALA A 1 291 ? -59.650 50.590 21.990 1.00 31.69 291 ALA A C 1
ATOM 2236 O O . ALA A 1 291 ? -58.595 51.192 22.151 1.00 31.69 291 ALA A O 1
ATOM 2237 N N . GLY A 1 292 ? -60.446 50.784 20.922 1.00 30.69 292 GLY A N 1
ATOM 2238 C CA . GLY A 1 292 ? -60.528 52.027 20.125 1.00 30.69 292 GLY A CA 1
ATOM 2239 C C . GLY A 1 292 ? -59.490 52.276 19.010 1.00 30.69 292 GLY A C 1
ATOM 2240 O O . GLY A 1 292 ? -58.338 51.886 19.121 1.00 30.69 292 GLY A O 1
ATOM 2241 N N . GLY A 1 293 ? -59.883 52.990 17.933 1.00 31.12 293 GLY A N 1
ATOM 2242 C CA . GLY A 1 293 ? -58.910 53.503 16.937 1.00 31.12 293 GLY A CA 1
ATOM 2243 C C . GLY A 1 293 ? -59.372 53.700 15.477 1.00 31.12 293 GLY A C 1
ATOM 2244 O O . GLY A 1 293 ? -58.944 52.986 14.583 1.00 31.12 293 GLY A O 1
ATOM 2245 N N . ARG A 1 294 ? -60.222 54.702 15.226 1.00 35.06 294 ARG A N 1
ATOM 2246 C CA . ARG A 1 294 ? -60.642 55.293 13.923 1.00 35.06 294 ARG A CA 1
ATOM 2247 C C . ARG A 1 294 ? -59.737 55.154 12.653 1.00 35.06 294 ARG A C 1
ATOM 2249 O O . ARG A 1 294 ? -58.604 55.610 12.661 1.00 35.06 294 ARG A O 1
ATOM 2256 N N . LYS A 1 295 ? -60.426 54.911 11.512 1.00 33.91 295 LYS A N 1
ATOM 2257 C CA . LYS A 1 295 ? -60.279 55.512 10.141 1.00 33.91 295 LYS A CA 1
ATOM 2258 C C . LYS A 1 295 ? -59.114 55.120 9.186 1.00 33.91 295 LYS A C 1
ATOM 2260 O O . LYS A 1 295 ? -57.949 55.222 9.530 1.00 33.91 295 LYS A O 1
ATOM 2265 N N . GLY A 1 296 ? -59.477 54.949 7.897 1.00 31.16 296 GLY A N 1
ATOM 2266 C CA . GLY A 1 296 ? -58.619 55.176 6.706 1.00 31.16 296 GLY A CA 1
ATOM 2267 C C . GLY A 1 296 ? -58.222 53.928 5.883 1.00 31.16 296 GLY A C 1
ATOM 2268 O O . GLY A 1 296 ? -57.752 52.969 6.472 1.00 31.16 296 GLY A O 1
ATOM 2269 N N . LYS A 1 297 ? -58.202 53.885 4.535 1.00 34.88 297 LYS A N 1
ATOM 2270 C CA . LYS A 1 297 ? -59.139 54.228 3.422 1.00 34.88 297 LYS A CA 1
ATOM 2271 C C . LYS A 1 297 ? -58.316 54.248 2.098 1.00 34.88 297 LYS A C 1
ATOM 2273 O O . LYS A 1 297 ? -57.430 55.085 2.002 1.00 34.88 297 LYS A O 1
ATOM 2278 N N . LEU A 1 298 ? -58.705 53.465 1.065 1.00 36.28 298 LEU A N 1
ATOM 2279 C CA . LEU A 1 298 ? -58.215 53.508 -0.355 1.00 36.28 298 LEU A CA 1
ATOM 2280 C C . LEU A 1 298 ? -56.712 53.123 -0.584 1.00 36.28 298 LEU A C 1
ATOM 2282 O O . LEU A 1 298 ? -55.985 53.043 0.394 1.00 36.28 298 LEU A O 1
ATOM 2286 N N . ILE A 1 299 ? -56.139 52.785 -1.768 1.00 37.94 299 ILE A N 1
ATOM 2287 C CA . ILE A 1 299 ? -56.468 52.701 -3.234 1.00 37.94 299 ILE A CA 1
ATOM 2288 C C . ILE A 1 299 ? -55.929 51.310 -3.752 1.00 37.94 299 ILE A C 1
ATOM 2290 O O . ILE A 1 299 ? -54.957 50.830 -3.188 1.00 37.94 299 ILE A O 1
ATOM 2294 N N . ARG A 1 300 ? -56.581 50.486 -4.615 1.00 32.97 300 ARG A N 1
ATOM 2295 C CA . ARG A 1 300 ? -56.533 50.369 -6.123 1.00 32.97 300 ARG A CA 1
ATOM 2296 C C . ARG A 1 300 ? -55.083 50.318 -6.731 1.00 32.97 300 ARG A C 1
ATOM 2298 O O . ARG A 1 300 ? -54.186 50.867 -6.122 1.00 32.97 300 ARG A O 1
ATOM 2305 N N . LYS A 1 301 ? -54.724 49.730 -7.900 1.00 34.69 301 LYS A N 1
ATOM 2306 C CA . LYS A 1 301 ? -55.425 49.366 -9.168 1.00 34.69 301 LYS A CA 1
ATOM 2307 C C . LYS A 1 301 ? -54.497 48.532 -10.127 1.00 34.69 301 LYS A C 1
ATOM 2309 O O . LYS A 1 301 ? -53.312 48.827 -10.149 1.00 34.69 301 LYS A O 1
ATOM 2314 N N . SER A 1 302 ? -55.053 47.685 -11.028 1.00 33.00 302 SER A N 1
ATOM 2315 C CA . SER A 1 302 ? -54.490 47.210 -12.353 1.00 33.00 302 SER A CA 1
ATOM 2316 C C . SER A 1 302 ? -53.152 46.407 -12.402 1.00 33.00 302 SER A C 1
ATOM 2318 O O . SER A 1 302 ? -52.380 46.479 -11.463 1.00 33.00 302 SER A O 1
ATOM 2320 N N . SER A 1 303 ? -52.784 45.605 -13.431 1.00 35.41 303 SER A N 1
ATOM 2321 C CA . SER A 1 303 ? -53.405 45.127 -14.711 1.00 35.41 303 SER A CA 1
ATOM 2322 C C . SER A 1 303 ? -52.733 43.810 -15.205 1.00 35.41 303 SER A C 1
ATOM 2324 O O . SER A 1 303 ? -51.558 43.607 -14.938 1.00 35.41 303 SER A O 1
ATOM 2326 N N . ARG A 1 304 ? -53.466 42.820 -15.768 1.00 33.69 304 ARG A N 1
ATOM 2327 C CA . ARG A 1 304 ? -53.512 42.365 -17.205 1.00 33.69 304 ARG A CA 1
ATOM 2328 C C . ARG A 1 304 ? -52.184 42.435 -18.007 1.00 33.69 304 ARG A C 1
ATOM 2330 O O . ARG A 1 304 ? -51.557 43.480 -17.972 1.00 33.69 304 ARG A O 1
ATOM 2337 N N . GLY A 1 305 ? -51.772 41.444 -18.828 1.00 31.75 305 GLY A N 1
ATOM 2338 C CA . GLY A 1 305 ? -52.368 40.153 -19.282 1.00 31.75 305 GLY A CA 1
ATOM 2339 C C . GLY A 1 305 ? -51.300 39.174 -19.866 1.00 31.75 305 GLY A C 1
ATOM 2340 O O . GLY A 1 305 ? -50.138 39.544 -19.919 1.00 31.75 305 GLY A O 1
ATOM 2341 N N . LYS A 1 306 ? -51.569 37.865 -20.084 1.00 36.53 306 LYS A N 1
ATOM 2342 C CA . LYS A 1 306 ? -52.008 37.187 -21.352 1.00 36.53 306 LYS A CA 1
ATOM 2343 C C . LYS A 1 306 ? -51.110 37.446 -22.601 1.00 36.53 306 LYS A C 1
ATOM 2345 O O . LYS A 1 306 ? -50.826 38.607 -22.839 1.00 36.53 306 LYS A O 1
ATOM 2350 N N . ALA A 1 307 ? -50.754 36.507 -23.510 1.00 36.53 307 ALA A N 1
ATOM 2351 C CA . ALA A 1 307 ? -50.872 35.023 -23.678 1.00 36.53 307 ALA A CA 1
ATOM 2352 C C . ALA A 1 307 ? -50.108 34.595 -25.010 1.00 36.53 307 ALA A C 1
ATOM 2354 O O . ALA A 1 307 ? -49.596 35.506 -25.645 1.00 36.53 307 ALA A O 1
ATOM 2355 N N . VAL A 1 308 ? -49.970 33.365 -25.586 1.00 36.53 308 VAL A N 1
ATOM 2356 C CA . VAL A 1 308 ? -50.295 31.936 -25.271 1.00 36.53 308 VAL A CA 1
ATOM 2357 C C . VAL A 1 308 ? -49.617 30.917 -26.270 1.00 36.53 308 VAL A C 1
ATOM 2359 O O . VAL A 1 308 ? -49.610 31.195 -27.462 1.00 36.53 308 VAL A O 1
ATOM 2362 N N . LEU A 1 309 ? -49.202 29.698 -25.832 1.00 38.25 309 LEU A N 1
ATOM 2363 C CA . LEU A 1 309 ? -48.942 28.433 -26.627 1.00 38.25 309 LEU A CA 1
ATOM 2364 C C . LEU A 1 309 ? -47.801 28.427 -27.720 1.00 38.25 309 LEU A C 1
ATOM 2366 O O . LEU A 1 309 ? -47.246 29.479 -27.984 1.00 38.25 309 LEU A O 1
ATOM 2370 N N . LYS A 1 310 ? -47.324 27.323 -28.376 1.00 36.91 310 LYS A N 1
ATOM 2371 C CA . LYS A 1 310 ? -47.607 25.844 -28.393 1.00 36.91 310 LYS A CA 1
ATOM 2372 C C . LYS A 1 310 ? -46.401 24.962 -28.892 1.00 36.91 310 LYS A C 1
ATOM 2374 O O . LYS A 1 310 ? -45.367 25.480 -29.281 1.00 36.91 310 LYS A O 1
ATOM 2379 N N . LYS A 1 311 ? -46.584 23.619 -28.887 1.00 34.53 311 LYS A N 1
ATOM 2380 C CA . LYS A 1 311 ? -45.745 22.480 -29.411 1.00 34.53 311 LYS A CA 1
ATOM 2381 C C . LYS A 1 311 ? -45.354 22.587 -30.917 1.00 34.53 311 LYS A C 1
ATOM 2383 O O . LYS A 1 311 ? -46.057 23.297 -31.618 1.00 34.53 311 LYS A O 1
ATOM 2388 N N . GLY A 1 312 ? -44.408 21.826 -31.518 1.00 31.12 312 GLY A N 1
ATOM 2389 C CA . GLY A 1 312 ? -43.406 20.828 -31.041 1.00 31.12 312 GLY A CA 1
ATOM 2390 C C . GLY A 1 312 ? -43.195 19.580 -31.969 1.00 31.12 312 GLY A C 1
ATOM 2391 O O . GLY A 1 312 ? -44.022 19.339 -32.837 1.00 31.12 312 GLY A O 1
ATOM 2392 N N . LYS A 1 313 ? -42.187 18.720 -31.671 1.00 35.09 313 LYS A N 1
ATOM 2393 C CA . LYS A 1 313 ? -42.034 17.254 -31.993 1.00 35.09 313 LYS A CA 1
ATOM 2394 C C . LYS A 1 313 ? -41.521 16.721 -33.379 1.00 35.09 313 LYS A C 1
ATOM 2396 O O . LYS A 1 313 ? -42.055 17.047 -34.429 1.00 35.09 313 LYS A O 1
ATOM 2401 N N . SER A 1 314 ? -40.659 15.678 -33.305 1.00 36.81 314 SER A N 1
ATOM 2402 C CA . SER A 1 314 ? -40.207 14.704 -34.358 1.00 36.81 314 SER A CA 1
ATOM 2403 C C . SER A 1 314 ? -39.184 15.224 -35.406 1.00 36.81 314 SER A C 1
ATOM 2405 O O . SER A 1 314 ? -39.004 16.430 -35.492 1.00 36.81 314 SER A O 1
ATOM 2407 N N . SER A 1 315 ? -38.420 14.415 -36.172 1.00 33.50 315 SER A N 1
ATOM 2408 C CA . SER A 1 315 ? -38.481 12.964 -36.507 1.00 33.50 315 SER A CA 1
ATOM 2409 C C . SER A 1 315 ? -37.073 12.304 -36.681 1.00 33.50 315 SER A C 1
ATOM 2411 O O . SER A 1 315 ? -36.105 12.819 -36.128 1.00 33.50 315 SER A O 1
ATOM 2413 N N . ALA A 1 316 ? -36.939 11.150 -37.372 1.00 38.75 316 ALA A N 1
ATOM 2414 C CA . ALA A 1 316 ? -35.672 10.405 -37.562 1.00 38.75 316 ALA A CA 1
ATOM 2415 C C . ALA A 1 316 ? -35.651 9.484 -38.813 1.00 38.75 316 ALA A C 1
ATOM 2417 O O . ALA A 1 316 ? -36.672 8.881 -39.117 1.00 38.75 316 ALA A O 1
ATOM 2418 N N . LEU A 1 317 ? -34.486 9.286 -39.461 1.00 36.50 317 LEU A N 1
ATOM 2419 C CA . LEU A 1 317 ? -34.108 8.179 -40.387 1.00 36.50 317 LEU A CA 1
ATOM 2420 C C . LEU A 1 317 ? -32.551 8.211 -40.542 1.00 36.50 317 LEU A C 1
ATOM 2422 O O . LEU A 1 317 ? -32.001 9.304 -40.515 1.00 36.50 317 LEU A O 1
ATOM 2426 N N . ARG A 1 318 ? -31.698 7.165 -40.590 1.00 37.31 318 ARG A N 1
ATOM 2427 C CA . ARG A 1 318 ? -31.667 5.770 -41.109 1.00 37.31 318 ARG A CA 1
ATOM 2428 C C . ARG A 1 318 ? -31.011 5.631 -42.508 1.00 37.31 318 ARG A C 1
ATOM 2430 O O . ARG A 1 318 ? -31.613 5.999 -43.509 1.00 37.31 318 ARG A O 1
ATOM 2437 N N . LYS A 1 319 ? -29.836 4.977 -42.589 1.00 33.34 319 LYS A N 1
ATOM 2438 C CA . LYS A 1 319 ? -29.305 4.271 -43.788 1.00 33.34 319 LYS A CA 1
ATOM 2439 C C . LYS A 1 319 ? -28.373 3.108 -43.373 1.00 33.34 319 LYS A C 1
ATOM 2441 O O . LYS A 1 319 ? -28.152 2.920 -42.180 1.00 33.34 319 LYS A O 1
ATOM 2446 N N . LYS A 1 320 ? -27.955 2.247 -44.316 1.00 36.81 320 LYS A N 1
ATOM 2447 C CA . LYS A 1 320 ? -27.497 0.858 -44.053 1.00 36.81 320 LYS A CA 1
ATOM 2448 C C . LYS A 1 320 ? -26.407 0.408 -45.049 1.00 36.81 320 LYS A C 1
ATOM 2450 O O . LYS A 1 320 ? -26.494 0.780 -46.213 1.00 36.81 320 LYS A O 1
ATOM 2455 N N . GLY A 1 321 ? -25.448 -0.421 -44.616 1.00 28.45 321 GLY A N 1
ATOM 2456 C CA . GLY A 1 321 ? -24.373 -1.018 -45.440 1.00 28.45 321 GLY A CA 1
ATOM 2457 C C . GLY A 1 321 ? -24.113 -2.498 -45.092 1.00 28.45 321 GLY A C 1
ATOM 2458 O O . GLY A 1 321 ? -24.574 -2.955 -44.045 1.00 28.45 321 GLY A O 1
ATOM 2459 N N . VAL A 1 322 ? -23.466 -3.269 -45.985 1.00 35.53 322 VAL A N 1
ATOM 2460 C CA . VAL A 1 322 ? -23.422 -4.754 -45.947 1.00 35.53 322 VAL A CA 1
ATOM 2461 C C . VAL A 1 322 ? -22.178 -5.337 -46.671 1.00 35.53 322 VAL A C 1
ATOM 2463 O O . VAL A 1 322 ? -21.975 -4.995 -47.830 1.00 35.53 322 VAL A O 1
ATOM 2466 N N . ARG A 1 323 ? -21.482 -6.328 -46.058 1.00 32.34 323 ARG A N 1
ATOM 2467 C CA . ARG A 1 323 ? -20.459 -7.263 -46.647 1.00 32.34 323 ARG A CA 1
ATOM 2468 C C . ARG A 1 323 ? -19.113 -6.629 -47.099 1.00 32.34 323 ARG A C 1
ATOM 2470 O O . ARG A 1 323 ? -19.048 -5.423 -47.258 1.00 32.34 323 ARG A O 1
ATOM 2477 N N . LYS A 1 324 ? -17.990 -7.357 -47.289 1.00 31.52 324 LYS A N 1
ATOM 2478 C CA . LYS A 1 324 ? -17.590 -8.795 -47.138 1.00 31.52 324 LYS A CA 1
ATOM 2479 C C . LYS A 1 324 ? -16.071 -8.848 -46.748 1.00 31.52 324 LYS A C 1
ATOM 2481 O O . LYS A 1 324 ? -15.414 -7.824 -46.905 1.00 31.52 324 LYS A O 1
ATOM 2486 N N . PRO A 1 325 ? -15.487 -9.978 -46.281 1.00 43.16 325 PRO A N 1
ATOM 2487 C CA . PRO A 1 325 ? -14.059 -10.076 -45.931 1.00 43.16 325 PRO A CA 1
ATOM 2488 C C . PRO A 1 325 ? -13.178 -10.589 -47.091 1.00 43.16 325 PRO A C 1
ATOM 2490 O O . PRO A 1 325 ? -13.696 -11.149 -48.059 1.00 43.16 325 PRO A O 1
ATOM 2493 N N . ALA A 1 326 ? -11.851 -10.474 -46.952 1.00 33.12 326 ALA A N 1
ATOM 2494 C CA . ALA A 1 326 ? -10.859 -11.072 -47.851 1.00 33.12 326 ALA A CA 1
ATOM 2495 C C . ALA A 1 326 ? -9.657 -11.640 -47.068 1.00 33.12 326 ALA A C 1
ATOM 2497 O O . ALA A 1 326 ? -9.225 -11.048 -46.082 1.00 33.12 326 ALA A O 1
ATOM 2498 N N . VAL A 1 327 ? -9.120 -12.777 -47.524 1.00 32.28 327 VAL A N 1
ATOM 2499 C CA . VAL A 1 327 ? -7.961 -13.474 -46.939 1.00 32.28 327 VAL A CA 1
ATOM 2500 C C . VAL A 1 327 ? -6.808 -13.488 -47.942 1.00 32.28 327 VAL A C 1
ATOM 2502 O O . VAL A 1 327 ? -7.005 -13.868 -49.095 1.00 32.28 327 VAL A O 1
ATOM 2505 N N . ARG A 1 328 ? -5.598 -13.166 -47.477 1.00 32.28 328 ARG A N 1
ATOM 2506 C CA . ARG A 1 328 ? -4.314 -13.665 -48.004 1.00 32.28 328 ARG A CA 1
ATOM 2507 C C . ARG A 1 328 ? -3.464 -14.011 -46.774 1.00 32.28 328 ARG A C 1
ATOM 2509 O O . ARG A 1 328 ? -3.444 -13.236 -45.825 1.00 32.28 328 ARG A O 1
ATOM 2516 N N . LYS A 1 329 ? -3.011 -15.261 -46.629 1.00 30.06 329 LYS A N 1
ATOM 2517 C CA . LYS A 1 329 ? -1.702 -15.746 -47.115 1.00 30.06 329 LYS A CA 1
ATOM 2518 C C . LYS A 1 329 ? -0.591 -14.743 -46.766 1.00 30.06 329 LYS A C 1
ATOM 2520 O O . LYS A 1 329 ? -0.583 -13.656 -47.328 1.00 30.06 329 LYS A O 1
ATOM 2525 N N . ALA A 1 330 ? 0.257 -14.990 -45.768 1.00 26.83 330 ALA A N 1
ATOM 2526 C CA . ALA A 1 330 ? 1.127 -16.163 -45.597 1.00 26.83 330 ALA A CA 1
ATOM 2527 C C . ALA A 1 330 ? 2.057 -16.342 -46.806 1.00 26.83 330 ALA A C 1
ATOM 2529 O O . ALA A 1 330 ? 1.668 -16.908 -47.828 1.00 26.83 330 ALA A O 1
ATOM 2530 N N . VAL A 1 331 ? 3.271 -15.818 -46.647 1.00 32.09 331 VAL A N 1
ATOM 2531 C CA . VAL A 1 331 ? 4.489 -16.321 -47.277 1.00 32.09 331 VAL A CA 1
ATOM 2532 C C . VAL A 1 331 ? 5.337 -16.826 -46.115 1.00 32.09 331 VAL A C 1
ATOM 2534 O O . VAL A 1 331 ? 5.478 -16.137 -45.107 1.00 32.09 331 VAL A O 1
ATOM 2537 N N . GLU A 1 332 ? 5.798 -18.055 -46.251 1.00 28.55 332 GLU A N 1
ATOM 2538 C CA . GLU A 1 332 ? 6.644 -18.798 -45.319 1.00 28.55 332 GLU A CA 1
ATOM 2539 C C . GLU A 1 332 ? 7.928 -19.170 -46.087 1.00 28.55 332 GLU A C 1
ATOM 2541 O O . GLU A 1 332 ? 8.038 -18.824 -47.267 1.00 28.55 332 GLU A O 1
ATOM 2546 N N . MET A 1 333 ? 8.844 -19.909 -45.455 1.00 34.75 333 MET A N 1
ATOM 2547 C CA . MET A 1 333 ? 10.187 -20.281 -45.936 1.00 34.75 333 MET A CA 1
ATOM 2548 C C . MET A 1 333 ? 11.285 -19.207 -45.771 1.00 34.75 333 MET A C 1
ATOM 2550 O O . MET A 1 333 ? 11.046 -18.033 -46.059 1.00 34.75 333 MET A O 1
ATOM 2554 N N . PRO A 1 334 ? 12.529 -19.625 -45.467 1.00 34.72 334 PRO A N 1
ATOM 2555 C CA . PRO A 1 334 ? 12.878 -20.781 -44.633 1.00 34.72 334 PRO A CA 1
ATOM 2556 C C . PRO A 1 334 ? 13.959 -20.462 -43.584 1.00 34.72 334 PRO A C 1
ATOM 2558 O O . PRO A 1 334 ? 14.437 -19.335 -43.460 1.00 34.72 334 PRO A O 1
ATOM 2561 N N . ASP A 1 335 ? 14.304 -21.488 -42.816 1.00 26.52 335 ASP A N 1
ATOM 2562 C CA . ASP A 1 335 ? 15.382 -21.532 -41.834 1.00 26.52 335 ASP A CA 1
ATOM 2563 C C . ASP A 1 335 ? 16.779 -21.359 -42.457 1.00 26.52 335 ASP A C 1
ATOM 2565 O O . ASP A 1 335 ? 16.997 -21.689 -43.623 1.00 26.52 335 ASP A O 1
ATOM 2569 N N . GLU A 1 336 ? 17.753 -20.973 -41.629 1.00 30.45 336 GLU A N 1
ATOM 2570 C CA . GLU A 1 336 ? 19.118 -21.497 -41.747 1.00 30.45 336 GLU A CA 1
ATOM 2571 C C . GLU A 1 336 ? 19.721 -21.689 -40.340 1.00 30.45 336 GLU A C 1
ATOM 2573 O O . GLU A 1 336 ? 19.432 -20.927 -39.412 1.00 30.45 336 GLU A O 1
ATOM 2578 N N . GLU A 1 337 ? 20.490 -22.765 -40.158 1.00 26.80 337 GLU A N 1
ATOM 2579 C CA . GLU A 1 337 ? 21.000 -23.238 -38.862 1.00 26.80 337 GLU A CA 1
ATOM 2580 C C . GLU A 1 337 ? 22.405 -22.687 -38.528 1.00 26.80 337 GLU A C 1
ATOM 2582 O O . GLU A 1 337 ? 23.104 -22.154 -39.386 1.00 26.80 337 GLU A O 1
ATOM 2587 N N . GLY A 1 338 ? 22.854 -22.844 -37.273 1.00 27.05 338 GLY A N 1
ATOM 2588 C CA . GLY A 1 338 ? 24.187 -22.409 -36.814 1.00 27.05 338 GLY A CA 1
ATOM 2589 C C . GLY A 1 338 ? 24.177 -21.917 -35.359 1.00 27.05 338 GLY A C 1
ATOM 2590 O O . GLY A 1 338 ? 24.106 -20.719 -35.112 1.00 27.05 338 GLY A O 1
ATOM 2591 N N . ALA A 1 339 ? 24.039 -22.765 -34.335 1.00 24.73 339 ALA A N 1
ATOM 2592 C CA . ALA A 1 339 ? 24.999 -23.776 -33.861 1.00 24.73 339 ALA A CA 1
ATOM 2593 C C . ALA A 1 339 ? 26.332 -23.175 -33.347 1.00 24.73 339 ALA A C 1
ATOM 2595 O O . ALA A 1 339 ? 27.087 -22.587 -34.114 1.00 24.73 339 ALA A O 1
ATOM 2596 N N . GLY A 1 340 ? 26.639 -23.368 -32.052 1.00 26.00 340 GLY A N 1
ATOM 2597 C CA . GLY A 1 340 ? 27.936 -23.013 -31.443 1.00 26.00 340 GLY A CA 1
ATOM 2598 C C . GLY A 1 340 ? 27.852 -22.405 -30.031 1.00 26.00 340 GLY A C 1
ATOM 2599 O O . GLY A 1 340 ? 27.550 -21.225 -29.882 1.00 26.00 340 GLY A O 1
ATOM 2600 N N . ALA A 1 341 ? 28.145 -23.204 -28.997 1.00 25.12 341 ALA A N 1
ATOM 2601 C CA . ALA A 1 341 ? 28.325 -22.793 -27.592 1.00 25.12 341 ALA A CA 1
ATOM 2602 C C . ALA A 1 341 ? 28.944 -23.951 -26.769 1.00 25.12 341 ALA A C 1
ATOM 2604 O O . ALA A 1 341 ? 28.904 -25.089 -27.245 1.00 25.12 341 ALA A O 1
ATOM 2605 N N . PRO A 1 342 ? 29.371 -23.743 -25.504 1.00 45.00 342 PRO A N 1
ATOM 2606 C CA . PRO A 1 342 ? 29.863 -22.515 -24.869 1.00 45.00 342 PRO A CA 1
ATOM 2607 C C . PRO A 1 342 ? 31.417 -22.581 -24.970 1.00 45.00 342 PRO A C 1
ATOM 2609 O O . PRO A 1 342 ? 31.843 -22.657 -26.124 1.00 45.00 342 PRO A O 1
ATOM 2612 N N . PRO A 1 343 ? 32.291 -22.680 -23.931 1.00 39.66 343 PRO A N 1
ATOM 2613 C CA . PRO A 1 343 ? 32.314 -22.182 -22.535 1.00 39.66 343 PRO A CA 1
ATOM 2614 C C . PRO A 1 343 ? 33.015 -20.793 -22.457 1.00 39.66 343 PRO A C 1
ATOM 2616 O O . PRO A 1 343 ? 33.247 -20.179 -23.492 1.00 39.66 343 PRO A O 1
ATOM 2619 N N . GLU A 1 344 ? 33.383 -20.169 -21.328 1.00 24.09 344 GLU A N 1
ATOM 2620 C CA . GLU A 1 344 ? 33.170 -20.412 -19.880 1.00 24.09 344 GLU A CA 1
ATOM 2621 C C . GLU A 1 344 ? 32.732 -19.042 -19.255 1.00 24.09 344 GLU A C 1
ATOM 2623 O O . GLU A 1 344 ? 31.887 -18.395 -19.868 1.00 24.09 344 GLU A O 1
ATOM 2628 N N . ALA A 1 345 ? 33.158 -18.429 -18.131 1.00 26.50 345 ALA A N 1
ATOM 2629 C CA . ALA A 1 345 ? 33.972 -18.721 -16.934 1.00 26.50 345 ALA A CA 1
ATOM 2630 C C . ALA A 1 345 ? 33.367 -17.967 -15.729 1.00 26.50 345 ALA A C 1
ATOM 2632 O O . ALA A 1 345 ? 32.745 -16.916 -15.890 1.00 26.50 345 ALA A O 1
ATOM 2633 N N . ALA A 1 346 ? 33.547 -18.491 -14.511 1.00 26.06 346 ALA A N 1
ATOM 2634 C CA . ALA A 1 346 ? 33.008 -17.889 -13.290 1.00 26.06 346 ALA A CA 1
ATOM 2635 C C . ALA A 1 346 ? 34.038 -17.009 -12.558 1.00 26.06 346 ALA A C 1
ATOM 2637 O O . ALA A 1 346 ? 35.145 -17.455 -12.266 1.00 26.06 346 ALA A O 1
ATOM 2638 N N . ALA A 1 347 ? 33.630 -15.800 -12.164 1.00 25.55 347 ALA A N 1
ATOM 2639 C CA . ALA A 1 347 ? 34.347 -14.960 -11.206 1.00 25.55 347 ALA A CA 1
ATOM 2640 C C . ALA A 1 347 ? 33.353 -14.341 -10.211 1.00 25.55 347 ALA A C 1
ATOM 2642 O O . ALA A 1 347 ? 32.316 -13.801 -10.600 1.00 25.55 347 ALA A O 1
ATOM 2643 N N . SER A 1 348 ? 33.643 -14.450 -8.915 1.00 26.83 348 SER A N 1
ATOM 2644 C CA . SER A 1 348 ? 32.790 -13.945 -7.837 1.00 26.83 348 SER A CA 1
ATOM 2645 C C . SER A 1 348 ? 33.232 -12.551 -7.383 1.00 26.83 348 SER A C 1
ATOM 2647 O O . SER A 1 348 ? 34.413 -12.298 -7.174 1.00 26.83 348 SER A O 1
ATOM 2649 N N . GLY A 1 349 ? 32.273 -11.645 -7.175 1.00 24.22 349 GLY A N 1
ATOM 2650 C CA . GLY A 1 349 ? 32.543 -10.301 -6.662 1.00 24.22 349 GLY A CA 1
ATOM 2651 C C . GLY A 1 349 ? 31.381 -9.769 -5.830 1.00 24.22 349 GLY A C 1
ATOM 2652 O O . GLY A 1 349 ? 30.300 -9.514 -6.356 1.00 24.22 349 GLY A O 1
ATOM 2653 N N . LYS A 1 350 ? 31.593 -9.590 -4.521 1.00 30.58 350 LYS A N 1
ATOM 2654 C CA . LYS A 1 350 ? 30.700 -8.775 -3.682 1.00 30.58 350 LYS A CA 1
ATOM 2655 C C . LYS A 1 350 ? 31.060 -7.304 -3.891 1.00 30.58 350 LYS A C 1
ATOM 2657 O O . LYS A 1 350 ? 32.223 -6.953 -3.724 1.00 30.58 350 LYS A O 1
ATOM 2662 N N . ALA A 1 351 ? 30.070 -6.453 -4.140 1.00 25.52 351 ALA A N 1
ATOM 2663 C CA . ALA A 1 351 ? 30.216 -5.002 -4.057 1.00 25.52 351 ALA A CA 1
ATOM 2664 C C . ALA A 1 351 ? 29.280 -4.448 -2.972 1.00 25.52 351 ALA A C 1
ATOM 2666 O O . ALA A 1 351 ? 28.119 -4.853 -2.879 1.00 25.52 351 ALA A O 1
ATOM 2667 N N . ALA A 1 352 ? 29.803 -3.554 -2.134 1.00 25.47 352 ALA A N 1
ATOM 2668 C CA . ALA A 1 352 ? 29.027 -2.778 -1.167 1.00 25.47 352 ALA A CA 1
ATOM 2669 C C . ALA A 1 352 ? 28.389 -1.551 -1.861 1.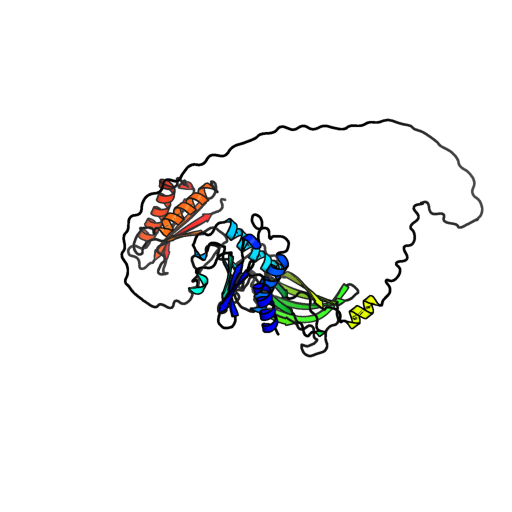00 25.47 352 ALA A C 1
ATOM 2671 O O . ALA A 1 352 ? 28.875 -1.143 -2.918 1.00 25.47 352 ALA A O 1
ATOM 2672 N N . PRO A 1 353 ? 27.309 -0.957 -1.317 1.00 29.38 353 PRO A N 1
ATOM 2673 C CA . PRO A 1 353 ? 26.672 0.202 -1.939 1.00 29.38 353 PRO A CA 1
ATOM 2674 C C . PRO A 1 353 ? 27.557 1.455 -1.833 1.00 29.38 353 PRO A C 1
ATOM 2676 O O . PRO A 1 353 ? 27.984 1.819 -0.741 1.00 29.38 353 PRO A O 1
ATOM 2679 N N . SER A 1 354 ? 27.787 2.137 -2.958 1.00 27.44 354 SER A N 1
ATOM 2680 C CA . SER A 1 354 ? 28.389 3.475 -3.000 1.00 27.44 354 SER A CA 1
ATOM 2681 C C . SER A 1 354 ? 27.305 4.554 -3.017 1.00 27.44 354 SER A C 1
ATOM 2683 O O . SER A 1 354 ? 26.349 4.459 -3.789 1.00 27.44 354 SER A O 1
ATOM 2685 N N . GLU A 1 355 ? 27.473 5.590 -2.200 1.00 28.97 355 GLU A N 1
ATOM 2686 C CA . GLU A 1 355 ? 26.584 6.755 -2.142 1.00 28.97 355 GLU A CA 1
ATOM 2687 C C . GLU A 1 355 ? 26.772 7.696 -3.354 1.00 28.97 355 GLU A C 1
ATOM 2689 O O . GLU A 1 355 ? 27.651 7.490 -4.192 1.00 28.97 355 GLU A O 1
ATOM 2694 N N . GLY A 1 356 ? 25.958 8.757 -3.441 1.00 32.59 356 GLY A N 1
ATOM 2695 C CA . GLY A 1 356 ? 26.126 9.829 -4.434 1.00 32.59 356 GLY A CA 1
ATOM 2696 C C . GLY A 1 356 ? 25.246 9.690 -5.680 1.00 32.59 356 GLY A C 1
ATOM 2697 O O . GLY A 1 356 ? 25.729 9.391 -6.771 1.00 32.59 356 GLY A O 1
ATOM 2698 N N . GLY A 1 357 ? 23.944 9.954 -5.531 1.00 25.98 357 GLY A N 1
ATOM 2699 C CA . GLY A 1 357 ? 22.979 9.927 -6.633 1.00 25.98 357 GLY A CA 1
ATOM 2700 C C . GLY A 1 357 ? 21.852 10.943 -6.462 1.00 25.98 357 GLY A C 1
ATOM 2701 O O . GLY A 1 357 ? 20.751 10.579 -6.054 1.00 25.98 357 GLY A O 1
ATOM 2702 N N . GLU A 1 358 ? 22.114 12.206 -6.799 1.00 36.94 358 GLU A N 1
ATOM 2703 C CA . GLU A 1 358 ? 21.059 13.210 -6.971 1.00 36.94 358 GLU A CA 1
ATOM 2704 C C . GLU A 1 358 ? 20.157 12.819 -8.151 1.00 36.94 358 GLU A C 1
ATOM 2706 O O . GLU A 1 358 ? 20.620 12.700 -9.286 1.00 36.94 358 GLU A O 1
ATOM 2711 N N . PHE A 1 359 ? 18.861 12.639 -7.891 1.00 29.09 359 PHE A N 1
ATOM 2712 C CA . PHE A 1 359 ? 17.862 12.362 -8.922 1.00 29.09 359 PHE A CA 1
ATOM 2713 C C . PHE A 1 359 ? 16.680 13.322 -8.792 1.00 29.09 359 PHE A C 1
ATOM 2715 O O . PHE A 1 359 ? 15.752 13.101 -8.014 1.00 29.09 359 PHE A O 1
ATOM 2722 N N . SER A 1 360 ? 16.714 14.387 -9.594 1.00 33.38 360 SER A N 1
ATOM 2723 C CA . SER A 1 360 ? 15.528 15.170 -9.936 1.00 33.38 360 SER A CA 1
ATOM 2724 C C . SER A 1 360 ? 14.595 14.350 -10.840 1.00 33.38 360 SER A C 1
ATOM 2726 O O . SER A 1 360 ? 15.012 13.399 -11.501 1.00 33.38 360 SER A O 1
ATOM 2728 N N . GLY A 1 361 ? 13.315 14.727 -10.907 1.00 37.81 361 GLY A N 1
ATOM 2729 C CA . GLY A 1 361 ? 12.292 14.026 -11.699 1.00 37.81 361 GLY A CA 1
ATOM 2730 C C . GLY A 1 361 ? 12.396 14.175 -13.227 1.00 37.81 361 GLY A C 1
ATOM 2731 O O . GLY A 1 361 ? 11.395 13.964 -13.909 1.00 37.81 361 GLY A O 1
ATOM 2732 N N . GLN A 1 362 ? 13.554 14.566 -13.767 1.00 57.66 362 GLN A N 1
ATOM 2733 C CA . GLN A 1 362 ? 13.784 14.691 -15.209 1.00 57.66 362 GLN A CA 1
ATOM 2734 C C . GLN A 1 362 ? 14.032 13.327 -15.864 1.00 57.66 362 GLN A C 1
ATOM 2736 O O . GLN A 1 362 ? 14.655 12.430 -15.290 1.00 57.66 362 GLN A O 1
ATOM 2741 N N . VAL A 1 363 ? 13.575 13.181 -17.110 1.00 64.94 363 VAL A N 1
ATOM 2742 C CA . VAL A 1 363 ? 13.847 11.982 -17.908 1.00 64.94 363 VAL A CA 1
ATOM 2743 C C . VAL A 1 363 ? 15.331 11.968 -18.270 1.00 64.94 363 VAL A C 1
ATOM 2745 O O . VAL A 1 363 ? 15.811 12.841 -18.997 1.00 64.94 363 VAL A O 1
ATOM 2748 N N . SER A 1 364 ? 16.051 10.972 -17.751 1.00 80.75 364 SER A N 1
ATOM 2749 C CA . SER A 1 364 ? 17.471 10.755 -18.022 1.00 80.75 364 SER A CA 1
ATOM 2750 C C . SER A 1 364 ? 17.719 9.385 -18.654 1.00 80.75 364 SER A C 1
ATOM 2752 O O . SER A 1 364 ? 17.117 8.380 -18.273 1.00 80.75 364 SER A O 1
ATOM 2754 N N . TYR A 1 365 ? 18.619 9.345 -19.633 1.00 86.56 365 TYR A N 1
ATOM 2755 C CA . TYR A 1 365 ? 19.035 8.139 -20.345 1.00 86.56 365 TYR A CA 1
ATOM 2756 C C . TYR A 1 365 ? 20.544 7.951 -20.191 1.00 86.56 365 TYR A C 1
ATOM 2758 O O . TYR A 1 365 ? 21.299 8.921 -20.208 1.00 86.56 365 TYR A O 1
ATOM 2766 N N . LYS A 1 366 ? 20.997 6.697 -20.083 1.00 90.56 366 LYS A N 1
ATOM 2767 C CA . LYS A 1 366 ? 22.426 6.347 -20.030 1.00 90.56 366 LYS A CA 1
ATOM 2768 C C . LYS A 1 366 ? 22.810 5.448 -21.198 1.00 90.56 366 LYS A C 1
ATOM 2770 O O . LYS A 1 366 ? 22.264 4.345 -21.348 1.00 90.56 366 LYS A O 1
ATOM 2775 N N . ILE A 1 367 ? 23.732 5.958 -22.009 1.00 91.12 367 ILE A N 1
ATOM 2776 C CA . ILE A 1 367 ? 24.341 5.337 -23.184 1.00 91.12 367 ILE A CA 1
ATOM 2777 C C . ILE A 1 367 ? 25.681 4.737 -22.757 1.00 91.12 367 ILE A C 1
ATOM 2779 O O . ILE A 1 367 ? 26.523 5.440 -22.204 1.00 91.12 367 ILE A O 1
ATOM 2783 N N . TYR A 1 368 ? 25.872 3.440 -22.999 1.00 89.38 368 TYR A N 1
ATOM 2784 C CA . TYR A 1 368 ? 27.041 2.684 -22.546 1.00 89.38 368 TYR A CA 1
ATOM 2785 C C . TYR A 1 368 ? 27.954 2.341 -23.722 1.00 89.38 368 TYR A C 1
ATOM 2787 O O . TYR A 1 368 ? 27.504 1.770 -24.726 1.00 89.38 368 TYR A O 1
ATOM 2795 N N . PHE A 1 369 ? 29.235 2.656 -23.563 1.00 88.81 369 PHE A N 1
ATOM 2796 C CA . PHE A 1 369 ? 30.306 2.313 -24.491 1.00 88.81 369 PHE A CA 1
ATOM 2797 C C . PHE A 1 369 ? 31.028 1.047 -24.021 1.00 88.81 369 PHE A C 1
ATOM 2799 O O . PHE A 1 369 ? 30.913 0.661 -22.858 1.00 88.81 369 PHE A O 1
ATOM 2806 N N . LYS A 1 370 ? 31.770 0.389 -24.915 1.00 85.62 370 LYS A N 1
ATOM 2807 C CA . LYS A 1 370 ? 32.740 -0.632 -24.496 1.00 85.62 370 LYS A CA 1
ATOM 2808 C C . LYS A 1 370 ? 33.930 0.060 -23.819 1.00 85.62 370 LYS A C 1
ATOM 2810 O O . LYS A 1 370 ? 34.368 1.115 -24.289 1.00 85.62 370 LYS A O 1
ATOM 2815 N N . GLU A 1 371 ? 34.440 -0.543 -22.750 1.00 77.12 371 GLU A N 1
ATOM 2816 C CA . GLU A 1 371 ? 35.584 -0.061 -21.960 1.00 77.12 371 GLU A CA 1
ATOM 2817 C C . GLU A 1 371 ? 36.764 0.357 -22.852 1.00 77.12 371 GLU A C 1
ATOM 2819 O O . GLU A 1 371 ? 37.032 -0.285 -23.867 1.00 77.12 371 GLU A O 1
ATOM 2824 N N . ASN A 1 372 ? 37.435 1.462 -22.506 1.00 74.31 372 ASN A N 1
ATOM 2825 C 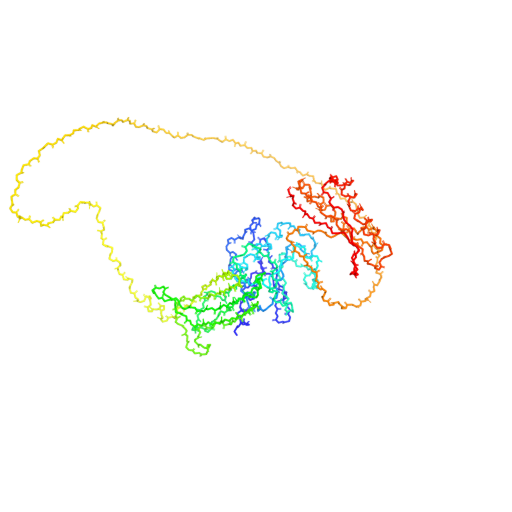CA . ASN A 1 372 ? 38.538 2.060 -23.274 1.00 74.31 372 ASN A CA 1
ATOM 2826 C C . ASN A 1 372 ? 38.229 2.395 -24.755 1.00 74.31 372 ASN A C 1
ATOM 2828 O O . ASN A 1 372 ? 39.146 2.652 -25.531 1.00 74.31 372 ASN A O 1
ATOM 2832 N N . THR A 1 373 ? 36.955 2.448 -25.179 1.00 77.75 373 THR A N 1
ATOM 2833 C CA . THR A 1 373 ? 36.576 2.836 -26.556 1.00 77.75 373 THR A CA 1
ATOM 2834 C C . THR A 1 373 ? 35.504 3.929 -26.616 1.00 77.75 373 THR A C 1
ATOM 2836 O O . THR A 1 373 ? 34.774 4.173 -25.650 1.00 77.75 373 THR A O 1
ATOM 2839 N N . ALA A 1 374 ? 35.359 4.540 -27.795 1.00 78.31 374 ALA A N 1
ATOM 2840 C CA . ALA A 1 374 ? 34.180 5.310 -28.201 1.00 78.31 374 ALA A CA 1
ATOM 2841 C C . ALA A 1 374 ? 33.139 4.448 -28.961 1.00 78.31 374 ALA A C 1
ATOM 2843 O O . ALA A 1 374 ? 32.244 4.975 -29.616 1.00 78.31 374 ALA A O 1
ATOM 2844 N N . THR A 1 375 ? 33.211 3.113 -28.861 1.00 82.94 375 THR A N 1
ATOM 2845 C CA . THR A 1 375 ? 32.284 2.190 -29.537 1.00 82.94 375 THR A CA 1
ATOM 2846 C C . THR A 1 375 ? 31.053 1.916 -28.675 1.00 82.94 375 THR A C 1
ATOM 2848 O O . THR A 1 375 ? 31.150 1.340 -27.589 1.00 82.94 375 THR A O 1
ATOM 2851 N N . ILE A 1 376 ? 29.877 2.303 -29.170 1.00 86.25 376 ILE A N 1
ATOM 2852 C CA . ILE A 1 376 ? 28.590 2.106 -28.493 1.00 86.25 376 ILE A CA 1
ATOM 2853 C C . ILE A 1 376 ? 28.185 0.619 -28.411 1.00 86.25 376 ILE A C 1
ATOM 2855 O O . ILE A 1 376 ? 28.464 -0.184 -29.303 1.00 86.25 376 ILE A O 1
ATOM 2859 N N . THR A 1 377 ? 27.492 0.235 -27.337 1.00 84.44 377 THR A N 1
ATOM 2860 C CA . THR A 1 377 ? 26.860 -1.094 -27.207 1.00 84.44 377 THR A CA 1
ATOM 2861 C C . THR A 1 377 ? 25.563 -1.192 -28.025 1.00 84.44 377 THR A C 1
ATOM 2863 O O . THR A 1 377 ? 24.818 -0.219 -28.135 1.00 84.44 377 THR A O 1
ATOM 2866 N N . SER A 1 378 ? 25.221 -2.375 -28.554 1.00 81.62 378 SER A N 1
ATOM 2867 C CA . SER A 1 378 ? 23.997 -2.577 -29.362 1.00 81.62 378 SER A CA 1
ATOM 2868 C C . SER A 1 378 ? 22.707 -2.237 -28.598 1.00 81.62 378 SER A C 1
ATOM 2870 O O . SER A 1 378 ? 21.782 -1.643 -29.155 1.00 81.62 378 SER A O 1
ATOM 2872 N N . THR A 1 379 ? 22.669 -2.526 -27.295 1.00 80.19 379 THR A N 1
ATOM 2873 C CA . THR A 1 379 ? 21.608 -2.095 -26.370 1.00 80.19 379 THR A CA 1
ATOM 2874 C C . THR A 1 379 ? 21.492 -0.570 -26.286 1.00 80.19 379 THR A C 1
ATOM 2876 O O . THR A 1 379 ? 20.389 -0.043 -26.157 1.00 80.19 379 THR A O 1
ATOM 2879 N N . SER A 1 380 ? 22.605 0.160 -26.387 1.00 86.38 380 SER A N 1
ATOM 2880 C CA . SER A 1 380 ? 22.614 1.624 -26.300 1.00 86.38 380 SER A CA 1
ATOM 2881 C C . SER A 1 380 ? 22.329 2.316 -27.637 1.00 86.38 380 SER A C 1
ATOM 2883 O O . SER A 1 380 ? 21.714 3.376 -27.631 1.00 86.38 380 SER A O 1
ATOM 2885 N N . GLU A 1 381 ? 22.636 1.698 -28.782 1.00 85.94 381 GLU A N 1
ATOM 2886 C CA . GLU A 1 381 ? 22.146 2.165 -30.095 1.00 85.94 381 GLU A CA 1
ATOM 2887 C C . GLU A 1 381 ? 20.603 2.092 -30.169 1.00 85.94 381 GLU A C 1
ATOM 2889 O O . GLU A 1 381 ? 19.963 2.992 -30.715 1.00 85.94 381 GLU A O 1
ATOM 2894 N N . LYS A 1 382 ? 19.982 1.080 -29.534 1.00 86.81 382 LYS A N 1
ATOM 2895 C CA . LYS A 1 382 ? 18.516 1.021 -29.346 1.00 86.81 382 LYS A CA 1
ATOM 2896 C C . LYS A 1 382 ? 17.998 2.126 -28.411 1.00 86.81 382 LYS A C 1
ATOM 2898 O O . LYS A 1 382 ? 16.964 2.721 -28.700 1.00 86.81 382 LYS A O 1
ATOM 2903 N N . LYS A 1 383 ? 18.723 2.450 -27.330 1.00 85.50 383 LYS A N 1
ATOM 2904 C CA . LYS A 1 383 ? 18.392 3.599 -26.461 1.00 85.50 383 LYS A CA 1
ATOM 2905 C C . LYS A 1 383 ? 18.482 4.935 -27.208 1.00 85.50 383 LYS A C 1
ATOM 2907 O O . LYS A 1 383 ? 17.631 5.786 -26.987 1.00 85.50 383 LYS A O 1
ATOM 2912 N N . LEU A 1 384 ? 19.452 5.116 -28.110 1.00 88.38 384 LEU A N 1
ATOM 2913 C CA . LEU A 1 384 ? 19.546 6.323 -28.945 1.00 88.38 384 LEU A CA 1
ATOM 2914 C C . LEU A 1 384 ? 18.320 6.510 -29.849 1.00 88.38 384 LEU A C 1
ATOM 2916 O O . LEU A 1 384 ? 17.825 7.628 -29.957 1.00 88.38 384 LEU A O 1
ATOM 2920 N N . ALA A 1 385 ? 17.792 5.431 -30.438 1.00 87.00 385 ALA A N 1
ATOM 2921 C CA . ALA A 1 385 ? 16.532 5.495 -31.182 1.00 87.00 385 ALA A CA 1
ATOM 2922 C C . ALA A 1 385 ? 15.364 5.930 -30.276 1.00 87.00 385 ALA A C 1
ATOM 2924 O O . ALA A 1 385 ? 14.639 6.858 -30.613 1.00 87.00 385 ALA A O 1
ATOM 2925 N N . GLN A 1 386 ? 15.249 5.354 -29.074 1.00 84.75 386 GLN A N 1
ATOM 2926 C CA . GLN A 1 386 ? 14.217 5.739 -28.102 1.00 84.75 386 GLN A CA 1
ATOM 2927 C C . GLN A 1 386 ? 14.327 7.214 -27.655 1.00 84.75 386 GLN A C 1
ATOM 2929 O O . GLN A 1 386 ? 13.309 7.874 -27.433 1.00 84.75 386 GLN A O 1
ATOM 2934 N N . VAL A 1 387 ? 15.546 7.747 -27.520 1.00 87.94 387 VAL A N 1
ATOM 2935 C CA . VAL A 1 387 ? 15.795 9.172 -27.231 1.00 87.94 387 VAL A CA 1
ATOM 2936 C C . VAL A 1 387 ? 15.299 10.044 -28.385 1.00 87.94 387 VAL A C 1
ATOM 2938 O O . VAL A 1 387 ? 14.562 11.000 -28.145 1.00 87.94 387 VAL A O 1
ATOM 2941 N N . ALA A 1 388 ? 15.625 9.683 -29.628 1.00 87.50 388 ALA A N 1
ATOM 2942 C CA . ALA A 1 388 ? 15.147 10.375 -30.822 1.00 87.50 388 ALA A CA 1
ATOM 2943 C C . ALA A 1 388 ? 13.614 10.352 -30.959 1.00 87.50 388 ALA A C 1
ATOM 2945 O O . ALA A 1 388 ? 13.010 11.408 -31.142 1.00 87.50 388 ALA A O 1
ATOM 2946 N N . ASP A 1 389 ? 12.977 9.188 -30.785 1.00 85.19 389 ASP A N 1
ATOM 2947 C CA . ASP A 1 389 ? 11.513 9.048 -30.795 1.00 85.19 389 ASP A CA 1
ATOM 2948 C C . ASP A 1 389 ? 10.861 9.979 -29.759 1.00 85.19 389 ASP A C 1
ATOM 2950 O O . ASP A 1 389 ? 9.856 10.641 -30.029 1.00 85.19 389 ASP A O 1
ATOM 2954 N N . THR A 1 390 ? 11.464 10.082 -28.569 1.00 83.69 390 THR A N 1
ATOM 2955 C CA . THR A 1 390 ? 10.976 10.971 -27.507 1.00 83.69 390 THR A CA 1
ATOM 2956 C C . THR A 1 390 ? 11.166 12.448 -27.890 1.00 83.69 390 THR A C 1
ATOM 2958 O O . THR A 1 390 ? 10.259 13.252 -27.693 1.00 83.69 390 THR A O 1
ATOM 2961 N N . LEU A 1 391 ? 12.290 12.822 -28.509 1.00 83.06 391 LEU A N 1
ATOM 2962 C CA . LEU A 1 391 ? 12.556 14.197 -28.964 1.00 83.06 391 LEU A CA 1
ATOM 2963 C C . LEU A 1 391 ? 11.704 14.637 -30.164 1.00 83.06 391 LEU A C 1
ATOM 2965 O O . LEU A 1 391 ? 11.458 15.837 -30.315 1.00 83.06 391 LEU A O 1
ATOM 2969 N N . GLY A 1 392 ? 11.216 13.688 -30.969 1.00 82.25 392 GLY A N 1
ATOM 2970 C CA . GLY A 1 392 ? 10.206 13.920 -32.004 1.00 82.25 392 GLY A CA 1
ATOM 2971 C C . GLY A 1 392 ? 8.807 14.190 -31.434 1.00 82.25 392 GLY A C 1
ATOM 2972 O O . GLY A 1 392 ? 8.071 15.010 -31.978 1.00 82.25 392 GLY A O 1
ATOM 2973 N N . LEU A 1 393 ? 8.452 13.567 -30.302 1.00 77.38 393 LEU A N 1
ATOM 2974 C CA . LEU A 1 393 ? 7.202 13.851 -29.578 1.00 77.38 393 LEU A CA 1
ATOM 2975 C C . LEU A 1 393 ? 7.231 15.197 -28.832 1.00 77.38 393 LEU A C 1
ATOM 2977 O O . LEU A 1 393 ? 6.179 15.802 -28.622 1.00 77.38 393 LEU A O 1
ATOM 2981 N N . TYR A 1 394 ? 8.420 15.675 -28.457 1.00 81.31 394 TYR A N 1
ATOM 2982 C CA . TYR A 1 394 ? 8.630 16.944 -27.754 1.00 81.31 394 TYR A CA 1
ATOM 2983 C C . TYR A 1 394 ? 9.538 17.887 -28.566 1.00 81.31 394 TYR A C 1
ATOM 2985 O O . TYR A 1 394 ? 10.673 18.143 -28.162 1.00 81.31 394 TYR A O 1
ATOM 2993 N N . PRO A 1 395 ? 9.065 18.454 -29.696 1.00 79.12 395 PRO A N 1
ATOM 2994 C CA . PRO A 1 395 ? 9.900 19.230 -30.621 1.00 79.12 395 PRO A CA 1
ATOM 2995 C C . PRO A 1 395 ? 10.464 20.535 -30.037 1.00 79.12 395 PRO A C 1
ATOM 2997 O O . PRO A 1 395 ? 11.382 21.101 -30.616 1.00 79.12 395 PRO A O 1
ATOM 3000 N N . ARG A 1 396 ? 9.941 21.010 -28.897 1.00 79.81 396 ARG A N 1
ATOM 3001 C CA . ARG A 1 396 ? 10.442 22.199 -28.184 1.00 79.81 396 ARG A CA 1
ATOM 3002 C C . ARG A 1 396 ? 11.418 21.898 -27.042 1.00 79.81 396 ARG A C 1
ATOM 3004 O O . ARG A 1 396 ? 11.966 22.850 -26.510 1.00 79.81 396 ARG A O 1
ATOM 3011 N N . ALA A 1 397 ? 11.593 20.638 -26.639 1.00 81.81 397 ALA A N 1
ATOM 3012 C CA . ALA A 1 397 ? 12.441 20.288 -25.497 1.00 81.81 397 ALA A CA 1
ATOM 3013 C C . ALA A 1 397 ? 13.928 20.275 -25.878 1.00 81.81 397 ALA A C 1
ATOM 3015 O O . ALA A 1 397 ? 14.282 19.794 -26.962 1.00 81.81 397 ALA A O 1
ATOM 3016 N N . ASN A 1 398 ? 14.780 20.729 -24.965 1.00 86.75 398 ASN A N 1
ATOM 3017 C CA . ASN A 1 398 ? 16.232 20.670 -25.098 1.00 86.75 398 ASN A CA 1
ATOM 3018 C C . ASN A 1 398 ? 16.807 19.459 -24.340 1.00 86.75 398 ASN A C 1
ATOM 3020 O O . ASN A 1 398 ? 16.111 18.791 -23.566 1.00 86.75 398 ASN A O 1
ATOM 3024 N N . ILE A 1 399 ? 18.076 19.136 -24.599 1.00 90.00 399 ILE A N 1
ATOM 3025 C CA . ILE A 1 399 ? 18.813 18.092 -23.882 1.00 90.00 399 ILE A CA 1
ATOM 3026 C C . ILE A 1 399 ? 20.186 18.575 -23.429 1.00 90.00 399 ILE A C 1
ATOM 3028 O O . ILE A 1 399 ? 20.902 19.229 -24.182 1.00 90.00 399 ILE A O 1
ATOM 3032 N N . ALA A 1 400 ? 20.581 18.162 -22.228 1.00 92.38 400 ALA A N 1
ATOM 3033 C CA . ALA A 1 400 ? 21.967 18.177 -21.784 1.00 92.38 400 ALA A CA 1
ATOM 3034 C C . ALA A 1 400 ? 22.595 16.799 -22.039 1.00 92.38 400 ALA A C 1
ATOM 3036 O O . ALA A 1 400 ? 22.082 15.773 -21.578 1.00 92.38 400 ALA A O 1
ATOM 3037 N N . LEU A 1 401 ? 23.697 16.784 -22.784 1.00 93.31 401 LEU A N 1
ATOM 3038 C CA . LEU A 1 401 ? 24.525 15.627 -23.096 1.00 93.31 401 LEU A CA 1
ATOM 3039 C C . LEU A 1 401 ? 25.820 15.721 -22.283 1.00 93.31 401 LEU A C 1
ATOM 3041 O O . LEU A 1 401 ? 26.642 16.594 -22.546 1.00 93.31 401 LEU A O 1
ATOM 3045 N N . THR A 1 402 ? 26.030 14.807 -21.333 1.00 93.19 402 THR A N 1
ATOM 3046 C CA . THR A 1 402 ? 27.260 14.756 -20.525 1.00 93.19 402 THR A CA 1
ATOM 3047 C C . THR A 1 402 ? 28.013 13.455 -20.771 1.00 93.19 402 THR A C 1
ATOM 3049 O O . THR A 1 402 ? 27.571 12.381 -20.353 1.00 93.19 402 THR A O 1
ATOM 3052 N N . GLY A 1 403 ? 29.163 13.538 -21.437 1.00 91.44 403 GLY A N 1
ATOM 3053 C CA . GLY A 1 403 ? 30.088 12.419 -21.603 1.00 91.44 403 GLY A CA 1
ATOM 3054 C C . GLY A 1 403 ? 30.946 12.186 -20.372 1.00 91.44 403 GLY A C 1
ATOM 3055 O O . GLY A 1 403 ? 31.484 13.131 -19.799 1.00 91.44 403 GLY A O 1
ATOM 3056 N N . TYR A 1 404 ? 31.107 10.920 -20.001 1.00 90.81 404 TYR A N 1
ATOM 3057 C CA . TYR A 1 404 ? 31.980 10.483 -18.924 1.00 90.81 404 TYR A CA 1
ATOM 3058 C C . TYR A 1 404 ? 33.044 9.494 -19.418 1.00 90.81 404 TYR A C 1
ATOM 3060 O O . TYR A 1 404 ? 32.839 8.688 -20.336 1.00 90.81 404 TYR A O 1
ATOM 3068 N N . ALA A 1 405 ? 34.188 9.557 -18.751 1.00 88.75 405 ALA A N 1
ATOM 3069 C CA . ALA A 1 405 ? 35.230 8.545 -18.769 1.00 88.75 405 ALA A CA 1
ATOM 3070 C C . ALA A 1 405 ? 35.772 8.377 -17.348 1.00 88.75 405 ALA A C 1
ATOM 3072 O O . ALA A 1 405 ? 35.717 9.309 -16.535 1.00 88.75 405 ALA A O 1
ATOM 3073 N N . TYR A 1 406 ? 36.286 7.190 -17.049 1.00 87.69 406 TYR A N 1
ATOM 3074 C CA . TYR A 1 406 ? 36.985 6.942 -15.794 1.00 87.69 406 TYR A CA 1
ATOM 3075 C C . TYR A 1 406 ? 38.405 7.535 -15.848 1.00 87.69 406 TYR A C 1
ATOM 3077 O O . TYR A 1 406 ? 39.061 7.466 -16.883 1.00 87.69 406 TYR A O 1
ATOM 3085 N N . SER A 1 407 ? 38.896 8.113 -14.748 1.00 83.75 407 SER A N 1
ATOM 3086 C CA . SER A 1 407 ? 40.233 8.737 -14.682 1.00 83.75 407 SER A CA 1
ATOM 3087 C C . SER A 1 407 ? 41.405 7.767 -14.894 1.00 83.75 407 SER A C 1
ATOM 3089 O O . SER A 1 407 ? 42.507 8.218 -15.186 1.00 83.75 407 SER A O 1
ATOM 3091 N N . GLY A 1 408 ? 41.175 6.454 -14.781 1.00 80.75 408 GLY A N 1
ATOM 3092 C CA . GLY A 1 408 ? 42.139 5.415 -15.162 1.00 80.75 408 GLY A CA 1
ATOM 3093 C C . GLY A 1 408 ? 42.092 4.996 -16.640 1.00 80.75 408 GLY A C 1
ATOM 3094 O O . GLY A 1 408 ? 42.854 4.115 -17.029 1.00 80.75 408 GLY A O 1
ATOM 3095 N N . GLU A 1 409 ? 41.212 5.574 -17.467 1.00 79.75 409 GLU A N 1
ATOM 3096 C CA . GLU A 1 409 ? 41.248 5.380 -18.925 1.00 79.75 409 GLU A CA 1
ATOM 3097 C C . GLU A 1 409 ? 42.347 6.255 -19.552 1.00 79.75 409 GLU A C 1
ATOM 3099 O O . GLU A 1 409 ? 42.513 7.424 -19.194 1.00 79.75 409 GLU A O 1
ATOM 3104 N N . ALA A 1 410 ? 43.077 5.721 -20.536 1.00 81.44 410 ALA A N 1
ATOM 3105 C CA . ALA A 1 410 ? 44.067 6.502 -21.274 1.00 81.44 410 ALA A CA 1
ATOM 3106 C C . ALA A 1 410 ? 43.395 7.696 -21.982 1.00 81.44 410 ALA A C 1
ATOM 3108 O O . ALA A 1 410 ? 42.423 7.521 -22.717 1.00 81.44 410 ALA A O 1
ATOM 3109 N N . ASN A 1 411 ? 43.924 8.906 -21.769 1.00 84.62 411 ASN A N 1
ATOM 3110 C CA . ASN A 1 411 ? 43.374 10.166 -22.286 1.00 84.62 411 ASN A CA 1
ATOM 3111 C C . ASN A 1 411 ? 41.891 10.392 -21.909 1.00 84.62 411 ASN A C 1
ATOM 3113 O O . ASN A 1 411 ? 41.084 10.788 -22.751 1.00 84.62 411 ASN A O 1
ATOM 3117 N N . ALA A 1 412 ? 41.526 10.137 -20.645 1.00 86.12 412 ALA A N 1
ATOM 3118 C CA . ALA A 1 412 ? 40.150 10.185 -20.134 1.00 86.12 412 ALA A CA 1
ATOM 3119 C C . ALA A 1 412 ? 39.332 11.428 -20.554 1.00 86.12 412 ALA A C 1
ATOM 3121 O O . ALA A 1 412 ? 38.155 11.296 -20.883 1.00 86.12 412 ALA A O 1
ATOM 3122 N N . GLU A 1 413 ? 39.928 12.623 -20.588 1.00 87.25 413 GLU A N 1
ATOM 3123 C CA . GLU A 1 413 ? 39.251 13.866 -21.005 1.00 87.25 413 GLU A CA 1
ATOM 3124 C C . GLU A 1 413 ? 38.785 13.789 -22.468 1.00 87.25 413 GLU A C 1
ATOM 3126 O O . GLU A 1 413 ? 37.591 13.899 -22.758 1.00 87.25 413 GLU A O 1
ATOM 3131 N N . VAL A 1 414 ? 39.717 13.462 -23.368 1.00 89.25 414 VAL A N 1
ATOM 3132 C CA . VAL A 1 414 ? 39.477 13.241 -24.803 1.00 89.25 414 VAL A CA 1
ATOM 3133 C C . VAL A 1 414 ? 38.512 12.070 -25.030 1.00 89.25 414 VAL A C 1
ATOM 3135 O O . VAL A 1 414 ? 37.690 12.099 -25.943 1.00 89.25 414 VAL A O 1
ATOM 3138 N N . MET A 1 415 ? 38.548 11.039 -24.180 1.00 88.69 415 MET A N 1
ATOM 3139 C CA . MET A 1 415 ? 37.609 9.912 -24.239 1.00 88.69 415 MET A CA 1
ATOM 3140 C C . MET A 1 415 ? 36.183 10.298 -23.826 1.00 88.69 415 MET A C 1
ATOM 3142 O O . MET A 1 415 ? 35.226 9.842 -24.455 1.00 88.69 415 MET A O 1
ATOM 3146 N N . ALA A 1 416 ? 36.016 11.147 -22.809 1.00 89.00 416 ALA A N 1
ATOM 3147 C CA . ALA A 1 416 ? 34.711 11.672 -22.408 1.00 89.00 416 ALA A CA 1
ATOM 3148 C C . ALA A 1 416 ? 34.111 12.574 -23.503 1.00 89.00 416 ALA A C 1
ATOM 3150 O O . ALA A 1 416 ? 32.921 12.464 -23.811 1.00 89.00 416 ALA A O 1
ATOM 3151 N N . GLU A 1 417 ? 34.944 13.410 -24.129 1.00 91.94 417 GLU A N 1
ATOM 3152 C CA . GLU A 1 417 ? 34.571 14.264 -25.259 1.00 91.94 417 GLU A CA 1
ATOM 3153 C C . GLU A 1 417 ? 34.194 13.451 -26.512 1.00 91.94 417 GLU A C 1
ATOM 3155 O O . GLU A 1 417 ? 33.087 13.590 -27.034 1.00 91.94 417 GLU A O 1
ATOM 3160 N N . ASN A 1 418 ? 35.046 12.519 -26.952 1.00 91.19 418 ASN A N 1
ATOM 3161 C CA . ASN A 1 418 ? 34.766 11.656 -28.106 1.00 91.19 418 ASN A CA 1
ATOM 3162 C C . ASN A 1 418 ? 33.449 10.878 -27.952 1.00 91.19 418 ASN A C 1
ATOM 3164 O O . ASN A 1 418 ? 32.703 10.715 -28.918 1.00 91.19 418 ASN A O 1
ATOM 3168 N N . ARG A 1 419 ? 33.129 10.420 -26.734 1.00 92.00 419 ARG A N 1
ATOM 3169 C CA . ARG A 1 419 ? 31.870 9.720 -26.438 1.00 92.00 419 ARG A CA 1
ATOM 3170 C C . ARG A 1 419 ? 30.646 10.626 -26.560 1.00 92.00 419 ARG A C 1
ATOM 3172 O O . ARG A 1 419 ? 29.651 10.202 -27.151 1.00 92.00 419 ARG A O 1
ATOM 3179 N N . VAL A 1 420 ? 30.692 11.852 -26.028 1.00 94.19 420 VAL A N 1
ATOM 3180 C CA . VAL A 1 420 ? 29.547 12.776 -26.126 1.00 94.19 420 VAL A CA 1
ATOM 3181 C C . VAL A 1 420 ? 29.362 13.296 -27.549 1.00 94.19 420 VAL A C 1
ATOM 3183 O O . VAL A 1 420 ? 28.233 13.314 -28.040 1.00 94.19 420 VAL A O 1
ATOM 3186 N N . ASN A 1 421 ? 30.458 13.583 -28.255 1.00 93.38 421 ASN A N 1
ATOM 3187 C CA . ASN A 1 421 ? 30.429 14.002 -29.654 1.00 93.38 421 ASN A CA 1
ATOM 3188 C C . ASN A 1 421 ? 29.891 12.883 -30.561 1.00 93.38 421 ASN A C 1
ATOM 3190 O O . ASN A 1 421 ? 29.036 13.150 -31.401 1.00 93.38 421 ASN A O 1
ATOM 3194 N N . TYR A 1 422 ? 30.264 11.615 -30.332 1.00 92.88 422 TYR A N 1
ATOM 3195 C CA . TYR A 1 422 ? 29.657 10.473 -31.032 1.00 92.88 422 TYR A CA 1
ATOM 3196 C C . TYR A 1 422 ? 28.129 10.428 -30.852 1.00 92.88 422 TYR A C 1
ATOM 3198 O O . TYR A 1 422 ? 27.395 10.228 -31.819 1.00 92.88 422 TYR A O 1
ATOM 3206 N N . VAL A 1 423 ? 27.632 10.642 -29.627 1.00 93.00 423 VAL A N 1
ATOM 3207 C CA . VAL A 1 423 ? 26.188 10.680 -29.332 1.00 93.00 423 VAL A CA 1
ATOM 3208 C C . VAL A 1 423 ? 25.492 11.862 -30.009 1.00 93.00 423 VAL A C 1
ATOM 3210 O O . VAL A 1 423 ? 24.444 11.660 -30.623 1.00 93.00 423 VAL A O 1
ATOM 3213 N N . ALA A 1 424 ? 26.073 13.062 -29.945 1.00 93.31 424 ALA A N 1
ATOM 3214 C CA . ALA A 1 424 ? 25.528 14.259 -30.582 1.00 93.31 424 ALA A CA 1
ATOM 3215 C C . ALA A 1 424 ? 25.450 14.094 -32.109 1.00 93.31 424 ALA A C 1
ATOM 3217 O O . ALA A 1 424 ? 24.367 14.201 -32.685 1.00 93.31 424 ALA A O 1
ATOM 3218 N N . THR A 1 425 ? 26.555 13.711 -32.756 1.00 93.44 425 THR A N 1
ATOM 3219 C CA . THR A 1 425 ? 26.604 13.425 -34.198 1.00 93.44 425 THR A CA 1
ATOM 3220 C C . THR A 1 425 ? 25.589 12.352 -34.589 1.00 93.44 425 THR A C 1
ATOM 3222 O O . THR A 1 425 ? 24.865 12.520 -35.568 1.00 93.44 425 THR A O 1
ATOM 3225 N N . ARG A 1 426 ? 25.431 11.283 -33.794 1.00 91.81 426 ARG A N 1
ATOM 3226 C CA . ARG A 1 426 ? 24.437 10.234 -34.074 1.00 91.81 426 ARG A CA 1
ATOM 3227 C C . ARG A 1 426 ? 22.996 10.753 -33.998 1.00 91.81 426 ARG A C 1
ATOM 3229 O O . ARG A 1 426 ? 22.181 10.357 -34.831 1.00 91.81 426 ARG A O 1
ATOM 3236 N N . LEU A 1 427 ? 22.677 11.635 -33.047 1.00 91.88 427 LEU A N 1
ATOM 3237 C CA . LEU A 1 427 ? 21.362 12.286 -32.936 1.00 91.88 427 LEU A CA 1
ATOM 3238 C C . LEU A 1 427 ? 21.093 13.250 -34.105 1.00 91.88 427 LEU A C 1
ATOM 3240 O O . LEU A 1 427 ? 19.998 13.223 -34.671 1.00 91.88 427 LEU A O 1
ATOM 3244 N N . THR A 1 428 ? 22.090 14.027 -34.525 1.00 93.12 428 THR A N 1
ATOM 3245 C CA . THR A 1 428 ? 21.970 14.970 -35.648 1.00 93.12 428 THR A CA 1
ATOM 3246 C C . THR A 1 428 ? 21.884 14.256 -37.001 1.00 93.12 428 THR A C 1
ATOM 3248 O O . THR A 1 428 ? 20.933 14.450 -37.759 1.00 93.12 428 THR A O 1
ATOM 3251 N N . GLU A 1 429 ? 22.836 13.378 -37.323 1.00 92.69 429 GLU A N 1
ATOM 3252 C CA . GLU A 1 429 ? 22.946 12.764 -38.651 1.00 92.69 429 GLU A CA 1
ATOM 3253 C C . GLU A 1 429 ? 21.873 11.708 -38.915 1.00 92.69 429 GLU A C 1
ATOM 3255 O O . GLU A 1 429 ? 21.209 11.749 -39.955 1.00 92.69 429 GLU A O 1
ATOM 3260 N N . LYS A 1 430 ? 21.709 10.748 -37.995 1.00 91.69 430 LYS A N 1
ATOM 3261 C CA . LYS A 1 430 ? 20.829 9.584 -38.189 1.00 91.69 430 LYS A CA 1
ATOM 3262 C C . LYS A 1 430 ? 19.379 9.902 -37.839 1.00 91.69 430 LYS A C 1
ATOM 3264 O O . LYS A 1 430 ? 18.478 9.424 -38.521 1.00 91.69 430 LYS A O 1
ATOM 3269 N N . TYR A 1 431 ? 19.165 10.696 -36.792 1.00 90.69 431 TYR A N 1
ATOM 3270 C CA . TYR A 1 431 ? 17.838 10.944 -36.224 1.00 90.69 431 TYR A CA 1
ATOM 3271 C C . TYR A 1 431 ? 17.303 12.370 -36.452 1.00 90.69 431 TYR A C 1
ATOM 3273 O O . TYR A 1 431 ? 16.174 12.656 -36.063 1.00 90.69 431 TYR A O 1
ATOM 3281 N N . LYS A 1 432 ? 18.070 13.238 -37.131 1.00 91.50 432 LYS A N 1
ATOM 3282 C CA . LYS A 1 432 ? 17.668 14.595 -37.553 1.00 91.50 432 LYS A CA 1
ATOM 3283 C C . LYS A 1 432 ? 17.230 15.513 -36.404 1.00 91.50 432 LYS A C 1
ATOM 3285 O O . LYS A 1 432 ? 16.393 16.392 -36.594 1.00 91.50 432 LYS A O 1
ATOM 3290 N N . ILE A 1 433 ? 17.815 15.333 -35.220 1.00 89.69 433 ILE A N 1
ATOM 3291 C CA . ILE A 1 433 ? 17.651 16.269 -34.103 1.00 89.69 433 ILE A CA 1
ATOM 3292 C C . ILE A 1 433 ? 18.578 17.471 -34.322 1.00 89.69 433 ILE A C 1
ATOM 3294 O O . ILE A 1 433 ? 19.761 17.305 -34.599 1.00 89.69 433 ILE A O 1
ATOM 3298 N N . GLU A 1 434 ? 18.054 18.687 -34.194 1.00 89.12 434 GLU A N 1
ATOM 3299 C CA . GLU A 1 434 ? 18.837 19.917 -34.349 1.00 89.12 434 GLU A CA 1
ATOM 3300 C C . GLU A 1 434 ? 19.900 20.051 -33.248 1.00 89.12 434 GLU A C 1
ATOM 3302 O O . GLU A 1 434 ? 19.583 19.994 -32.059 1.00 89.12 434 GLU A O 1
ATOM 3307 N N . GLN A 1 435 ? 21.157 20.298 -33.630 1.00 88.56 435 GLN A N 1
ATOM 3308 C CA . GLN A 1 435 ? 22.269 20.461 -32.683 1.00 88.56 435 GLN A CA 1
ATOM 3309 C C . GLN A 1 435 ? 22.063 21.646 -31.720 1.00 88.56 435 GLN A C 1
ATOM 3311 O O . GLN A 1 435 ? 22.501 21.584 -30.578 1.00 88.56 435 GLN A O 1
ATOM 3316 N N . ALA A 1 436 ? 21.325 22.683 -32.133 1.00 89.38 436 ALA A N 1
ATOM 3317 C CA . ALA A 1 436 ? 20.958 23.819 -31.279 1.00 89.38 436 ALA A CA 1
ATOM 3318 C C . ALA A 1 436 ? 20.087 23.436 -30.062 1.00 89.38 436 ALA A C 1
ATOM 3320 O O . ALA A 1 436 ? 19.979 24.216 -29.121 1.00 89.38 436 ALA A O 1
ATOM 3321 N N . ARG A 1 437 ? 19.491 22.234 -30.055 1.00 87.31 437 ARG A N 1
ATOM 3322 C CA . ARG A 1 437 ? 18.738 21.679 -28.916 1.00 87.31 437 ARG A CA 1
ATOM 3323 C C . ARG A 1 437 ? 19.624 20.889 -27.939 1.00 87.31 437 ARG A C 1
ATOM 3325 O O . ARG A 1 437 ? 19.089 20.261 -27.026 1.00 87.31 437 ARG A O 1
ATOM 3332 N N . MET A 1 438 ? 20.948 20.866 -28.141 1.00 91.88 438 MET A N 1
ATOM 3333 C CA . MET A 1 438 ? 21.903 20.037 -27.395 1.00 91.88 438 MET A CA 1
ATOM 3334 C C . MET A 1 438 ? 22.962 20.880 -26.666 1.00 91.88 438 MET A C 1
ATOM 3336 O O . MET A 1 438 ? 23.834 21.481 -27.287 1.00 91.88 438 MET A O 1
ATOM 3340 N N . ASP A 1 439 ? 22.935 20.855 -25.337 1.00 91.56 439 ASP A N 1
ATOM 3341 C CA . ASP A 1 439 ? 23.999 21.355 -24.459 1.00 91.56 439 ASP A CA 1
ATOM 3342 C C . ASP A 1 439 ? 25.037 20.237 -24.248 1.00 91.56 439 ASP A C 1
ATOM 3344 O O . ASP A 1 439 ? 24.736 19.230 -23.608 1.00 91.56 439 ASP A O 1
ATOM 3348 N N . ILE A 1 440 ? 26.228 20.367 -24.842 1.00 92.94 440 ILE A N 1
ATOM 3349 C CA . ILE A 1 440 ? 27.245 19.301 -24.914 1.00 92.94 440 ILE A CA 1
ATOM 3350 C C . ILE A 1 440 ? 28.369 19.560 -23.907 1.00 92.94 440 ILE A C 1
ATOM 3352 O O . ILE A 1 440 ? 29.051 20.580 -23.974 1.00 92.94 440 ILE A O 1
ATOM 3356 N N . LYS A 1 441 ? 28.589 18.607 -22.994 1.00 92.81 441 LYS A N 1
ATOM 3357 C CA . LYS A 1 441 ? 29.583 18.663 -21.911 1.00 92.81 441 LYS A CA 1
ATOM 3358 C C . LYS A 1 441 ? 30.343 17.341 -21.772 1.00 92.81 441 LYS A C 1
ATOM 3360 O O . LYS A 1 441 ? 29.804 16.263 -22.017 1.00 92.81 441 LYS A O 1
ATOM 3365 N N . SER A 1 442 ? 31.585 17.410 -21.307 1.00 91.12 442 SER A N 1
ATOM 3366 C CA . SER A 1 442 ? 32.413 16.256 -20.933 1.00 91.12 442 SER A CA 1
ATOM 3367 C C . SER A 1 442 ? 32.862 16.378 -19.471 1.00 91.12 442 SER A C 1
ATOM 3369 O O . SER A 1 442 ? 32.974 17.479 -18.931 1.00 91.12 442 SER A O 1
ATOM 3371 N N . ARG A 1 443 ? 33.063 15.245 -18.786 1.00 90.75 443 ARG A N 1
ATOM 3372 C CA . ARG A 1 443 ? 33.554 15.206 -17.401 1.00 90.75 443 ARG A CA 1
ATOM 3373 C C . ARG A 1 443 ? 34.257 13.887 -17.080 1.00 90.75 443 ARG A C 1
ATOM 3375 O O . ARG A 1 443 ? 33.633 12.827 -17.071 1.00 90.75 443 ARG A O 1
ATOM 3382 N N . VAL A 1 444 ? 35.534 13.957 -16.714 1.00 88.06 444 VAL A N 1
ATOM 3383 C CA . VAL A 1 444 ? 36.254 12.820 -16.113 1.00 88.06 444 VAL A CA 1
ATOM 3384 C C . VAL A 1 444 ? 35.693 12.524 -14.720 1.00 88.06 444 VAL A C 1
ATOM 3386 O O . VAL A 1 444 ? 35.238 13.424 -14.008 1.00 88.06 444 VAL A O 1
ATOM 3389 N N . SER A 1 445 ? 35.684 11.252 -14.322 1.00 84.44 445 SER A N 1
ATOM 3390 C CA . SER A 1 445 ? 35.216 10.838 -13.002 1.00 84.44 445 SER A CA 1
ATOM 3391 C C . SER A 1 445 ? 36.099 9.753 -12.391 1.00 84.44 445 SER A C 1
ATOM 3393 O O . SER A 1 445 ? 36.501 8.810 -13.059 1.00 84.44 445 SER A O 1
ATOM 3395 N N . GLU A 1 446 ? 36.341 9.862 -11.088 1.00 79.44 446 GLU A N 1
ATOM 3396 C CA . GLU A 1 446 ? 37.156 8.927 -10.297 1.00 79.44 446 GLU A CA 1
ATOM 3397 C C . GLU A 1 446 ? 36.457 7.588 -10.011 1.00 79.44 446 GLU A C 1
ATOM 3399 O O . GLU A 1 446 ? 37.063 6.664 -9.476 1.00 79.44 446 GLU A O 1
ATOM 3404 N N . THR A 1 447 ? 35.172 7.453 -10.352 1.00 72.94 447 THR A N 1
ATOM 3405 C CA . THR A 1 447 ? 34.453 6.184 -10.184 1.00 72.94 447 THR A CA 1
ATOM 3406 C C . THR A 1 447 ? 34.763 5.252 -11.359 1.00 72.94 447 THR A C 1
ATOM 3408 O O . THR A 1 447 ? 34.477 5.640 -12.499 1.00 72.94 447 THR A O 1
ATOM 3411 N N . PRO A 1 448 ? 35.272 4.027 -11.125 1.00 58.59 448 PRO A N 1
ATOM 3412 C CA . PRO A 1 448 ? 35.413 3.037 -12.187 1.00 58.59 448 PRO A CA 1
ATOM 3413 C C . PRO A 1 448 ? 34.057 2.724 -12.841 1.00 58.59 448 PRO A C 1
ATOM 3415 O O . PRO A 1 448 ? 32.992 2.935 -12.255 1.00 58.59 448 PRO A O 1
ATOM 3418 N N . ASN A 1 449 ? 34.106 2.219 -14.075 1.00 61.88 449 ASN A N 1
ATOM 3419 C CA . ASN A 1 449 ? 32.955 1.830 -14.904 1.00 61.88 449 ASN A CA 1
ATOM 3420 C C . ASN A 1 449 ? 32.068 2.994 -15.415 1.00 61.88 449 ASN A C 1
ATOM 3422 O O . ASN A 1 449 ? 30.937 2.769 -15.847 1.00 61.88 449 ASN A O 1
ATOM 3426 N N . LYS A 1 450 ? 32.573 4.238 -15.436 1.00 68.62 450 LYS A N 1
ATOM 3427 C CA . LYS A 1 450 ? 31.885 5.421 -16.005 1.00 68.62 450 LYS A CA 1
ATOM 3428 C C . LYS A 1 450 ? 32.170 5.687 -17.495 1.00 68.62 450 LYS A C 1
ATOM 3430 O O . LYS A 1 450 ? 32.190 6.834 -17.932 1.00 68.62 450 LYS A O 1
ATOM 3435 N N . SER A 1 451 ? 32.327 4.643 -18.308 1.00 83.44 451 SER A N 1
ATOM 3436 C CA . SER A 1 451 ? 32.470 4.756 -19.771 1.00 83.44 451 SER A CA 1
ATOM 3437 C C . SER A 1 451 ? 31.105 4.978 -20.459 1.00 83.44 451 SER A C 1
ATOM 3439 O O . SER A 1 451 ? 30.594 4.131 -21.198 1.00 83.44 451 SER A O 1
ATOM 3441 N N . THR A 1 452 ? 30.457 6.108 -20.156 1.00 89.94 452 THR A N 1
ATOM 3442 C CA . THR A 1 452 ? 29.034 6.365 -20.456 1.00 89.94 452 THR A CA 1
ATOM 3443 C C . THR A 1 452 ? 28.749 7.807 -20.866 1.00 89.94 452 THR A C 1
ATOM 3445 O O . THR A 1 452 ? 29.389 8.718 -20.358 1.00 89.94 452 THR A O 1
ATOM 3448 N N . VAL A 1 453 ? 27.713 8.037 -21.676 1.00 90.69 453 VAL A N 1
ATOM 3449 C CA . VAL A 1 453 ? 27.091 9.367 -21.846 1.00 90.69 453 VAL A CA 1
ATOM 3450 C C . VAL A 1 453 ? 25.736 9.382 -21.143 1.00 90.69 453 VAL A C 1
ATOM 3452 O O . VAL A 1 453 ? 24.920 8.476 -21.336 1.00 90.69 453 VAL A O 1
ATOM 3455 N N . GLU A 1 454 ? 25.491 10.407 -20.332 1.00 90.88 454 GLU A N 1
ATOM 3456 C CA . GLU A 1 454 ? 24.182 10.708 -19.753 1.00 90.88 454 GLU A CA 1
ATOM 3457 C C . GLU A 1 454 ? 23.469 11.763 -20.611 1.00 90.88 454 GLU A C 1
ATOM 3459 O O . GLU A 1 454 ? 24.071 12.752 -21.019 1.00 90.88 454 GLU A O 1
ATOM 3464 N N . ILE A 1 455 ? 22.186 11.542 -20.892 1.00 90.44 455 ILE A N 1
ATOM 3465 C CA . ILE A 1 455 ? 21.318 12.447 -21.653 1.00 90.44 455 ILE A CA 1
ATOM 3466 C C . ILE A 1 455 ? 20.170 12.847 -20.732 1.00 90.44 455 ILE A C 1
ATOM 3468 O O . ILE A 1 455 ? 19.405 11.971 -20.329 1.00 90.44 455 ILE A O 1
ATOM 3472 N N . LYS A 1 456 ? 20.028 14.130 -20.395 1.00 88.81 456 LYS A N 1
ATOM 3473 C CA . LYS A 1 456 ? 18.909 14.652 -19.589 1.00 88.81 456 LYS A CA 1
ATOM 3474 C C . LYS A 1 456 ? 18.052 15.566 -20.441 1.00 88.81 456 LYS A C 1
ATOM 3476 O O . LYS A 1 456 ? 18.594 16.436 -21.112 1.00 88.81 456 LYS A O 1
ATOM 3481 N N . MET A 1 457 ? 16.734 15.398 -20.395 1.00 82.88 457 MET A N 1
ATOM 3482 C CA . MET A 1 457 ? 15.829 16.410 -20.942 1.00 82.88 457 MET A CA 1
ATOM 3483 C C . MET A 1 457 ? 15.814 17.632 -20.028 1.00 82.88 457 MET A C 1
ATOM 3485 O O . MET A 1 457 ? 15.587 17.495 -18.824 1.00 82.88 457 MET A O 1
ATOM 3489 N N . THR A 1 458 ? 16.054 18.803 -20.608 1.00 79.38 458 THR A N 1
ATOM 3490 C CA . THR A 1 458 ? 15.944 20.098 -19.942 1.00 79.38 458 THR A CA 1
ATOM 3491 C C . THR A 1 458 ? 14.655 20.785 -20.384 1.00 79.38 458 THR A C 1
ATOM 3493 O O . THR A 1 458 ? 14.304 20.790 -21.566 1.00 79.38 458 THR A O 1
ATOM 3496 N N . ASP A 1 459 ? 13.930 21.343 -19.416 1.00 55.19 459 ASP A N 1
ATOM 3497 C CA . ASP A 1 459 ? 12.848 22.283 -19.701 1.00 55.19 459 ASP A CA 1
ATOM 3498 C C . ASP A 1 459 ? 13.457 23.605 -20.193 1.00 55.19 459 ASP A C 1
ATOM 3500 O O . ASP A 1 459 ? 14.580 23.952 -19.818 1.00 55.19 459 ASP A O 1
ATOM 3504 N N . ASN A 1 460 ? 12.730 24.333 -21.040 1.00 50.94 460 ASN A N 1
ATOM 3505 C CA . ASN A 1 460 ? 13.187 25.627 -21.543 1.00 50.94 460 ASN A CA 1
ATOM 3506 C C . ASN A 1 460 ? 12.961 26.728 -20.499 1.00 50.94 460 ASN A C 1
ATOM 3508 O O . ASN A 1 460 ? 11.939 26.718 -19.805 1.00 50.94 460 ASN A O 1
ATOM 3512 N N . GLU A 1 461 ? 13.873 27.701 -20.479 1.00 37.88 461 GLU A N 1
ATOM 3513 C CA . GLU A 1 461 ? 13.580 29.077 -20.048 1.00 37.88 461 GLU A CA 1
ATOM 3514 C C . GLU A 1 461 ? 12.709 29.802 -21.096 1.00 37.88 461 GLU A C 1
ATOM 3516 O O . GLU A 1 461 ? 12.844 29.486 -22.306 1.00 37.88 461 GLU A O 1
#